Protein 6K4D (pdb70)

Radius of gyration: 23.25 Å; Cα contacts (8 Å, |Δi|>4): 1232; chains: 1; bounding box: 58×69×55 Å

Solvent-accessible surface area: 22390 Å² total; per-residue (Å²): 163,83,188,35,38,23,134,17,69,148,18,108,147,121,42,60,114,20,2,0,0,32,7,0,9,115,13,0,68,104,20,24,130,85,131,72,33,40,0,0,0,10,4,51,88,122,89,55,13,27,0,50,92,0,19,80,43,0,0,47,0,0,38,0,0,72,87,66,36,10,138,89,98,50,18,0,0,0,0,0,18,10,12,4,33,0,0,1,0,0,0,0,0,0,0,4,0,0,3,0,3,2,1,38,12,144,36,68,67,143,60,0,32,79,10,0,56,47,11,112,0,38,0,0,0,0,0,113,151,3,6,118,56,0,31,85,0,58,163,134,12,98,41,6,129,47,3,0,0,5,35,12,167,124,68,63,76,79,64,26,0,5,71,56,0,5,72,118,33,11,104,101,135,44,82,16,74,104,13,110,17,51,90,30,87,45,83,102,11,13,0,0,15,1,34,18,48,20,30,79,53,143,66,17,1,0,37,0,7,0,48,8,0,0,0,10,0,14,0,3,108,10,59,54,6,0,23,71,14,132,76,50,10,8,1,0,0,27,0,17,0,22,48,2,37,0,0,0,16,0,0,0,4,0,11,12,3,1,54,0,0,0,6,60,144,71,64,79,110,45,0,0,103,4,3,49,69,49,130,1,52,2,1,12,0,18,16,42,15,0,1,18,0,20,40,14,95,49,10,113,169,45,86,17,98,57,6,112,13,1,8,2,3,28,22,54,21,14,99,63,5,4,70,40,0,10,173,71,30,189,30,136,22,29,35,16,18,25,36,27,14,4,0,2,12,19,0,0,6,11,9,93,78,44,74,95,66,26,6,2,1,61,2,0,0,54,8,10,0,29,0,9,30,86,139,93,42,112,37,13,8,42,88,87,134,0,25,0,0,0,90,20,61,0,27,8,89,2,7,23,142,49,90,135,15,24,140,130,2,35,46,198,109,28,18,0,47,0,8,14,8,0,45,14,19,136,96,10,10,0,30,37,17,2,78,62,137,18,19,2,87,16,126,79,123,105,3,7,0,15,58,0,14,20,15,0,27,66,29,95,14,0,48,14,2,0,0,1,1,26,87,47,171,122,7,41,43,27,0,0,0,0,0,12,39,19,114,72,92,160,21,78,77,145,86,1,44,69,62,0,38,94,90,21,66,69,12,62,101,3,86,18,11,6,97,72,29,144,134,13,31,58,44,70,7,3,99,30,67,37,143,23,0,70,97,40,9,103,176

Sequence (539 aa):
EDKNIVYGPEPFYPLEDGTAGEQLYKALKKYAQLPGTIALTDAHTEENISYAELLELTCRRLAESLKNYGLKQNNTIAVCSENNLQFFIPVIAALYIGVAVAPVNDKYTERELINSLNISKPTIIFCSKKTLQKILQVKKKLSYIKKIIILDSKEDIGGYQCLNNFISQHSDDANFNVSNFKPNSFDRDEQVALIMNSSGTTGLPKGVMLTHKNLVVRFSHCRDPIFGNQIIPGTAILTVIPFHHGFGMFTTLGYFTCGFRIVLMHRFEEELFLKSLQDYKVQSTLLVPTLMAFFAKSPLVDKYDLSNLKEIASGGAPLSKEVGEAVAKRFKLPGIRQGYGLTETTSAIIITPEGDVKPGSTGKVVPFFSAKVVDLDTGKTLGPNQRRGELCFKGDMIMKGYVNNPEATKEIIDKDGWLHSGDIGYYDEDGHFFIVDRLKSLIKYKGYQVAPAELESILLQHPSIIDAGVTGIPDEDAGELPAACVVLQQPGKHLTEKEVIDYVASSQVSSAKRLRGGVRFVDEIPKGSTGKIDRKALRQILQK

Structure (mmCIF, N/CA/C/O backbone):
data_6K4D
#
_entry.id   6K4D
#
_cell.length_a   48.760
_cell.length_b   123.680
_cell.length_c   177.020
_cell.angle_alpha   90.00
_cell.angle_beta   90.00
_cell.angle_gamma   90.00
#
_symmetry.space_group_name_H-M   'C 2 2 21'
#
loop_
_entity.id
_entity.type
_entity.pdbx_description
1 polymer 'Ancestral luciferase AncLamp'
2 non-polymer '[[(2R,3S,4R,5R)-5-(6-aminopurin-9-yl)-3,4-bis(oxidanyl)oxolan-2-yl]methoxy-oxidanyl-phosphoryl] (4S)-2-(6-oxidanyl-1,3-benzothiazol-2-yl)-4,5-dihydro-1,3-thiazole-4-carboxylate'
3 non-polymer '(4S)-2-(6-hydroxy-1,3-benzothiazol-2-yl)-4,5-dihydro-1,3-thiazole-4-carboxylic acid'
4 water water
#
loop_
_atom_site.group_PDB
_atom_site.id
_atom_site.type_symbol
_atom_site.label_atom_id
_atom_site.label_alt_id
_atom_site.label_comp_id
_atom_site.label_asym_id
_atom_site.label_entity_id
_atom_site.label_seq_id
_atom_site.pdbx_PDB_ins_code
_atom_site.Cartn_x
_atom_site.Cartn_y
_atom_site.Cartn_z
_atom_site.occupancy
_atom_site.B_iso_or_equiv
_atom_site.auth_seq_id
_atom_site.auth_comp_id
_atom_site.auth_asym_id
_atom_site.auth_atom_id
_atom_site.pdbx_PDB_model_num
ATOM 1 N N . GLU A 1 2 ? -50.089 -36.461 16.462 1.00 60.05 2 GLU A N 1
ATOM 2 C CA . GLU A 1 2 ? -49.435 -35.351 15.774 1.00 67.19 2 GLU A CA 1
ATOM 3 C C . GLU A 1 2 ? -48.538 -34.567 16.750 1.00 58.69 2 GLU A C 1
ATOM 4 O O . GLU A 1 2 ? -47.405 -34.986 17.023 1.00 49.66 2 GLU A O 1
ATOM 10 N N . ASP A 1 3 ? -49.040 -33.438 17.265 1.00 48.67 3 ASP A N 1
ATOM 11 C CA . ASP A 1 3 ? -48.456 -32.824 18.451 1.00 54.50 3 ASP A CA 1
ATOM 12 C C . ASP A 1 3 ? -48.378 -33.808 19.620 1.00 41.55 3 ASP A C 1
ATOM 13 O O . ASP A 1 3 ? -47.604 -33.583 20.552 1.00 34.55 3 ASP A O 1
ATOM 18 N N . LYS A 1 4 ? -49.141 -34.906 19.585 1.00 37.03 4 LYS A N 1
ATOM 19 C CA . LYS A 1 4 ? -48.981 -35.940 20.602 1.00 39.10 4 LYS A CA 1
ATOM 20 C C . LYS A 1 4 ? -47.558 -36.486 20.631 1.00 36.81 4 LYS A C 1
ATOM 21 O O . LYS A 1 4 ? -47.073 -36.894 21.694 1.00 36.77 4 LYS A O 1
ATOM 27 N N . ASN A 1 5 ? -46.878 -36.520 19.485 1.00 34.64 5 ASN A N 1
ATOM 28 C CA . ASN A 1 5 ? -45.537 -37.088 19.398 1.00 27.89 5 ASN A CA 1
ATOM 29 C C . ASN A 1 5 ? -44.424 -36.049 19.517 1.00 24.15 5 ASN A C 1
ATOM 30 O O . ASN A 1 5 ? -43.255 -36.411 19.396 1.00 25.09 5 ASN A O 1
ATOM 35 N N . ILE A 1 6 ? -44.752 -34.781 19.745 1.00 22.69 6 ILE A N 1
ATOM 36 C CA . ILE A 1 6 ? -43.737 -33.775 20.039 1.00 20.69 6 ILE A CA 1
ATOM 37 C C . ILE A 1 6 ? -43.401 -33.860 21.520 1.00 21.32 6 ILE A C 1
ATOM 38 O O . ILE A 1 6 ? -44.285 -34.066 22.358 1.00 19.19 6 ILE A O 1
ATOM 43 N N . VAL A 1 7 ? -42.115 -33.748 21.849 1.00 15.09 7 VAL A N 1
ATOM 44 C CA . VAL A 1 7 ? -41.626 -33.886 23.219 1.00 15.85 7 VAL A CA 1
ATOM 45 C C . VAL A 1 7 ? -41.165 -32.515 23.686 1.00 18.55 7 VAL A C 1
ATOM 46 O O . VAL A 1 7 ? -40.358 -31.863 23.014 1.00 16.81 7 VAL A O 1
ATOM 50 N N . TYR A 1 8 ? -41.673 -32.077 24.833 1.00 16.06 8 TYR A N 1
ATOM 51 C CA . TYR A 1 8 ? -41.434 -30.732 25.340 1.00 17.36 8 TYR A CA 1
ATOM 52 C C . TYR A 1 8 ? -40.548 -30.767 26.574 1.00 14.96 8 TYR A C 1
ATOM 53 O O . TYR A 1 8 ? -40.739 -31.600 27.464 1.00 17.94 8 TYR A O 1
ATOM 62 N N . GLY A 1 9 ? -39.578 -29.858 26.628 1.00 15.41 9 GLY A N 1
ATOM 63 C CA . GLY A 1 9 ? -38.841 -29.641 27.848 1.00 12.90 9 GLY A CA 1
ATOM 64 C C . GLY A 1 9 ? -39.765 -29.080 28.909 1.00 14.21 9 GLY A C 1
ATOM 65 O O . GLY A 1 9 ? -40.816 -28.501 28.604 1.00 17.74 9 GLY A O 1
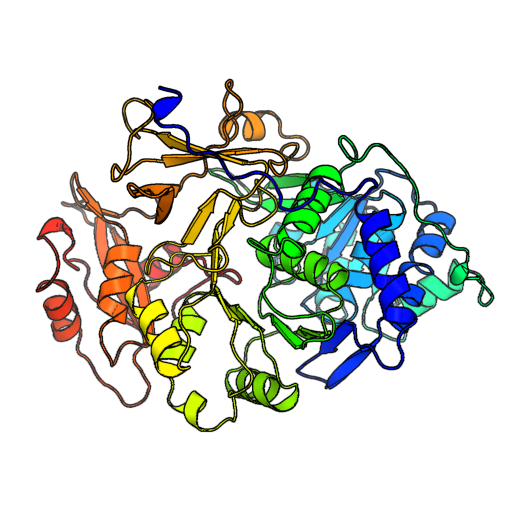ATOM 66 N N . PRO A 1 10 ? -39.406 -29.249 30.174 1.00 16.43 10 PRO A N 1
ATOM 67 C CA . PRO A 1 10 ? -40.241 -28.721 31.258 1.00 17.35 10 PRO A CA 1
ATOM 68 C C . PRO A 1 10 ? -40.052 -27.215 31.411 1.00 16.58 10 PRO A C 1
ATOM 69 O O . PRO A 1 10 ? -39.233 -26.587 30.743 1.00 15.47 10 PRO A O 1
ATOM 73 N N . GLU A 1 11 ? -40.827 -26.627 32.322 1.00 16.21 11 GLU A N 1
ATOM 74 C CA . GLU A 1 11 ? -40.594 -25.234 32.660 1.00 18.81 11 GLU A CA 1
ATOM 75 C C . GLU A 1 11 ? -39.195 -25.093 33.263 1.00 14.79 11 GLU A C 1
ATOM 76 O O . GLU A 1 11 ? -38.708 -26.020 33.916 1.00 15.95 11 GLU A O 1
ATOM 82 N N . PRO A 1 12 ? -38.521 -23.956 33.073 1.00 15.83 12 PRO A N 1
ATOM 83 C CA . PRO A 1 12 ? -37.308 -23.719 33.862 1.00 16.24 12 PRO A CA 1
ATOM 84 C C . PRO A 1 12 ? -37.695 -23.670 35.328 1.00 15.34 12 PRO A C 1
ATOM 85 O O . PRO A 1 12 ? -38.827 -23.318 35.673 1.00 17.13 12 PRO A O 1
ATOM 89 N N . PHE A 1 13 ? -36.766 -24.086 36.193 1.00 14.79 13 PHE A N 1
ATOM 90 C CA . PHE A 1 13 ? -37.086 -24.133 37.617 1.00 13.84 13 PHE A CA 1
ATOM 91 C C . PHE A 1 13 ? -37.457 -22.748 38.127 1.00 15.63 13 PHE A C 1
ATOM 92 O O . PHE A 1 13 ? -38.372 -22.603 38.947 1.00 15.29 13 PHE A O 1
ATOM 100 N N . TYR A 1 14 ? -36.772 -21.726 37.636 1.00 15.78 14 TYR A N 1
ATOM 101 C CA . TYR A 1 14 ? -37.076 -20.326 37.884 1.00 12.63 14 TYR A CA 1
ATOM 102 C C . TYR A 1 14 ? -37.082 -19.600 36.552 1.00 13.93 14 TYR A C 1
ATOM 103 O O . TYR A 1 14 ? -36.458 -20.052 35.588 1.00 13.51 14 TYR A O 1
ATOM 112 N N . PRO A 1 15 ? -37.795 -18.481 36.456 1.00 13.95 15 PRO A N 1
ATOM 113 C CA . PRO A 1 15 ? -37.893 -17.784 35.167 1.00 11.79 15 PRO A CA 1
ATOM 114 C C . PRO A 1 15 ? -36.553 -17.225 34.697 1.00 13.53 15 PRO A C 1
ATOM 115 O O . PRO A 1 15 ? -35.596 -17.056 35.463 1.00 14.13 15 PRO A O 1
ATOM 119 N N . LEU A 1 16 ? -36.502 -16.942 33.397 1.00 13.54 16 LEU A N 1
ATOM 120 C CA . LEU A 1 16 ? -35.290 -16.440 32.766 1.00 13.20 16 LEU A CA 1
ATOM 121 C C . LEU A 1 16 ? -34.930 -15.060 33.302 1.00 12.19 16 LEU A C 1
ATOM 122 O O . LEU A 1 16 ? -35.779 -14.164 33.363 1.00 13.74 16 LEU A O 1
ATOM 127 N N . GLU A 1 17 ? -33.664 -14.880 33.661 1.00 9.59 17 GLU A N 1
ATOM 128 C CA . GLU A 1 17 ? -33.197 -13.608 34.196 1.00 11.81 17 GLU A CA 1
ATOM 129 C C . GLU A 1 17 ? -33.077 -12.583 33.072 1.00 13.82 17 GLU A C 1
ATOM 130 O O . GLU A 1 17 ? -32.717 -12.921 31.947 1.00 12.93 17 GLU A O 1
ATOM 136 N N . ASP A 1 18 ? -33.409 -11.329 33.379 1.00 13.38 18 ASP A N 1
ATOM 137 C CA . ASP A 1 18 ? -33.282 -10.239 32.419 1.00 13.60 18 ASP A CA 1
ATOM 138 C C . ASP A 1 18 ? -31.811 -9.954 32.106 1.00 12.90 18 ASP A C 1
ATOM 139 O O . ASP A 1 18 ? -30.898 -10.369 32.822 1.00 15.18 18 ASP A O 1
ATOM 144 N N . GLY A 1 19 ? -31.591 -9.200 31.034 1.00 12.94 19 GLY A N 1
ATOM 145 C CA . GLY A 1 19 ? -30.281 -8.654 30.733 1.00 14.17 19 GLY A CA 1
ATOM 146 C C . GLY A 1 19 ? -29.571 -9.396 29.610 1.00 13.21 19 GLY A C 1
ATOM 147 O O . GLY A 1 19 ? -29.960 -10.489 29.187 1.00 12.40 19 GLY A O 1
ATOM 148 N N . THR A 1 20 ? -28.518 -8.756 29.097 1.00 12.68 20 THR A N 1
ATOM 149 C CA . THR A 1 20 ? -27.696 -9.374 28.068 1.00 11.65 20 THR A CA 1
ATOM 150 C C . THR A 1 20 ? -26.787 -10.425 28.695 1.00 11.31 20 THR A C 1
ATOM 151 O O . THR A 1 20 ? -26.667 -10.525 29.912 1.00 12.10 20 THR A O 1
ATOM 155 N N . ALA A 1 21 ? -26.115 -11.207 27.845 1.00 10.15 21 ALA A N 1
ATOM 156 C CA . ALA A 1 21 ? -25.144 -12.158 28.384 1.00 9.17 21 ALA A CA 1
ATOM 157 C C . ALA A 1 21 ? -23.968 -11.445 29.027 1.00 9.32 21 ALA A C 1
ATOM 158 O O . ALA A 1 21 ? -23.384 -11.951 29.992 1.00 13.34 21 ALA A O 1
ATOM 160 N N . GLY A 1 22 ? -23.580 -10.290 28.486 1.00 11.42 22 GLY A N 1
ATOM 161 C CA . GLY A 1 22 ? -22.529 -9.514 29.119 1.00 12.09 22 GLY A CA 1
ATOM 162 C C . GLY A 1 22 ? -22.940 -8.983 30.476 1.00 13.11 22 GLY A C 1
ATOM 163 O O . GLY A 1 22 ? -22.136 -8.955 31.407 1.00 12.10 22 GLY A O 1
ATOM 164 N N . GLU A 1 23 ? -24.201 -8.553 30.608 1.00 13.42 23 GLU A N 1
ATOM 165 C CA . GLU A 1 23 ? -24.678 -8.091 31.911 1.00 13.01 23 GLU A CA 1
ATOM 166 C C . GLU A 1 23 ? -24.710 -9.232 32.926 1.00 13.36 23 GLU A C 1
ATOM 167 O O . GLU A 1 23 ? -24.331 -9.044 34.089 1.00 15.16 23 GLU A O 1
ATOM 173 N N . GLN A 1 24 ? -25.115 -10.432 32.499 1.00 12.46 24 GLN A N 1
ATOM 174 C CA . GLN A 1 24 ? -25.172 -11.547 33.446 1.00 10.93 24 GLN A CA 1
ATOM 175 C C . GLN A 1 24 ? -23.779 -12.042 33.833 1.00 14.06 24 GLN A C 1
ATOM 176 O O . GLN A 1 24 ? -23.554 -12.413 34.995 1.00 11.73 24 GLN A O 1
ATOM 182 N N . LEU A 1 25 ? -22.826 -12.053 32.890 1.00 10.47 25 LEU A N 1
ATOM 183 C CA . LEU A 1 25 ? -21.444 -12.392 33.232 1.00 9.63 25 LEU A CA 1
ATOM 184 C C . LEU A 1 25 ? -20.839 -11.370 34.189 1.00 11.70 25 LEU A C 1
ATOM 185 O O . LEU A 1 25 ? -20.145 -11.732 35.144 1.00 12.20 25 LEU A O 1
ATOM 190 N N . TYR A 1 26 ? -21.068 -10.081 33.922 1.00 11.50 26 TYR A N 1
ATOM 191 C CA . TYR A 1 26 ? -20.565 -9.032 34.800 1.00 11.70 26 TYR A CA 1
ATOM 192 C C . TYR A 1 26 ? -21.065 -9.223 36.228 1.00 9.35 26 TYR A C 1
ATOM 193 O O . TYR A 1 26 ? -20.282 -9.188 37.186 1.00 11.30 26 TYR A O 1
ATOM 202 N N . LYS A 1 27 ? -22.374 -9.431 36.385 1.00 13.27 27 LYS A N 1
ATOM 203 C CA . LYS A 1 27 ? -22.931 -9.595 37.724 1.00 12.00 27 LYS A CA 1
ATOM 204 C C . LYS A 1 27 ? -22.300 -10.780 38.441 1.00 14.74 27 LYS A C 1
ATOM 205 O O . LYS A 1 27 ? -22.045 -10.716 39.649 1.00 16.98 27 LYS A O 1
ATOM 211 N N . ALA A 1 28 ? -22.025 -11.864 37.710 1.00 15.92 28 ALA A N 1
ATOM 212 C CA . ALA A 1 28 ? -21.464 -13.054 38.347 1.00 15.39 28 ALA A CA 1
ATOM 213 C C . ALA A 1 28 ? -19.999 -12.851 38.724 1.00 15.65 28 ALA A C 1
ATOM 214 O O . ALA A 1 28 ? -19.595 -13.171 39.846 1.00 14.74 28 ALA A O 1
ATOM 216 N N . LEU A 1 29 ? -19.183 -12.328 37.797 1.00 10.41 29 LEU A N 1
ATOM 217 C CA . LEU A 1 29 ? -17.790 -12.023 38.129 1.00 11.62 29 LEU A CA 1
ATOM 218 C C . LEU A 1 29 ? -17.703 -11.070 39.319 1.00 14.36 29 LEU A C 1
ATOM 219 O O . LEU A 1 29 ? -16.860 -11.241 40.205 1.00 16.73 29 LEU A O 1
ATOM 224 N N . LYS A 1 30 ? -18.565 -10.054 39.341 1.00 14.84 30 LYS A N 1
ATOM 225 C CA . LYS A 1 30 ? -18.547 -9.089 40.433 1.00 16.71 30 LYS A CA 1
ATOM 226 C C . LYS A 1 30 ? -18.878 -9.755 41.764 1.00 15.32 30 LYS A C 1
ATOM 227 O O . LYS A 1 30 ? -18.204 -9.508 42.771 1.00 16.40 30 LYS A O 1
ATOM 233 N N . LYS A 1 31 ? -19.888 -10.625 41.784 1.00 15.46 31 LYS A N 1
ATOM 234 C CA . LYS A 1 31 ? -20.237 -11.323 43.024 1.00 17.75 31 LYS A CA 1
ATOM 235 C C . LYS A 1 31 ? -19.052 -12.124 43.562 1.00 22.73 31 LYS A C 1
ATOM 236 O O . LYS A 1 31 ? -18.672 -11.985 44.730 1.00 21.72 31 LYS A O 1
ATOM 242 N N . TYR A 1 32 ? -18.463 -12.988 42.733 1.00 19.05 32 TYR A N 1
ATOM 243 C CA . TYR A 1 32 ? -17.396 -13.839 43.246 1.00 17.16 32 TYR A CA 1
ATOM 244 C C . TYR A 1 32 ? -16.133 -13.066 43.557 1.00 21.88 32 TYR A C 1
ATOM 245 O O . TYR A 1 32 ? -15.377 -13.484 44.436 1.00 18.10 32 TYR A O 1
ATOM 254 N N . ALA A 1 33 ? -15.913 -11.928 42.896 1.00 20.09 33 ALA A N 1
ATOM 255 C CA . ALA A 1 33 ? -14.740 -11.111 43.159 1.00 17.48 33 ALA A CA 1
ATOM 256 C C . ALA A 1 33 ? -14.754 -10.523 44.564 1.00 16.47 33 ALA A C 1
ATOM 257 O O . ALA A 1 33 ? -13.698 -10.135 45.076 1.00 21.71 33 ALA A O 1
ATOM 259 N N . GLN A 1 34 ? -15.923 -10.456 45.183 1.00 19.77 34 GLN A N 1
ATOM 260 C CA . GLN A 1 34 ? -16.081 -9.898 46.520 1.00 23.56 34 GLN A CA 1
ATOM 261 C C . GLN A 1 34 ? -15.924 -10.935 47.618 1.00 31.31 34 GLN A C 1
ATOM 262 O O . GLN A 1 34 ? -15.890 -10.568 48.795 1.00 28.12 34 GLN A O 1
ATOM 268 N N . LEU A 1 35 ? -15.831 -12.206 47.264 1.00 21.88 35 LEU A N 1
ATOM 269 C CA . LEU A 1 35 ? -15.506 -13.232 48.242 1.00 16.76 35 LEU A CA 1
ATOM 270 C C . LEU A 1 35 ? -14.008 -13.490 48.212 1.00 21.26 35 LEU A C 1
ATOM 271 O O . LEU A 1 35 ? -13.436 -13.656 47.123 1.00 17.72 35 LEU A O 1
ATOM 276 N N . PRO A 1 36 ? -13.338 -13.500 49.365 1.00 16.64 36 PRO A N 1
ATOM 277 C CA . PRO A 1 36 ? -11.876 -13.627 49.362 1.00 15.42 36 PRO A CA 1
ATOM 278 C C . PRO A 1 36 ? -11.426 -14.942 48.745 1.00 19.17 36 PRO A C 1
ATOM 279 O O . PRO A 1 36 ? -12.043 -15.989 48.948 1.00 14.78 36 PRO A O 1
ATOM 283 N N . GLY A 1 37 ? -10.353 -14.864 47.952 1.00 16.55 37 GLY A N 1
ATOM 284 C CA . GLY A 1 37 ? -9.622 -16.027 47.495 1.00 14.67 37 GLY A CA 1
ATOM 285 C C . GLY A 1 37 ? -10.254 -16.814 46.364 1.00 13.02 37 GLY A C 1
ATOM 286 O O . GLY A 1 37 ? -9.729 -17.879 46.014 1.00 15.43 37 GLY A O 1
ATOM 287 N N . THR A 1 38 ? -11.362 -16.353 45.797 1.00 15.32 38 THR A N 1
ATOM 288 C CA . THR A 1 38 ? -12.021 -17.136 44.757 1.00 12.26 38 THR A CA 1
ATOM 289 C C . THR A 1 38 ? -11.190 -17.118 43.484 1.00 15.00 38 THR A C 1
ATOM 290 O O . THR A 1 38 ? -10.630 -16.086 43.095 1.00 15.12 38 THR A O 1
ATOM 294 N N . ILE A 1 39 ? -11.092 -18.276 42.843 1.00 10.95 39 ILE A N 1
ATOM 295 C CA . ILE A 1 39 ? -10.274 -18.436 41.649 1.00 11.68 39 ILE A CA 1
ATOM 296 C C . ILE A 1 39 ? -11.192 -18.826 40.495 1.00 12.46 39 ILE A C 1
ATOM 297 O O . ILE A 1 39 ? -12.045 -19.706 40.649 1.00 9.90 39 ILE A O 1
ATOM 302 N N . ALA A 1 40 ? -11.048 -18.142 39.354 1.00 10.51 40 ALA A N 1
ATOM 303 C CA . ALA A 1 40 ? -11.876 -18.450 38.189 1.00 10.89 40 ALA A CA 1
ATOM 304 C C . ALA A 1 40 ? -11.223 -19.457 37.250 1.00 11.44 40 ALA A C 1
ATOM 305 O O . ALA A 1 40 ? -11.900 -20.349 36.733 1.00 9.92 40 ALA A O 1
ATOM 307 N N . LEU A 1 41 ? -9.925 -19.323 36.995 1.00 12.06 41 LEU A N 1
ATOM 308 C CA . LEU A 1 41 ? -9.254 -20.104 35.966 1.00 11.83 41 LEU A CA 1
ATOM 309 C C . LEU A 1 41 ? -7.917 -20.589 36.488 1.00 9.57 41 LEU A C 1
ATOM 310 O O . LEU A 1 41 ? -7.178 -19.829 37.116 1.00 13.15 41 LEU A O 1
ATOM 315 N N . THR A 1 42 ? -7.600 -21.851 36.207 1.00 8.62 42 THR A N 1
ATOM 316 C CA . THR A 1 42 ? -6.354 -22.456 36.658 1.00 10.48 42 THR A CA 1
ATOM 317 C C . THR A 1 42 ? -5.780 -23.267 35.510 1.00 12.24 42 THR A C 1
ATOM 318 O O . THR A 1 42 ? -6.454 -24.152 34.978 1.00 10.78 42 THR A O 1
ATOM 322 N N . ASP A 1 43 ? -4.549 -22.965 35.128 1.00 10.40 43 ASP A N 1
ATOM 323 C CA . AS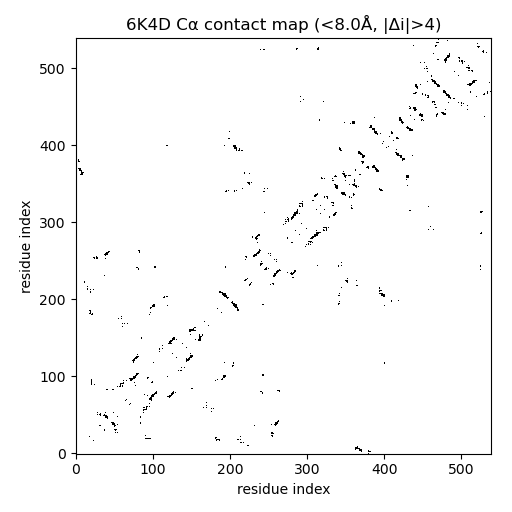P A 1 43 ? -3.878 -23.688 34.051 1.00 13.31 43 ASP A CA 1
ATOM 324 C C . ASP A 1 43 ? -3.184 -24.899 34.672 1.00 14.04 43 ASP A C 1
ATOM 325 O O . ASP A 1 43 ? -2.261 -24.750 35.476 1.00 15.85 43 ASP A O 1
ATOM 330 N N . ALA A 1 44 ? -3.642 -26.103 34.306 1.00 10.65 44 ALA A N 1
ATOM 331 C CA . ALA A 1 44 ? -3.102 -27.323 34.900 1.00 12.37 44 ALA A CA 1
ATOM 332 C C . ALA A 1 44 ? -1.615 -27.492 34.618 1.00 13.51 44 ALA A C 1
ATOM 333 O O . ALA A 1 44 ? -0.884 -28.017 35.466 1.00 17.05 44 ALA A O 1
ATOM 335 N N . HIS A 1 45 ? -1.151 -27.057 33.442 1.00 16.28 45 HIS A N 1
ATOM 336 C CA . HIS A 1 45 ? 0.256 -27.227 33.082 1.00 20.68 45 HIS A CA 1
ATOM 337 C C . HIS A 1 45 ? 1.163 -26.335 33.926 1.00 20.21 45 HIS A C 1
ATOM 338 O O . HIS A 1 45 ? 2.218 -26.778 34.390 1.00 26.71 45 HIS A O 1
ATOM 345 N N . THR A 1 46 ? 0.769 -25.085 34.145 1.00 16.93 46 THR A N 1
ATOM 346 C CA . THR A 1 46 ? 1.637 -24.114 34.797 1.00 22.92 46 THR A CA 1
ATOM 347 C C . THR A 1 46 ? 1.293 -23.878 36.256 1.00 23.57 46 THR A C 1
ATOM 348 O O . THR A 1 46 ? 2.114 -23.305 36.980 1.00 19.98 46 THR A O 1
ATOM 352 N N . GLU A 1 47 ? 0.098 -24.286 36.689 1.00 18.56 47 GLU A N 1
ATOM 353 C CA . GLU A 1 47 ? -0.488 -24.006 37.996 1.00 20.35 47 GLU A CA 1
ATOM 354 C C . GLU A 1 47 ? -0.796 -22.526 38.196 1.00 19.24 47 GLU A C 1
ATOM 355 O O . GLU A 1 47 ? -1.196 -22.128 39.299 1.00 21.14 47 GLU A O 1
ATOM 361 N N . GLU A 1 48 ? -0.668 -21.705 37.153 1.00 15.99 48 GLU A N 1
ATOM 362 C CA . GLU A 1 48 ? -1.006 -20.290 37.256 1.00 13.70 48 GLU A CA 1
ATOM 363 C C . GLU A 1 48 ? -2.524 -20.107 37.318 1.00 15.43 48 GLU A C 1
ATOM 364 O O . GLU A 1 48 ? -3.278 -20.846 36.681 1.00 14.88 48 GLU A O 1
ATOM 370 N N . ASN A 1 49 ? -2.976 -19.125 38.103 1.00 14.55 49 ASN A N 1
ATOM 371 C CA . ASN A 1 49 ? -4.394 -18.834 38.291 1.00 14.87 49 ASN A CA 1
ATOM 372 C C . ASN A 1 49 ? -4.742 -17.415 37.846 1.00 18.83 49 ASN A C 1
ATOM 373 O O . ASN A 1 49 ? -3.900 -16.514 37.838 1.00 15.62 49 ASN A O 1
ATOM 378 N N . ILE A 1 50 ? -6.018 -17.216 37.521 1.00 12.73 50 ILE A N 1
ATOM 379 C CA . ILE A 1 50 ? -6.629 -15.895 37.473 1.00 15.07 50 ILE A CA 1
ATOM 380 C C . ILE A 1 50 ? -7.795 -15.921 38.445 1.00 18.22 50 ILE A C 1
ATOM 381 O O . ILE A 1 50 ? -8.677 -16.778 38.339 1.00 13.46 50 ILE A O 1
ATOM 386 N N . SER A 1 51 ? -7.780 -15.017 39.418 1.00 14.72 51 SER A N 1
ATOM 387 C CA . SER A 1 51 ? -8.861 -14.945 40.390 1.00 13.98 51 SER A CA 1
ATOM 388 C C . SER A 1 51 ? -10.089 -14.276 39.779 1.00 14.19 51 SER A C 1
ATOM 389 O O . SER A 1 51 ? -10.011 -13.590 38.758 1.00 13.03 51 SER A O 1
ATOM 392 N N . TYR A 1 52 ? -11.239 -14.469 40.429 1.00 9.84 52 TYR A N 1
ATOM 393 C CA . TYR A 1 52 ? -12.438 -13.765 39.983 1.00 12.90 52 TYR A CA 1
ATOM 394 C C . TYR A 1 52 ? -12.232 -12.255 40.065 1.00 12.34 52 TYR A C 1
ATOM 395 O O . TYR A 1 52 ? -12.650 -11.521 39.165 1.00 13.28 52 TYR A O 1
ATOM 404 N N . ALA A 1 53 ? -11.529 -11.776 41.092 1.00 13.79 53 ALA A N 1
ATOM 405 C CA . ALA A 1 53 ? -11.244 -10.342 41.154 1.00 14.23 53 ALA A CA 1
ATOM 406 C C . ALA A 1 53 ? -10.391 -9.900 39.962 1.00 15.38 53 ALA A C 1
ATOM 407 O O . ALA A 1 53 ? -10.670 -8.870 39.336 1.00 17.16 53 ALA A O 1
ATOM 409 N N . GLU A 1 54 ? -9.356 -10.674 39.629 1.00 14.23 54 GLU A N 1
ATOM 410 C CA . GLU A 1 54 ? -8.493 -10.318 38.503 1.00 15.98 54 GLU A CA 1
ATOM 411 C C . GLU A 1 54 ? -9.262 -10.373 37.190 1.00 17.89 54 GLU A C 1
ATOM 412 O O . GLU A 1 54 ? -9.065 -9.524 36.314 1.00 12.46 54 GLU A O 1
ATOM 418 N N . LEU A 1 55 ? -10.140 -11.370 37.034 1.00 12.73 55 LEU A N 1
ATOM 419 C CA . LEU A 1 55 ? -10.895 -11.500 35.791 1.00 12.58 55 LEU A CA 1
ATOM 420 C C . LEU A 1 55 ? -11.885 -10.352 35.627 1.00 14.95 55 LEU A C 1
ATOM 421 O O . LEU A 1 55 ? -12.070 -9.833 34.518 1.00 15.75 55 LEU A O 1
ATOM 426 N N . LEU A 1 56 ? -12.534 -9.935 36.720 1.00 12.98 56 LEU A N 1
ATOM 427 C CA . LEU A 1 56 ? -13.401 -8.764 36.648 1.00 17.01 56 LEU A CA 1
ATOM 428 C C . LEU A 1 56 ? -12.612 -7.542 36.208 1.00 12.41 56 LEU A C 1
ATOM 429 O O . LEU A 1 56 ? -13.034 -6.799 35.311 1.00 13.79 56 LEU A O 1
ATOM 434 N N . GLU A 1 57 ? -11.450 -7.330 36.820 1.00 13.98 57 GLU A N 1
ATOM 435 C CA . GLU A 1 57 ? -10.621 -6.185 36.469 1.00 20.12 57 GLU A CA 1
ATOM 436 C C . GLU A 1 57 ? -10.215 -6.236 35.000 1.00 17.51 57 GLU A C 1
ATOM 437 O O . GLU A 1 57 ? -10.360 -5.250 34.268 1.00 15.80 57 GLU A O 1
ATOM 443 N N . LEU A 1 58 ? -9.704 -7.387 34.554 1.00 15.96 58 LEU A N 1
ATOM 444 C CA . LEU A 1 58 ? -9.200 -7.494 33.189 1.00 17.57 58 LEU A CA 1
ATOM 445 C C . LEU A 1 58 ? -10.317 -7.333 32.165 1.00 13.97 58 LEU A C 1
ATOM 446 O O . LEU A 1 58 ? -10.134 -6.650 31.149 1.00 13.93 58 LEU A O 1
ATOM 451 N N . THR A 1 59 ? -11.472 -7.970 32.395 1.00 12.11 59 THR A N 1
ATOM 452 C CA . THR A 1 59 ? -12.546 -7.888 31.411 1.00 10.42 59 THR A CA 1
ATOM 453 C C . THR A 1 59 ? -13.127 -6.482 31.339 1.00 15.09 59 THR A C 1
ATOM 454 O O . THR A 1 59 ? -13.437 -5.992 30.245 1.00 13.37 59 THR A O 1
ATOM 458 N N . CYS A 1 60 ? -13.279 -5.811 32.485 1.00 14.66 60 CYS A N 1
ATOM 459 C CA . CYS A 1 60 ? -13.840 -4.462 32.454 1.00 11.98 60 CYS A CA 1
ATOM 460 C C . CYS A 1 60 ? -12.853 -3.475 31.840 1.00 15.96 60 CYS A C 1
ATOM 461 O O . CYS A 1 60 ? -13.246 -2.620 31.037 1.00 13.93 60 CYS A O 1
ATOM 464 N N A ARG A 1 61 ? -11.571 -3.578 32.209 0.53 16.13 61 ARG A N 1
ATOM 465 N N B ARG A 1 61 ? -11.570 -3.582 32.197 0.47 16.13 61 ARG A N 1
ATOM 466 C CA A ARG A 1 61 ? -10.560 -2.682 31.652 0.53 15.64 61 ARG A CA 1
ATOM 467 C CA B ARG A 1 61 ? -10.574 -2.666 31.646 0.47 15.65 61 ARG A CA 1
ATOM 468 C C A ARG A 1 61 ? -10.401 -2.893 30.154 0.53 17.58 61 ARG A C 1
ATOM 469 C C B ARG A 1 61 ? -10.377 -2.893 30.153 0.47 17.57 61 ARG A C 1
ATOM 470 O O A ARG A 1 61 ? -10.199 -1.931 29.401 0.53 14.98 61 ARG A O 1
ATOM 471 O O B ARG A 1 61 ? -10.131 -1.940 29.403 0.47 14.98 61 ARG A O 1
ATOM 486 N N . LEU A 1 62 ? -10.471 -4.145 29.700 1.00 14.26 62 LEU A N 1
ATOM 487 C CA . LEU A 1 62 ? -10.348 -4.398 28.266 1.00 14.59 62 LEU A CA 1
ATOM 488 C C . LEU A 1 62 ? -11.562 -3.860 27.522 1.00 14.30 62 LEU A C 1
ATOM 489 O O . LEU A 1 62 ? -11.431 -3.304 26.429 1.00 13.78 62 LEU A O 1
ATOM 494 N N . ALA A 1 63 ? -12.751 -3.999 28.109 1.00 13.96 63 ALA A N 1
ATOM 495 C CA . ALA A 1 63 ? -13.952 -3.453 27.493 1.00 11.57 63 ALA A CA 1
ATOM 496 C C . ALA A 1 63 ? -13.834 -1.945 27.325 1.00 13.43 63 ALA A C 1
ATOM 497 O O . ALA A 1 63 ? -14.120 -1.404 26.252 1.00 17.87 63 ALA A O 1
ATOM 499 N N . GLU A 1 64 ? -13.413 -1.251 28.384 1.00 12.82 64 GLU A N 1
ATOM 500 C CA . GLU A 1 64 ? -13.165 0.186 28.284 1.00 18.73 64 GLU A CA 1
ATOM 501 C C . GLU A 1 64 ? -12.115 0.480 27.220 1.00 19.02 64 GLU A C 1
ATOM 502 O O . GLU A 1 64 ? -12.266 1.422 26.426 1.00 15.10 64 GLU A O 1
ATOM 508 N N . SER A 1 65 ? -11.052 -0.330 27.180 1.00 15.19 65 SER A N 1
ATOM 509 C CA . SER A 1 65 ? -9.998 -0.123 26.191 1.00 18.30 65 SER A CA 1
ATOM 510 C C . SER A 1 65 ? -10.535 -0.296 24.777 1.00 16.13 65 SER A C 1
ATOM 511 O O . SER A 1 65 ? -10.187 0.471 23.866 1.00 16.19 65 SER A O 1
ATOM 514 N N . LEU A 1 66 ? -11.373 -1.312 24.570 1.00 15.44 66 LEU A N 1
ATOM 515 C CA . LEU A 1 66 ? -11.937 -1.548 23.246 1.00 16.94 66 LEU A CA 1
ATOM 516 C C . LEU A 1 66 ? -12.836 -0.395 22.819 1.00 18.01 66 LEU A C 1
ATOM 517 O O . LEU A 1 66 ? -12.832 0.006 21.648 1.00 18.82 66 LEU A O 1
ATOM 522 N N . LYS A 1 67 ? -13.617 0.153 23.755 1.00 16.19 67 LYS A N 1
ATOM 523 C CA . LYS A 1 67 ? -14.439 1.312 23.427 1.00 17.82 67 LYS A CA 1
ATOM 524 C C . LYS A 1 67 ? -13.571 2.505 23.035 1.00 16.84 67 LYS A C 1
ATOM 525 O O . LYS A 1 67 ? -13.865 3.200 22.052 1.00 19.75 67 LYS A O 1
ATOM 531 N N . ASN A 1 68 ? -12.487 2.752 23.780 1.00 17.38 68 ASN A N 1
ATOM 532 C CA . ASN A 1 68 ? -11.646 3.907 23.472 1.00 18.69 68 ASN A CA 1
ATOM 533 C C . ASN A 1 68 ? -10.875 3.698 22.170 1.00 18.27 68 ASN A C 1
ATOM 534 O O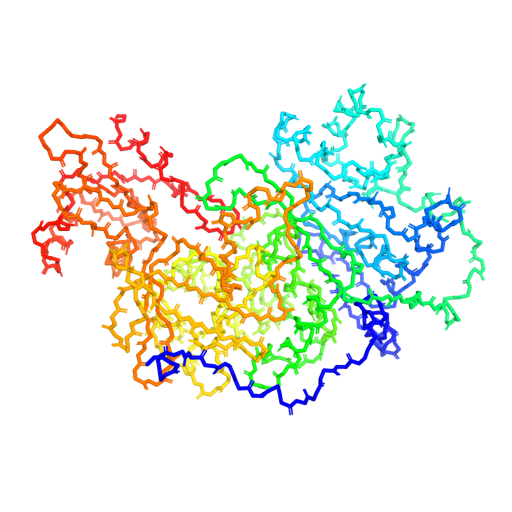 . ASN A 1 68 ? -10.633 4.655 21.424 1.00 18.75 68 ASN A O 1
ATOM 539 N N . TYR A 1 69 ? -10.492 2.451 21.879 1.00 16.65 69 TYR A N 1
ATOM 540 C CA . TYR A 1 69 ? -9.894 2.106 20.595 1.00 19.72 69 TYR A CA 1
ATOM 541 C C . TYR A 1 69 ? -10.833 2.432 19.440 1.00 22.40 69 TYR A C 1
ATOM 542 O O . TYR A 1 69 ? -10.373 2.739 18.332 1.00 19.40 69 TYR A O 1
ATOM 551 N N . GLY A 1 70 ? -12.143 2.340 19.668 1.00 16.55 70 GLY A N 1
ATOM 552 C CA . GLY A 1 70 ? -13.111 2.738 18.671 1.00 19.98 70 GLY A CA 1
ATOM 553 C C . GLY A 1 70 ? -14.129 1.684 18.290 1.00 22.24 70 GLY A C 1
ATOM 554 O O . GLY A 1 70 ? -14.920 1.899 17.369 1.00 20.34 70 GLY A O 1
ATOM 555 N N . LEU A 1 71 ? -14.140 0.547 18.981 1.00 17.28 71 LEU A N 1
ATOM 556 C CA . LEU A 1 71 ? -15.136 -0.470 18.682 1.00 17.50 71 LEU A CA 1
ATOM 557 C C . LEU A 1 71 ? -16.523 -0.030 19.142 1.00 17.19 71 LEU A C 1
ATOM 558 O O . LEU A 1 71 ? -16.685 0.624 20.180 1.00 21.93 71 LEU A O 1
ATOM 563 N N . LYS A 1 72 ? -17.528 -0.422 18.360 1.00 19.73 72 LYS A N 1
ATOM 564 C CA . LYS A 1 72 ? -18.934 -0.130 18.600 1.00 18.00 72 LYS A CA 1
ATOM 565 C C . LYS A 1 72 ? -19.703 -1.441 18.660 1.00 21.11 72 LYS A C 1
ATOM 566 O O . LYS A 1 72 ? -19.214 -2.491 18.229 1.00 19.21 72 LYS A O 1
ATOM 572 N N . GLN A 1 73 ? -20.939 -1.354 19.159 1.00 22.59 73 GLN A N 1
ATOM 573 C CA . GLN A 1 73 ? -21.867 -2.478 19.116 1.00 18.44 73 GLN A CA 1
ATOM 574 C C . GLN A 1 73 ? -21.944 -3.039 17.704 1.00 21.14 73 GLN A C 1
ATOM 575 O O . GLN A 1 73 ? -22.075 -2.290 16.734 1.00 17.31 73 GLN A O 1
ATOM 581 N N . ASN A 1 74 ? -21.862 -4.365 17.593 1.00 14.55 74 ASN A N 1
ATOM 582 C CA . ASN A 1 74 ? -21.981 -5.130 16.354 1.00 13.52 74 ASN A CA 1
ATOM 583 C C . ASN A 1 74 ? -20.736 -5.043 15.478 1.00 16.08 74 ASN A C 1
ATOM 584 O O . ASN A 1 74 ? -20.773 -5.551 14.352 1.00 13.72 74 ASN A O 1
ATOM 589 N N . ASN A 1 75 ? -19.641 -4.436 15.953 1.00 18.49 75 ASN A N 1
ATOM 590 C CA . ASN A 1 75 ? -18.341 -4.775 15.389 1.00 17.32 75 ASN A CA 1
ATOM 591 C C . ASN A 1 75 ? -18.020 -6.215 15.783 1.00 16.74 75 ASN A C 1
ATOM 592 O O . ASN A 1 75 ? -18.729 -6.823 16.588 1.00 14.40 75 ASN A O 1
ATOM 597 N N . THR A 1 76 ? -16.928 -6.754 15.239 1.00 16.74 76 THR A N 1
ATOM 598 C CA . THR A 1 76 ? -16.538 -8.144 15.453 1.00 15.89 76 THR A CA 1
ATOM 599 C C . THR A 1 76 ? -15.060 -8.244 15.805 1.00 13.42 76 THR A C 1
ATOM 600 O O . THR A 1 76 ? -14.223 -7.588 15.186 1.00 14.83 76 THR A O 1
ATOM 604 N N . ILE A 1 77 ? -14.738 -9.077 16.796 1.00 11.39 77 ILE A N 1
ATOM 605 C CA . ILE A 1 77 ? -13.365 -9.463 17.077 1.00 10.15 77 ILE A CA 1
ATOM 606 C C . ILE A 1 77 ? -13.264 -10.970 16.934 1.00 15.18 77 ILE A C 1
ATOM 607 O O . ILE A 1 77 ? -14.268 -11.677 16.887 1.00 13.79 77 ILE A O 1
ATOM 612 N N . ALA A 1 78 ? -12.029 -11.452 16.855 1.00 11.57 78 ALA A N 1
ATOM 613 C CA . ALA A 1 78 ? -11.758 -12.877 16.793 1.00 12.41 78 ALA A CA 1
ATOM 614 C C . ALA A 1 78 ? -10.757 -13.257 17.874 1.00 13.13 78 ALA A C 1
ATOM 615 O O . ALA A 1 78 ? -9.964 -12.429 18.340 1.00 12.39 78 ALA A O 1
ATOM 617 N N . VAL A 1 79 ? -10.823 -14.521 18.291 1.00 11.02 79 VAL A N 1
ATOM 618 C CA . VAL A 1 79 ? -9.901 -15.088 19.266 1.00 10.50 79 VAL A CA 1
ATOM 619 C C . VAL A 1 79 ? -9.361 -16.373 18.660 1.00 14.22 79 VAL A C 1
ATOM 620 O O . VAL A 1 79 ? -10.136 -17.279 18.333 1.00 15.05 79 VAL A O 1
ATOM 624 N N . CYS A 1 80 ? -8.044 -16.447 18.488 1.00 13.74 80 CYS A N 1
ATOM 625 C CA . CYS A 1 80 ? -7.398 -17.625 17.909 1.00 13.74 80 CYS A CA 1
ATOM 626 C C . CYS A 1 80 ? -6.310 -18.100 18.867 1.00 13.77 80 CYS A C 1
ATOM 627 O O . CYS A 1 80 ? -5.203 -17.555 18.886 1.00 13.12 80 CYS A O 1
ATOM 630 N N . SER A 1 81 ? -6.606 -19.139 19.648 1.00 11.85 81 SER A N 1
ATOM 631 C CA . SER A 1 81 ? -5.732 -19.488 20.758 1.00 10.37 81 SER A CA 1
ATOM 632 C C . SER A 1 81 ? -6.112 -20.858 21.288 1.00 12.22 81 SER A C 1
ATOM 633 O O . SER A 1 81 ? -7.291 -21.217 21.314 1.00 13.40 81 SER A O 1
ATOM 636 N N . GLU A 1 82 ? -5.102 -21.604 21.726 1.00 13.52 82 GLU A N 1
ATOM 637 C CA . GLU A 1 82 ? -5.334 -22.798 22.517 1.00 12.30 82 GLU A CA 1
ATOM 638 C C . GLU A 1 82 ? -5.972 -22.410 23.853 1.00 12.28 82 GLU A C 1
ATOM 639 O O . GLU A 1 82 ? -5.985 -21.240 24.244 1.00 13.93 82 GLU A O 1
ATOM 645 N N . ASN A 1 83 ? -6.525 -23.405 24.551 1.00 11.74 83 ASN A N 1
ATOM 646 C CA . ASN A 1 83 ? -7.072 -23.151 25.880 1.00 11.22 83 ASN A CA 1
ATOM 647 C C . ASN A 1 83 ? -5.989 -22.603 26.804 1.00 12.96 83 ASN A C 1
ATOM 648 O O . ASN A 1 83 ? -4.939 -23.228 26.984 1.00 13.82 83 ASN A O 1
ATOM 653 N N . ASN A 1 84 ? -6.235 -21.432 27.388 1.00 11.44 84 ASN A N 1
ATOM 654 C CA . ASN A 1 84 ? -5.307 -20.855 28.358 1.00 9.62 84 ASN A CA 1
ATOM 655 C C . ASN A 1 84 ? -6.075 -19.886 29.253 1.00 17.29 84 ASN A C 1
ATOM 656 O O . ASN A 1 84 ? -7.276 -19.676 29.080 1.00 13.58 84 ASN A O 1
ATOM 661 N N . LEU A 1 85 ? -5.365 -19.296 30.224 1.00 11.95 85 LEU A N 1
ATOM 662 C CA . LEU A 1 85 ? -6.014 -18.405 31.185 1.00 13.93 85 LEU A CA 1
ATOM 663 C C . LEU A 1 85 ? -6.612 -17.174 30.516 1.00 13.78 85 LEU A C 1
ATOM 664 O O . LEU A 1 85 ? -7.606 -16.624 30.999 1.00 12.26 85 LEU A O 1
ATOM 669 N N . GLN A 1 86 ? -6.000 -16.699 29.438 1.00 11.43 86 GLN A N 1
ATOM 670 C CA . GLN A 1 86 ? -6.374 -15.405 28.884 1.00 10.87 86 GLN A CA 1
ATOM 671 C C . GLN A 1 86 ? -7.475 -15.483 27.841 1.00 12.76 86 GLN A C 1
ATOM 672 O O . GLN A 1 86 ? -8.047 -14.444 27.505 1.00 11.13 86 GLN A O 1
ATOM 678 N N . PHE A 1 87 ? -7.796 -16.683 27.350 1.00 12.61 87 PHE A N 1
ATOM 679 C CA . PHE A 1 87 ? -8.728 -16.838 26.234 1.00 13.74 87 PHE A CA 1
ATOM 680 C C . PHE A 1 87 ? -10.020 -16.054 26.453 1.00 10.19 87 PHE A C 1
ATOM 681 O O . PHE A 1 87 ? -10.501 -15.354 25.552 1.00 12.06 87 PHE A O 1
ATOM 689 N N . PHE A 1 88 ? -10.613 -16.175 27.640 1.00 10.06 88 PHE A N 1
ATOM 690 C CA . PHE A 1 88 ? -11.943 -15.616 27.843 1.00 11.27 88 PHE A CA 1
ATOM 691 C C . PHE A 1 88 ? -11.934 -14.135 28.194 1.00 10.49 88 PHE A C 1
ATOM 692 O O . PHE A 1 88 ? -13.014 -13.532 28.249 1.00 11.55 88 PHE A O 1
ATOM 700 N N . ILE A 1 89 ? -10.762 -13.526 28.400 1.00 11.16 89 ILE A N 1
ATOM 701 C CA . ILE A 1 89 ? -10.731 -12.085 28.660 1.00 13.08 89 ILE A CA 1
ATOM 702 C C . ILE A 1 89 ? -11.323 -11.308 27.499 1.00 12.67 89 ILE A C 1
ATOM 703 O O . ILE A 1 89 ? -12.273 -10.530 27.721 1.00 11.89 89 ILE A O 1
ATOM 708 N N . PRO A 1 90 ? -10.892 -11.488 26.244 1.00 11.92 90 PRO A N 1
ATOM 709 C CA . PRO A 1 90 ? -11.565 -10.782 25.151 1.00 12.70 90 PRO A CA 1
ATOM 710 C C . PRO A 1 90 ? -12.981 -11.262 24.901 1.00 13.09 90 PRO A C 1
ATOM 711 O O . PRO A 1 90 ? -13.812 -10.473 24.442 1.00 11.19 90 PRO A O 1
ATOM 715 N N . VAL A 1 91 ? -13.288 -12.534 25.171 1.00 10.45 91 VAL A N 1
ATOM 716 C CA . VAL A 1 91 ? -14.649 -13.011 24.960 1.00 11.53 91 VAL A CA 1
ATOM 717 C C . VAL A 1 91 ? -15.613 -12.225 25.842 1.00 10.24 91 VAL A C 1
ATOM 718 O O . VAL A 1 91 ? -16.602 -11.657 25.368 1.00 10.86 91 VAL A O 1
ATOM 722 N N . ILE A 1 92 ? -15.317 -12.158 27.139 1.00 10.99 92 ILE A N 1
ATOM 723 C CA . ILE A 1 92 ? -16.246 -11.525 28.072 1.00 13.30 92 ILE A CA 1
ATOM 724 C C . ILE A 1 92 ? -16.273 -10.014 27.858 1.00 13.81 92 ILE A C 1
ATOM 725 O O . ILE A 1 92 ? -17.350 -9.399 27.831 1.00 11.46 92 ILE A O 1
ATOM 730 N N . ALA A 1 93 ? -15.101 -9.395 27.660 1.00 14.12 93 ALA A N 1
ATOM 731 C CA . ALA A 1 93 ? -15.065 -7.952 27.410 1.00 13.26 93 ALA A CA 1
ATOM 732 C C . ALA A 1 93 ? -15.931 -7.565 26.217 1.00 14.16 93 ALA A C 1
ATOM 733 O O . ALA A 1 93 ? -16.670 -6.569 26.268 1.00 11.70 93 ALA A O 1
ATOM 735 N N . ALA A 1 94 ? -15.858 -8.333 25.126 1.00 11.74 94 ALA A N 1
ATOM 736 C CA . ALA A 1 94 ? -16.689 -8.021 23.970 1.00 12.41 94 ALA A CA 1
ATOM 737 C C . ALA A 1 94 ? -18.176 -8.156 24.291 1.00 10.64 94 ALA A C 1
ATOM 738 O O . ALA A 1 94 ? -18.986 -7.338 23.851 1.00 12.02 94 ALA A O 1
ATOM 740 N N . LEU A 1 95 ? -18.560 -9.180 25.059 1.00 12.22 95 LEU A N 1
ATOM 741 C CA . LEU A 1 95 ? -19.975 -9.328 25.392 1.00 12.14 95 LEU A CA 1
ATOM 742 C C . LEU A 1 95 ? -20.486 -8.165 26.239 1.00 12.21 95 LEU A C 1
ATOM 743 O O . LEU A 1 95 ? -21.669 -7.799 26.136 1.00 13.16 95 LEU A O 1
ATOM 748 N N . TYR A 1 96 ? -19.621 -7.574 27.069 1.00 13.10 96 TYR A N 1
ATOM 749 C CA . TYR A 1 96 ? -20.000 -6.377 27.826 1.00 13.98 96 TYR A CA 1
ATOM 750 C C . TYR A 1 96 ? -20.471 -5.260 26.905 1.00 17.13 96 TYR A C 1
ATOM 751 O O . TYR A 1 96 ? -21.386 -4.503 27.249 1.00 14.74 96 TYR A O 1
ATOM 760 N N . ILE A 1 97 ? -19.832 -5.109 25.748 1.00 14.20 97 ILE A N 1
ATOM 761 C CA . ILE A 1 97 ? -20.076 -3.941 24.916 1.00 15.22 97 ILE A CA 1
ATOM 762 C C . ILE A 1 97 ? -20.847 -4.287 23.648 1.00 18.55 97 ILE A C 1
ATOM 763 O O . ILE A 1 97 ? -21.069 -3.412 22.797 1.00 16.51 97 ILE A O 1
ATOM 768 N N . GLY A 1 98 ? -21.292 -5.530 23.506 1.00 13.35 98 GLY A N 1
ATOM 769 C CA . GLY A 1 98 ? -22.094 -5.886 22.354 1.00 11.39 98 GLY A CA 1
ATOM 770 C C . GLY A 1 98 ? -21.324 -6.072 21.070 1.00 13.15 98 GLY A C 1
ATOM 771 O O . GLY A 1 98 ? -21.900 -5.921 19.989 1.00 14.40 98 GLY A O 1
ATOM 772 N N . VAL A 1 99 ? -20.040 -6.390 21.169 1.00 15.49 99 VAL A N 1
ATOM 773 C CA . VAL A 1 99 ? -19.190 -6.746 20.035 1.00 12.35 99 VAL A CA 1
ATOM 774 C C . VAL A 1 99 ? -19.239 -8.258 19.853 1.00 15.08 99 VAL A C 1
ATOM 775 O O . VAL A 1 99 ? -19.086 -9.013 20.822 1.00 15.91 99 VAL A O 1
ATOM 779 N N . ALA A 1 100 ? -19.470 -8.703 18.620 1.00 12.70 100 ALA A N 1
ATOM 780 C CA . ALA A 1 100 ? -19.539 -10.130 18.332 1.00 13.48 100 ALA A CA 1
ATOM 781 C C . ALA A 1 100 ? -18.147 -10.757 18.382 1.00 17.63 100 ALA A C 1
ATOM 782 O O . ALA A 1 100 ? -17.143 -10.118 18.031 1.00 13.57 100 ALA A O 1
ATOM 784 N N . VAL A 1 101 ? -18.090 -12.017 18.838 1.00 11.36 101 VAL A N 1
ATOM 785 C CA . VAL A 1 101 ? -16.836 -12.741 19.053 1.00 10.18 101 VAL A CA 1
ATOM 786 C C . VAL A 1 101 ? -16.787 -13.951 18.129 1.00 12.70 101 VAL A C 1
ATOM 787 O O . VAL A 1 101 ? -17.686 -14.801 18.164 1.00 11.73 101 VAL A O 1
ATOM 791 N N . ALA A 1 102 ? -15.707 -14.060 17.350 1.00 10.77 102 ALA A N 1
ATOM 792 C CA . ALA A 1 102 ? -15.544 -15.175 16.423 1.00 10.18 102 ALA A CA 1
ATOM 793 C C . ALA A 1 102 ? -14.363 -16.025 16.863 1.00 11.39 102 ALA A C 1
ATOM 794 O O . ALA A 1 102 ? -13.207 -15.679 16.571 1.00 14.05 102 ALA A O 1
ATOM 796 N N . PRO A 1 103 ? -14.578 -17.116 17.600 1.00 14.84 103 PRO A N 1
ATOM 797 C CA . PRO A 1 103 ? -13.452 -17.985 17.950 1.00 11.70 103 PRO A CA 1
ATOM 798 C C . PRO A 1 103 ? -13.019 -18.791 16.733 1.00 13.16 103 PRO A C 1
ATOM 799 O O . PRO A 1 103 ? -13.842 -19.307 15.975 1.00 15.86 103 PRO A O 1
ATOM 803 N N . VAL A 1 104 ? -11.712 -18.897 16.555 1.00 16.84 104 VAL A N 1
ATOM 804 C CA . VAL A 1 104 ? -11.136 -19.541 15.382 1.00 16.36 104 VAL A CA 1
ATOM 805 C C . VAL A 1 104 ? -10.193 -20.638 15.857 1.00 14.39 104 VAL A C 1
ATOM 806 O O . VAL A 1 104 ? -9.257 -20.367 16.619 1.00 16.17 104 VAL A O 1
ATOM 810 N N . ASN A 1 105 ? -10.451 -21.878 15.422 1.00 14.15 105 ASN A N 1
ATOM 811 C CA . ASN A 1 105 ? -9.617 -23.032 15.737 1.00 14.99 105 ASN A CA 1
ATOM 812 C C . ASN A 1 105 ? -8.139 -22.681 15.612 1.00 11.71 105 ASN A C 1
ATOM 813 O O . ASN A 1 105 ? -7.692 -22.200 14.571 1.00 16.13 105 ASN A O 1
ATOM 818 N N . ASP A 1 106 ? -7.391 -22.888 16.694 1.00 15.72 106 ASP A N 1
ATOM 819 C CA . ASP A 1 106 ? -5.968 -22.569 16.710 1.00 14.18 106 ASP A CA 1
ATOM 820 C C . ASP A 1 106 ? -5.137 -23.566 15.913 1.00 20.93 106 ASP A C 1
ATOM 821 O O . ASP A 1 106 ? -3.962 -23.304 15.651 1.00 22.35 106 ASP A O 1
ATOM 826 N N . LYS A 1 107 ? -5.711 -24.694 15.517 1.00 20.84 107 LYS A N 1
ATOM 827 C CA . LYS A 1 107 ? -4.996 -25.683 14.721 1.00 17.21 107 LYS A CA 1
ATOM 828 C C . LYS A 1 107 ? -5.341 -25.595 13.240 1.00 20.04 107 LYS A C 1
ATOM 829 O O . LYS A 1 107 ? -4.932 -26.465 12.467 1.00 22.68 107 LYS A O 1
ATOM 835 N N . TYR A 1 108 ? -6.088 -24.568 12.835 1.00 19.70 108 TYR A N 1
ATOM 836 C CA . TYR A 1 108 ? -6.469 -24.399 11.438 1.00 20.48 108 TYR A CA 1
ATOM 837 C C . TYR A 1 108 ? -5.238 -24.235 10.554 1.00 27.05 108 TYR A C 1
ATOM 838 O O . TYR A 1 108 ? -4.243 -23.621 10.943 1.00 24.62 108 TYR A O 1
ATOM 847 N N . THR A 1 109 ? -5.319 -24.774 9.340 1.00 21.03 109 THR A N 1
ATOM 848 C CA . THR A 1 109 ? -4.329 -24.408 8.340 1.00 29.30 109 THR A CA 1
ATOM 849 C C . THR A 1 109 ? -4.570 -22.972 7.884 1.00 26.81 109 THR A C 1
ATOM 850 O O . THR A 1 109 ? -5.611 -22.367 8.164 1.00 20.73 109 THR A O 1
ATOM 854 N N . GLU A 1 110 ? -3.600 -22.425 7.148 1.00 28.54 110 GLU A N 1
ATOM 855 C CA . GLU A 1 110 ? -3.775 -21.078 6.615 1.00 24.20 110 GLU A CA 1
ATOM 856 C C . GLU A 1 110 ? -5.051 -20.966 5.786 1.00 27.17 110 GLU A C 1
ATOM 857 O O . GLU A 1 110 ? -5.795 -19.988 5.908 1.00 20.40 110 GLU A O 1
ATOM 863 N N . ARG A 1 111 ? -5.330 -21.968 4.950 1.00 23.63 111 ARG A N 1
ATOM 864 C CA . ARG A 1 111 ? -6.507 -21.908 4.089 1.00 24.35 111 ARG A CA 1
ATOM 865 C C . ARG A 1 111 ? -7.797 -21.985 4.899 1.00 24.47 111 ARG A C 1
ATOM 866 O O . ARG A 1 111 ? -8.770 -21.291 4.592 1.00 21.60 111 ARG A O 1
ATOM 874 N N . GLU A 1 112 ? -7.830 -22.829 5.933 1.00 22.98 112 GLU A N 1
ATOM 875 C CA . GLU A 1 112 ? -8.997 -22.869 6.814 1.00 22.69 112 GLU A CA 1
ATOM 876 C C . GLU A 1 112 ? -9.151 -21.561 7.577 1.00 19.11 112 GLU A C 1
ATOM 877 O O . GLU A 1 112 ? -10.273 -21.080 7.792 1.00 18.72 112 GLU A O 1
ATOM 883 N N . LEU A 1 113 ? -8.026 -20.985 8.005 1.00 21.06 113 LEU A N 1
ATOM 884 C CA . LEU A 1 113 ? -8.026 -19.699 8.694 1.00 20.77 113 LEU A CA 1
ATOM 885 C C . LEU A 1 113 ? -8.633 -18.613 7.819 1.00 20.23 113 LEU A C 1
ATOM 886 O O . LEU A 1 113 ? -9.538 -17.881 8.242 1.00 17.61 113 LEU A O 1
ATOM 891 N N . ILE A 1 114 ? -8.148 -18.502 6.579 1.00 18.92 114 ILE A N 1
ATOM 892 C CA . ILE A 1 114 ? -8.676 -17.512 5.646 1.00 20.40 114 ILE A CA 1
ATOM 893 C C . ILE A 1 114 ? -10.173 -17.699 5.437 1.00 17.96 114 ILE A C 1
ATOM 894 O O . ILE A 1 114 ? -10.937 -16.727 5.403 1.00 16.89 114 ILE A O 1
ATOM 899 N N . ASN A 1 115 ? -10.627 -18.943 5.283 1.00 20.75 115 ASN A N 1
ATOM 900 C CA . ASN A 1 115 ? -12.042 -19.125 4.978 1.00 18.81 115 ASN A CA 1
ATOM 901 C C . ASN A 1 115 ? -12.912 -18.758 6.180 1.00 16.08 115 ASN A C 1
ATOM 902 O O . ASN A 1 115 ? -13.973 -18.147 6.019 1.00 20.81 115 ASN A O 1
ATOM 907 N N . SER A 1 116 ? -12.453 -19.063 7.393 1.00 18.36 116 SER A N 1
ATOM 908 C CA . SER A 1 116 ? -13.209 -18.690 8.588 1.00 15.09 116 SER A CA 1
ATOM 909 C C . SER A 1 116 ? -13.208 -17.178 8.792 1.00 16.94 116 SER A C 1
ATOM 910 O O . SER A 1 116 ? -14.259 -16.572 9.047 1.00 17.08 116 SER A O 1
ATOM 913 N N . LEU A 1 117 ? -12.035 -16.547 8.691 1.00 16.42 117 LEU A N 1
ATOM 914 C CA . LEU A 1 117 ? -11.967 -15.102 8.891 1.00 16.99 117 LEU A CA 1
ATOM 915 C C . LEU A 1 117 ? -12.741 -14.337 7.815 1.00 17.43 117 LEU A C 1
ATOM 916 O O . LEU A 1 117 ? -13.287 -13.263 8.093 1.00 15.57 117 LEU A O 1
ATOM 921 N N . ASN A 1 118 ? -12.819 -14.865 6.585 1.00 17.12 118 ASN A N 1
ATOM 922 C CA . ASN A 1 118 ? -13.564 -14.153 5.553 1.00 15.57 118 ASN A CA 1
ATOM 923 C C . ASN A 1 118 ? -15.059 -14.124 5.833 1.00 14.68 118 ASN A C 1
ATOM 924 O O . ASN A 1 118 ? -15.767 -13.271 5.294 1.00 17.14 118 ASN A O 1
ATOM 929 N N . ILE A 1 119 ? -15.557 -15.037 6.660 1.00 18.46 119 ILE A N 1
ATOM 930 C CA . ILE A 1 119 ? -16.966 -15.007 7.020 1.00 15.85 119 ILE A CA 1
ATOM 931 C C . ILE A 1 119 ? -17.223 -13.962 8.098 1.00 14.08 119 ILE A C 1
ATOM 932 O O . ILE A 1 119 ? -18.142 -13.148 7.981 1.00 17.85 119 ILE A O 1
ATOM 937 N N . SER A 1 120 ? -16.414 -13.958 9.155 1.00 16.25 120 SER A N 1
ATOM 938 C CA . SER A 1 120 ? -16.673 -13.080 10.291 1.00 14.94 120 SER A CA 1
ATOM 939 C C . SER A 1 120 ? -16.035 -11.702 10.155 1.00 14.95 120 SER A C 1
ATOM 940 O O . SER A 1 120 ? -16.477 -10.768 10.835 1.00 16.63 120 SER A O 1
ATOM 943 N N . LYS A 1 121 ? -15.005 -11.571 9.321 1.00 16.25 121 LYS A N 1
ATOM 944 C CA . LYS A 1 121 ? -14.311 -10.308 9.081 1.00 13.43 121 LYS A CA 1
ATOM 945 C C . LYS A 1 121 ? -14.033 -9.506 10.355 1.00 14.34 121 LYS A C 1
ATOM 946 O O . LYS A 1 121 ? -14.479 -8.357 10.486 1.00 18.90 121 LYS A O 1
ATOM 952 N N . PRO A 1 122 ? -13.291 -10.076 11.307 1.00 13.86 122 PRO A N 1
ATOM 953 C CA . PRO A 1 122 ? -13.012 -9.363 12.559 1.00 14.85 122 PRO A CA 1
ATOM 954 C C . PRO A 1 122 ? -12.078 -8.181 12.346 1.00 19.83 122 PRO A C 1
ATOM 955 O O . PRO A 1 122 ? -11.164 -8.228 11.520 1.00 14.64 122 PRO A O 1
ATOM 959 N N . THR A 1 123 ? -12.307 -7.122 13.128 1.00 13.45 123 THR A N 1
ATOM 960 C CA . THR A 1 123 ? -11.432 -5.951 13.097 1.00 13.26 123 THR A CA 1
ATOM 961 C C . THR A 1 123 ? -10.175 -6.159 13.927 1.00 16.04 123 THR A C 1
ATOM 962 O O . THR A 1 123 ? -9.099 -5.671 13.563 1.00 12.87 123 THR A O 1
ATOM 966 N N . ILE A 1 124 ? -10.283 -6.895 15.030 1.00 14.04 124 ILE A N 1
ATOM 967 C CA . ILE A 1 124 ? -9.159 -7.223 15.894 1.00 11.44 124 ILE A CA 1
ATOM 968 C C . ILE A 1 124 ? -9.121 -8.735 16.039 1.00 11.83 124 ILE A C 1
ATOM 969 O O . ILE A 1 124 ? -10.177 -9.372 16.131 1.00 14.94 124 ILE A O 1
ATOM 974 N N . ILE A 1 125 ? -7.920 -9.306 16.032 1.00 13.10 125 ILE A N 1
ATOM 975 C CA . ILE A 1 125 ? -7.696 -10.706 16.378 1.00 12.69 125 ILE A CA 1
ATOM 976 C C . ILE A 1 125 ? -6.819 -10.760 17.625 1.00 15.34 125 ILE A C 1
ATOM 977 O O . ILE A 1 125 ? -5.702 -10.218 17.636 1.00 12.14 125 ILE A O 1
ATOM 982 N N . PHE A 1 126 ? -7.334 -11.394 18.680 1.00 11.74 126 PHE A N 1
ATOM 983 C CA . PHE A 1 126 ? -6.546 -11.764 19.850 1.00 12.04 126 PHE A CA 1
ATOM 984 C C . PHE A 1 126 ? -5.947 -13.145 19.598 1.00 13.07 126 PHE A C 1
ATOM 985 O O . PHE A 1 126 ? -6.685 -14.104 19.345 1.00 15.03 126 PHE A O 1
ATOM 993 N N . CYS A 1 127 ? -4.627 -13.245 19.633 1.00 10.99 127 CYS A N 1
ATOM 994 C CA . CYS A 1 127 ? -3.951 -14.506 19.358 1.00 13.68 127 CYS A CA 1
ATOM 995 C C . CYS A 1 127 ? -3.085 -14.876 20.557 1.00 16.19 127 CYS A C 1
ATOM 996 O O . CYS A 1 127 ? -3.019 -14.153 21.549 1.00 19.38 127 CYS A O 1
ATOM 999 N N . SER A 1 128 ? -2.446 -16.035 20.480 1.00 14.98 128 SER A N 1
ATOM 1000 C CA . SER A 1 128 ? -1.471 -16.449 21.474 1.00 14.21 128 SER A CA 1
ATOM 1001 C C . SER A 1 128 ? -0.080 -16.403 20.862 1.00 19.32 128 SER A C 1
ATOM 1002 O O . SER A 1 128 ? 0.083 -16.230 19.651 1.00 19.81 128 SER A O 1
ATOM 1005 N N . LYS A 1 129 ? 0.937 -16.580 21.711 1.00 17.17 129 LYS A N 1
ATOM 1006 C CA . LYS A 1 129 ? 2.293 -16.718 21.185 1.00 19.21 129 LYS A CA 1
ATOM 1007 C C . LYS A 1 129 ? 2.365 -17.841 20.153 1.00 20.20 129 LYS A C 1
ATOM 1008 O O . LYS A 1 129 ? 3.018 -17.700 19.112 1.00 23.96 129 LYS A O 1
ATOM 1014 N N . LYS A 1 130 ? 1.653 -18.947 20.400 1.00 18.63 130 LYS A N 1
ATOM 1015 C CA . LYS A 1 130 ? 1.736 -20.096 19.504 1.00 20.13 130 LYS A CA 1
ATOM 1016 C C . LYS A 1 130 ? 1.021 -19.866 18.175 1.00 24.55 130 LYS A C 1
ATOM 1017 O O . LYS A 1 130 ? 1.359 -20.519 17.183 1.00 23.60 130 LYS A O 1
ATOM 1023 N N . THR A 1 131 ? 0.021 -18.988 18.123 1.00 18.03 131 THR A N 1
ATOM 1024 C CA . THR A 1 131 ? -0.666 -18.743 16.861 1.00 20.20 131 THR A CA 1
ATOM 1025 C C . THR A 1 131 ? -0.247 -17.442 16.193 1.00 17.50 131 THR A C 1
ATOM 1026 O O . THR A 1 131 ? -0.737 -17.145 15.101 1.00 19.61 131 THR A O 1
ATOM 1030 N N . LEU A 1 132 ? 0.658 -16.675 16.807 1.00 19.41 132 LEU A N 1
ATOM 1031 C CA . LEU A 1 132 ? 0.999 -15.356 16.277 1.00 18.60 132 LEU A CA 1
ATOM 1032 C C . LEU A 1 132 ? 1.502 -15.444 14.837 1.00 18.54 132 LEU A C 1
ATOM 1033 O O . LEU A 1 132 ? 1.060 -14.683 13.972 1.00 18.94 132 LEU A O 1
ATOM 1038 N N . GLN A 1 133 ? 2.411 -16.381 14.560 1.00 20.34 133 GLN A N 1
ATOM 1039 C CA . GLN A 1 133 ? 3.028 -16.444 13.236 1.00 22.66 133 GLN A CA 1
ATOM 1040 C C . GLN A 1 133 ? 1.997 -16.725 12.149 1.00 22.58 133 GLN A C 1
ATOM 1041 O O . GLN A 1 133 ? 1.978 -16.052 11.113 1.00 21.26 133 GLN A O 1
ATOM 1047 N N . LYS A 1 134 ? 1.110 -17.699 12.373 1.00 22.58 134 LYS A N 1
ATOM 1048 C CA . LYS A 1 134 ? 0.130 -18.006 11.336 1.00 23.49 134 LYS A CA 1
ATOM 1049 C C . LYS A 1 134 ? -0.887 -16.879 11.173 1.00 21.98 134 LYS A C 1
ATOM 1050 O O . LYS A 1 134 ? -1.352 -16.624 10.058 1.00 21.68 134 LYS A O 1
ATOM 1056 N N . ILE A 1 135 ? -1.235 -16.180 12.255 1.00 16.96 135 ILE A N 1
ATOM 1057 C CA . ILE A 1 135 ? -2.128 -15.034 12.126 1.00 16.96 135 ILE A CA 1
ATOM 1058 C C . ILE A 1 135 ? -1.442 -13.900 11.368 1.00 21.09 135 ILE A C 1
ATOM 1059 O O . ILE A 1 135 ? -2.074 -13.202 10.562 1.00 21.47 135 ILE A O 1
ATOM 1064 N N . LEU A 1 136 ? -0.149 -13.689 11.625 1.00 21.30 136 LEU A N 1
ATOM 1065 C CA . LEU A 1 136 ? 0.603 -12.682 10.875 1.00 27.85 136 LEU A CA 1
ATOM 1066 C C . LEU A 1 136 ? 0.632 -13.011 9.395 1.00 24.06 136 LEU A C 1
ATOM 1067 O O . LEU A 1 136 ? 0.449 -12.126 8.550 1.00 30.63 136 LEU A O 1
ATOM 1072 N N . GLN A 1 137 ? 0.895 -14.277 9.064 1.00 27.41 137 GLN A N 1
ATOM 1073 C CA . GLN A 1 137 ? 0.912 -14.700 7.669 1.00 26.11 137 GLN A CA 1
ATOM 1074 C C . GLN A 1 137 ? -0.393 -14.344 6.972 1.00 26.99 137 GLN A C 1
ATOM 1075 O O . GLN A 1 137 ? -0.390 -13.725 5.902 1.00 29.02 137 GLN A O 1
ATOM 1081 N N . VAL A 1 138 ? -1.527 -14.726 7.566 1.00 24.16 138 VAL A N 1
ATOM 1082 C CA . VAL A 1 138 ? -2.789 -14.548 6.852 1.00 23.00 138 VAL A CA 1
ATOM 1083 C C . VAL A 1 138 ? -3.215 -13.089 6.837 1.00 24.96 138 VAL A C 1
ATOM 1084 O O . VAL A 1 138 ? -3.865 -12.648 5.885 1.00 23.45 138 VAL A O 1
ATOM 1088 N N . LYS A 1 139 ? -2.856 -12.312 7.868 1.00 18.83 139 LYS A N 1
ATOM 1089 C CA . LYS A 1 139 ? -3.278 -10.912 7.926 1.00 21.48 139 LYS A CA 1
ATOM 1090 C C . LYS A 1 139 ? -2.826 -10.137 6.696 1.00 22.52 139 LYS A C 1
ATOM 1091 O O . LYS A 1 139 ? -3.515 -9.208 6.264 1.00 23.82 139 LYS A O 1
ATOM 1097 N N . LYS A 1 140 ? -1.678 -10.504 6.124 1.00 26.28 140 LYS A N 1
ATOM 1098 C CA . LYS A 1 140 ? -1.170 -9.795 4.951 1.00 29.25 140 LYS A CA 1
ATOM 1099 C C . LYS A 1 140 ? -2.155 -9.852 3.786 1.00 29.71 140 LYS A C 1
ATOM 1100 O O . LYS A 1 140 ? -2.180 -8.943 2.943 1.00 22.73 140 LYS A O 1
ATOM 1106 N N . LYS A 1 141 ? -2.996 -10.885 3.743 1.00 21.75 141 LYS A N 1
ATOM 1107 C CA . LYS A 1 141 ? -3.970 -11.079 2.674 1.00 21.11 141 LYS A CA 1
ATOM 1108 C C . LYS A 1 141 ? -5.349 -10.510 2.982 1.00 22.55 141 LYS A C 1
ATOM 1109 O O . LYS A 1 141 ? -6.196 -10.473 2.087 1.00 22.41 141 LYS A O 1
ATOM 1115 N N . LEU A 1 142 ? -5.606 -10.087 4.216 1.00 19.65 142 LEU A N 1
ATOM 1116 C CA . LEU A 1 142 ? -6.962 -9.818 4.689 1.00 20.45 142 LEU A CA 1
ATOM 1117 C C . LEU A 1 142 ? -7.039 -8.383 5.207 1.00 23.88 142 LEU A C 1
ATOM 1118 O O . LEU A 1 142 ? -6.739 -8.123 6.379 1.00 20.65 142 LEU A O 1
ATOM 1123 N N . SER A 1 143 ? -7.495 -7.472 4.343 1.00 19.48 143 SER A N 1
ATOM 1124 C CA . SER A 1 143 ? -7.474 -6.039 4.629 1.00 19.95 143 SER A CA 1
ATOM 1125 C C . SER A 1 143 ? -8.353 -5.635 5.812 1.00 23.30 143 SER A C 1
ATOM 1126 O O . SER A 1 143 ? -8.112 -4.577 6.407 1.00 20.82 143 SER A O 1
ATOM 1129 N N . TYR A 1 144 ? -9.363 -6.433 6.163 1.00 18.79 144 TYR A N 1
ATOM 1130 C CA . TYR A 1 144 ? -10.287 -6.027 7.219 1.00 16.33 144 TYR A CA 1
ATOM 1131 C C . TYR A 1 144 ? -9.689 -6.187 8.612 1.00 15.07 144 TYR A C 1
ATOM 1132 O O . TYR A 1 144 ? -10.242 -5.641 9.572 1.00 15.36 144 TYR A O 1
ATOM 1141 N N . ILE A 1 145 ? -8.587 -6.918 8.754 1.00 14.79 145 ILE A N 1
ATOM 1142 C CA . ILE A 1 145 ? -7.934 -7.058 10.050 1.00 15.67 145 ILE A CA 1
ATOM 1143 C C . ILE A 1 145 ? -7.074 -5.824 10.290 1.00 19.55 145 ILE A C 1
ATOM 1144 O O . ILE A 1 145 ? -6.130 -5.558 9.541 1.00 19.24 145 ILE A O 1
ATOM 1149 N N . LYS A 1 146 ? -7.392 -5.073 11.340 1.00 16.36 146 LYS A N 1
ATOM 1150 C CA . LYS A 1 146 ? -6.685 -3.832 11.622 1.00 17.07 146 LYS A CA 1
ATOM 1151 C C . LYS A 1 146 ? -5.678 -3.953 12.758 1.00 19.70 146 LYS A C 1
ATOM 1152 O O . LYS A 1 146 ? -4.791 -3.100 12.869 1.00 17.31 146 LYS A O 1
ATOM 1158 N N . LYS A 1 147 ? -5.772 -4.988 13.593 1.00 15.11 147 LYS A N 1
ATOM 1159 C CA . LYS A 1 147 ? -5.058 -5.002 14.862 1.00 13.04 147 LYS A CA 1
ATOM 1160 C C . LYS A 1 147 ? -4.918 -6.435 15.356 1.00 13.55 147 LYS A C 1
ATOM 1161 O O . LYS A 1 147 ? -5.887 -7.195 15.345 1.00 13.79 147 LYS A O 1
ATOM 1167 N N . ILE A 1 148 ? -3.713 -6.783 15.800 1.00 13.43 148 ILE A N 1
ATOM 1168 C CA . ILE A 1 148 ? -3.423 -8.055 16.454 1.00 13.00 148 ILE A CA 1
ATOM 1169 C C . ILE A 1 148 ? -3.012 -7.769 17.890 1.00 16.00 148 ILE A C 1
ATOM 1170 O O . ILE A 1 148 ? -2.210 -6.861 18.143 1.00 17.03 148 ILE A O 1
ATOM 1175 N N . ILE A 1 149 ? -3.543 -8.553 18.829 1.00 13.84 149 ILE A N 1
ATOM 1176 C CA . ILE A 1 149 ? -3.208 -8.423 20.245 1.00 12.17 149 ILE A CA 1
ATOM 1177 C C . ILE A 1 149 ? -2.796 -9.799 20.760 1.00 13.07 149 ILE A C 1
ATOM 1178 O O . ILE A 1 149 ? -3.520 -10.779 20.555 1.00 14.02 149 ILE A O 1
ATOM 1183 N N . ILE A 1 150 ? -1.637 -9.875 21.414 1.00 11.76 150 ILE A N 1
ATOM 1184 C CA . ILE A 1 150 ? -1.086 -11.142 21.897 1.00 14.63 150 ILE A CA 1
ATOM 1185 C C . ILE A 1 150 ? -1.556 -11.361 23.330 1.00 19.59 150 ILE A C 1
ATOM 1186 O O . ILE A 1 150 ? -1.289 -10.535 24.205 1.00 15.39 150 ILE A O 1
ATOM 1191 N N . LEU A 1 151 ? -2.240 -12.486 23.573 1.00 15.28 151 LEU A N 1
ATOM 1192 C CA . LEU A 1 151 ? -2.928 -12.674 24.852 1.00 15.99 151 LEU A CA 1
ATOM 1193 C C . LEU A 1 151 ? -1.971 -13.016 25.983 1.00 16.65 151 LEU A C 1
ATOM 1194 O O . LEU A 1 151 ? -2.137 -12.535 27.109 1.00 18.09 151 LEU A O 1
ATOM 1199 N N . ASP A 1 152 ? -1.000 -13.884 25.720 1.00 18.82 152 ASP A N 1
ATOM 1200 C CA . ASP A 1 152 ? -0.225 -14.552 26.759 1.00 19.47 152 ASP A CA 1
ATOM 1201 C C . ASP A 1 152 ? 1.253 -14.178 26.722 1.00 22.16 152 ASP A C 1
ATOM 1202 O O . ASP A 1 152 ? 2.121 -14.999 27.017 1.00 22.77 152 ASP A O 1
ATOM 1207 N N . SER A 1 153 ? 1.547 -12.936 26.363 1.00 20.75 153 SER A N 1
ATOM 1208 C CA . SER A 1 153 ? 2.888 -12.385 26.457 1.00 20.88 153 SER A CA 1
ATOM 1209 C C . SER A 1 153 ? 2.811 -11.118 27.289 1.00 16.94 153 SER A C 1
ATOM 1210 O O . SER A 1 153 ? 1.859 -10.343 27.147 1.00 18.55 153 SER A O 1
ATOM 1213 N N . LYS A 1 154 ? 3.791 -10.921 28.174 1.00 21.87 154 LYS A N 1
ATOM 1214 C CA . LYS A 1 154 ? 3.903 -9.686 28.944 1.00 22.98 154 LYS A CA 1
ATOM 1215 C C . LYS A 1 154 ? 4.646 -8.586 28.202 1.00 20.33 154 LYS A C 1
ATOM 1216 O O . LYS A 1 154 ? 4.770 -7.478 28.733 1.00 19.22 154 LYS A O 1
ATOM 1222 N N . GLU A 1 155 ? 5.171 -8.865 27.020 1.00 19.57 155 GLU A N 1
ATOM 1223 C CA . GLU A 1 155 ? 5.865 -7.863 26.232 1.00 24.84 155 GLU A CA 1
ATOM 1224 C C . GLU A 1 155 ? 5.388 -7.924 24.791 1.00 23.85 155 GLU A C 1
ATOM 1225 O O . GLU A 1 155 ? 4.913 -8.961 24.318 1.00 20.36 155 GLU A O 1
ATOM 1231 N N . ASP A 1 156 ? 5.488 -6.785 24.112 1.00 19.27 156 ASP A N 1
ATOM 1232 C CA . ASP A 1 156 ? 5.216 -6.737 22.685 1.00 19.04 156 ASP A CA 1
ATOM 1233 C C . ASP A 1 156 ? 6.241 -7.581 21.938 1.00 22.24 156 ASP A C 1
ATOM 1234 O O . ASP A 1 156 ? 7.365 -7.787 22.402 1.00 21.83 156 ASP A O 1
ATOM 1239 N N . ILE A 1 157 ? 5.837 -8.099 20.779 1.00 21.39 157 ILE A N 1
ATOM 1240 C CA . ILE A 1 157 ? 6.681 -8.974 19.971 1.00 23.07 157 ILE A CA 1
ATOM 1241 C C . ILE A 1 157 ? 6.711 -8.422 18.550 1.00 22.70 157 ILE A C 1
ATOM 1242 O O . ILE A 1 157 ? 5.682 -8.409 17.864 1.00 21.93 157 ILE A O 1
ATOM 1247 N N . GLY A 1 158 ? 7.878 -7.952 18.117 1.00 27.11 158 GLY A N 1
ATOM 1248 C CA . GLY A 1 158 ? 8.084 -7.636 16.701 1.00 28.59 158 GLY A CA 1
ATOM 1249 C C . GLY A 1 158 ? 7.091 -6.664 16.105 1.00 28.64 158 GLY A C 1
ATOM 1250 O O . GLY A 1 158 ? 6.682 -6.823 14.945 1.00 30.22 158 GLY A O 1
ATOM 1251 N N . GLY A 1 159 ? 6.698 -5.646 16.867 1.00 23.50 159 GLY A N 1
ATOM 1252 C CA . GLY A 1 159 ? 5.738 -4.679 16.385 1.00 17.18 159 GLY A CA 1
ATOM 1253 C C . GLY A 1 159 ? 4.297 -5.015 16.682 1.00 16.38 159 GLY A C 1
ATOM 1254 O O . GLY A 1 159 ? 3.403 -4.261 16.274 1.00 17.78 159 GLY A O 1
ATOM 1255 N N . TYR A 1 160 ? 4.039 -6.110 17.390 1.00 17.89 160 TYR A N 1
ATOM 1256 C CA . TYR A 1 160 ? 2.680 -6.517 17.714 1.00 16.50 160 TYR A CA 1
ATOM 1257 C C . TYR A 1 160 ? 2.492 -6.456 19.217 1.00 17.90 160 TYR A C 1
ATOM 1258 O O . TYR A 1 160 ? 3.343 -6.926 19.980 1.00 17.49 160 TYR A O 1
ATOM 1267 N N . GLN A 1 161 ? 1.378 -5.868 19.623 1.00 13.37 161 GLN A N 1
ATOM 1268 C CA . GLN A 1 161 ? 1.161 -5.456 20.998 1.00 15.53 161 GLN A CA 1
ATOM 1269 C C . GLN A 1 161 ? 0.590 -6.587 21.842 1.00 18.09 161 GLN A C 1
ATOM 1270 O O . GLN A 1 161 ? -0.255 -7.357 21.379 1.00 16.08 161 GLN A O 1
ATOM 1276 N N . CYS A 1 162 ? 1.036 -6.660 23.095 1.00 15.09 162 CYS A N 1
ATOM 1277 C CA . CYS A 1 162 ? 0.493 -7.639 24.027 1.00 14.79 162 CYS A CA 1
ATOM 1278 C C . CYS A 1 162 ? -0.744 -7.081 24.729 1.00 14.28 162 CYS A C 1
ATOM 1279 O O . CYS A 1 162 ? -1.009 -5.875 24.730 1.00 15.01 162 CYS A O 1
ATOM 1282 N N . LEU A 1 163 ? -1.514 -7.991 25.325 1.00 14.85 163 LEU A N 1
ATOM 1283 C CA . LEU A 1 163 ? -2.781 -7.613 25.942 1.00 14.31 163 LEU A CA 1
ATOM 1284 C C . LEU A 1 163 ? -2.595 -6.508 26.979 1.00 13.12 163 LEU A C 1
ATOM 1285 O O . LEU A 1 163 ? -3.337 -5.518 26.985 1.00 14.24 163 LEU A O 1
ATOM 1290 N N . ASN A 1 164 ? -1.604 -6.660 27.864 1.00 15.24 164 ASN A N 1
ATOM 1291 C CA . ASN A 1 164 ? -1.437 -5.696 28.946 1.00 13.03 164 ASN A CA 1
ATOM 1292 C C . ASN A 1 164 ? -1.093 -4.308 28.416 1.00 14.30 164 ASN A C 1
ATOM 1293 O O . ASN A 1 164 ? -1.563 -3.304 28.958 1.00 16.56 164 ASN A O 1
ATOM 1298 N N . ASN A 1 165 ? -0.262 -4.227 27.370 1.00 16.28 165 ASN A N 1
ATOM 1299 C CA . ASN A 1 165 ? 0.096 -2.915 26.824 1.00 17.17 165 ASN A CA 1
ATOM 1300 C C . ASN A 1 165 ? -1.052 -2.302 26.028 1.00 15.41 165 ASN A C 1
ATOM 1301 O O . ASN A 1 165 ? -1.186 -1.069 25.979 1.00 16.00 165 ASN A O 1
ATOM 1306 N N . PHE A 1 166 ? -1.899 -3.129 25.404 1.00 14.26 166 PHE A N 1
ATOM 1307 C CA . PHE A 1 166 ? -3.102 -2.590 24.776 1.00 13.66 166 PHE A CA 1
ATOM 1308 C C . PHE A 1 166 ? -4.020 -1.956 25.818 1.00 15.16 166 PHE A C 1
ATOM 1309 O O . PHE A 1 166 ? -4.557 -0.863 25.607 1.00 17.34 166 PHE A O 1
ATOM 1317 N N . ILE A 1 167 ? -4.226 -2.641 26.944 1.00 12.78 167 ILE A N 1
ATOM 1318 C CA . ILE A 1 167 ? -5.075 -2.096 28.006 1.00 14.22 167 ILE A CA 1
ATOM 1319 C C . ILE A 1 167 ? -4.468 -0.820 28.590 1.00 15.17 167 ILE A C 1
ATOM 1320 O O . ILE A 1 167 ? -5.172 0.173 28.819 1.00 17.58 167 ILE A O 1
ATOM 1325 N N . SER A 1 168 ? -3.159 -0.823 28.843 1.00 15.68 168 SER A N 1
ATOM 1326 C CA . SER A 1 168 ? -2.504 0.378 29.357 1.00 20.02 168 SER A CA 1
ATOM 1327 C C . SER A 1 168 ? -2.637 1.544 28.389 1.00 19.18 168 SER A C 1
ATOM 1328 O O . SER A 1 168 ? -2.817 2.694 28.808 1.00 20.73 168 SER A O 1
ATOM 1331 N N . GLN A 1 169 ? -2.535 1.276 27.088 1.00 14.67 169 GLN A N 1
ATOM 1332 C CA . GLN A 1 169 ? -2.591 2.366 26.119 1.00 16.96 169 GLN A CA 1
ATOM 1333 C C . GLN A 1 169 ? -3.977 2.997 26.071 1.00 21.07 169 GLN A C 1
ATOM 1334 O O . GLN A 1 169 ? -4.102 4.218 25.919 1.00 18.11 169 GLN A O 1
ATOM 1340 N N . HIS A 1 170 ? -5.032 2.189 26.205 1.00 20.05 170 HIS A N 1
ATOM 1341 C CA . HIS A 1 170 ? -6.384 2.628 25.888 1.00 14.97 170 HIS A CA 1
ATOM 1342 C C . HIS A 1 170 ? -7.290 2.796 27.107 1.00 16.81 170 HIS A C 1
ATOM 1343 O O . HIS A 1 170 ? -8.490 3.040 26.945 1.00 19.62 170 HIS A O 1
ATOM 1350 N N . SER A 1 171 ? -6.756 2.695 28.319 1.00 21.21 171 SER A N 1
ATOM 1351 C CA . SER A 1 171 ? -7.562 2.932 29.506 1.00 18.95 171 SER A CA 1
ATOM 1352 C C . SER A 1 171 ? -6.680 3.603 30.545 1.00 27.32 171 SER A C 1
ATOM 1353 O O . SER A 1 171 ? -5.467 3.391 30.572 1.00 24.42 171 SER A O 1
ATOM 1356 N N A ASP A 1 172 ? -7.294 4.420 31.392 0.61 30.36 172 ASP A N 1
ATOM 1357 N N B ASP A 1 172 ? -7.293 4.416 31.400 0.39 30.40 172 ASP A N 1
ATOM 1358 C CA A ASP A 1 172 ? -6.542 5.110 32.428 0.61 34.49 172 ASP A CA 1
ATOM 1359 C CA B ASP A 1 172 ? -6.544 5.126 32.429 0.39 34.49 172 ASP A CA 1
ATOM 1360 C C A ASP A 1 172 ? -6.224 4.161 33.574 0.61 35.96 172 ASP A C 1
ATOM 1361 C C B ASP A 1 172 ? -6.237 4.192 33.594 0.39 35.95 172 ASP A C 1
ATOM 1362 O O A ASP A 1 172 ? -7.051 3.331 33.963 0.61 32.31 172 ASP A O 1
ATOM 1363 O O B ASP A 1 172 ? -7.088 3.408 34.021 0.39 32.39 172 ASP A O 1
ATOM 1372 N N . ALA A 1 173 ? -5.008 4.292 34.114 1.00 35.89 173 ALA A N 1
ATOM 1373 C CA . ALA A 1 173 ? -4.563 3.392 35.178 1.00 35.97 173 ALA A CA 1
ATOM 1374 C C . ALA A 1 173 ? -5.464 3.452 36.408 1.00 42.99 173 ALA A C 1
ATOM 1375 O O . ALA A 1 173 ? -5.635 2.441 37.099 1.00 41.60 173 ALA A O 1
ATOM 1377 N N . ASN A 1 174 ? -6.043 4.620 36.698 1.00 38.57 174 ASN A N 1
ATOM 1378 C CA . ASN A 1 174 ? -6.986 4.802 37.797 1.00 46.88 174 ASN A CA 1
ATOM 1379 C C . ASN A 1 174 ? -8.428 4.480 37.408 1.00 46.95 174 ASN A C 1
ATOM 1380 O O . ASN A 1 174 ? -9.355 4.930 38.091 1.00 42.18 174 ASN A O 1
ATOM 1385 N N . PHE A 1 175 ? -8.639 3.747 36.314 1.00 43.72 175 PHE A N 1
ATOM 1386 C CA . PHE A 1 175 ? -9.994 3.414 35.886 1.00 40.12 175 PHE A CA 1
ATOM 1387 C C . PHE A 1 175 ? -10.725 2.693 37.009 1.00 35.85 175 PHE A C 1
ATOM 1388 O O . PHE A 1 175 ? -10.182 1.771 37.628 1.00 42.72 175 PHE A O 1
ATOM 1396 N N . ASN A 1 176 ? -11.954 3.129 37.293 1.00 40.46 176 ASN A N 1
ATOM 1397 C CA . ASN A 1 176 ? -12.688 2.637 38.459 1.00 39.95 176 ASN A CA 1
ATOM 1398 C C . ASN A 1 176 ? -13.553 1.460 38.027 1.00 35.19 176 ASN A C 1
ATOM 1399 O O . ASN A 1 176 ? -14.607 1.637 37.410 1.00 36.93 176 ASN A O 1
ATOM 1404 N N . VAL A 1 177 ? -13.119 0.254 38.386 1.00 32.56 177 VAL A N 1
ATOM 1405 C CA . VAL A 1 177 ? -13.825 -0.946 37.960 1.00 28.88 177 VAL A CA 1
ATOM 1406 C C . VAL A 1 177 ? -15.180 -1.045 38.643 1.00 39.12 177 VAL A C 1
ATOM 1407 O O . VAL A 1 177 ? -16.171 -1.452 38.026 1.00 27.66 177 VAL A O 1
ATOM 1411 N N . SER A 1 178 ? -15.254 -0.658 39.918 1.00 34.63 178 SER A N 1
ATOM 1412 C CA . SER A 1 178 ? -16.497 -0.818 40.664 1.00 37.02 178 SER A CA 1
ATOM 1413 C C . SER A 1 178 ? -17.668 -0.115 39.987 1.00 37.17 178 SER A C 1
ATOM 1414 O O . SER A 1 178 ? -18.820 -0.535 40.143 1.00 44.59 178 SER A O 1
ATOM 1417 N N . ASN A 1 179 ? -17.397 0.949 39.231 1.00 30.37 179 ASN A N 1
ATOM 1418 C CA . ASN A 1 179 ? -18.453 1.723 38.590 1.00 34.36 179 ASN A CA 1
ATOM 1419 C C . ASN A 1 179 ? -18.711 1.321 37.148 1.00 33.39 179 ASN A C 1
ATOM 1420 O O . ASN A 1 179 ? -19.763 1.681 36.604 1.00 35.10 179 ASN A O 1
ATOM 1425 N N . PHE A 1 180 ? -17.763 0.631 36.505 1.00 25.74 180 PHE A N 1
ATOM 1426 C CA . PHE A 1 180 ? -17.972 0.156 35.140 1.00 24.40 180 PHE A CA 1
ATOM 1427 C C . PHE A 1 180 ? -19.319 -0.534 35.031 1.00 21.76 180 PHE A C 1
ATOM 1428 O O . PHE A 1 180 ? -19.737 -1.248 35.942 1.00 26.14 180 PHE A O 1
ATOM 1436 N N . LYS A 1 181 ? -20.016 -0.301 33.918 1.00 18.15 181 LYS A N 1
ATOM 1437 C CA . LYS A 1 181 ? -21.280 -0.968 33.699 1.00 26.07 181 LYS A CA 1
ATOM 1438 C C . LYS A 1 181 ? -21.311 -1.484 32.265 1.00 23.75 181 LYS A C 1
ATOM 1439 O O . LYS A 1 181 ? -21.038 -0.717 31.323 1.00 21.19 181 LYS A O 1
ATOM 1445 N N . PRO A 1 182 ? -21.623 -2.759 32.057 1.00 18.37 182 PRO A N 1
ATOM 1446 C CA . PRO A 1 182 ? -21.775 -3.254 30.685 1.00 14.35 182 PRO A CA 1
ATOM 1447 C C . PRO A 1 182 ? -22.939 -2.556 29.990 1.00 18.05 182 PRO A C 1
ATOM 1448 O O . PRO A 1 182 ? -23.798 -1.936 30.624 1.00 19.76 182 PRO A O 1
ATOM 1452 N N . ASN A 1 183 ? -22.942 -2.633 28.659 1.00 14.76 183 ASN A N 1
ATOM 1453 C CA . ASN A 1 183 ? -23.992 -2.005 27.873 1.00 16.73 183 ASN A CA 1
ATOM 1454 C C . ASN A 1 183 ? -25.246 -2.869 27.870 1.00 23.19 183 ASN A C 1
ATOM 1455 O O . ASN A 1 183 ? -25.181 -4.097 27.975 1.00 18.39 183 ASN A O 1
ATOM 1460 N N . SER A 1 184 ? -26.396 -2.205 27.777 1.00 16.36 184 SER A N 1
ATOM 1461 C CA . SER A 1 184 ? -27.684 -2.844 27.545 1.00 16.10 184 SER A CA 1
ATOM 1462 C C . SER A 1 184 ? -28.063 -2.659 26.082 1.00 17.62 184 SER A C 1
ATOM 1463 O O . SER A 1 184 ? -27.846 -1.586 25.507 1.00 19.98 184 SER A O 1
ATOM 1466 N N . PHE A 1 185 ? -28.599 -3.715 25.474 1.00 14.45 185 PHE A N 1
ATOM 1467 C CA . PHE A 1 185 ? -29.025 -3.697 24.083 1.00 13.92 185 PHE A CA 1
ATOM 1468 C C . PHE A 1 185 ? -30.010 -4.841 23.885 1.00 17.08 185 PHE A C 1
ATOM 1469 O O . PHE A 1 185 ? -30.293 -5.608 24.812 1.00 16.18 185 PHE A O 1
ATOM 1477 N N . ASP A 1 186 ? -30.519 -4.967 22.661 1.00 15.31 186 ASP A N 1
ATOM 1478 C CA . ASP A 1 186 ? -31.561 -5.946 22.354 1.00 12.30 186 ASP A CA 1
ATOM 1479 C C . ASP A 1 186 ? -30.925 -7.333 22.272 1.00 15.81 186 ASP A C 1
ATOM 1480 O O . ASP A 1 186 ? -30.324 -7.698 21.261 1.00 13.86 186 ASP A O 1
ATOM 1485 N N . ARG A 1 187 ? -31.093 -8.134 23.330 1.00 15.09 187 ARG A N 1
ATOM 1486 C CA . ARG A 1 187 ? -30.427 -9.431 23.369 1.00 12.04 187 ARG A CA 1
ATOM 1487 C C . ARG A 1 187 ? -30.995 -10.409 22.352 1.00 13.09 187 ARG A C 1
ATOM 1488 O O . ARG A 1 187 ? -30.311 -11.371 21.993 1.00 13.72 187 ARG A O 1
ATOM 1496 N N . ASP A 1 188 ? -32.224 -10.192 21.877 1.00 13.91 188 ASP A N 1
ATOM 1497 C CA . ASP A 1 188 ? -32.801 -11.097 20.889 1.00 16.75 188 ASP A CA 1
ATOM 1498 C C . ASP A 1 188 ? -32.177 -10.900 19.522 1.00 20.59 188 ASP A C 1
ATOM 1499 O O . ASP A 1 188 ? -32.129 -11.839 18.716 1.00 18.56 188 ASP A O 1
ATOM 1504 N N . GLU A 1 189 ? -31.690 -9.694 19.249 1.00 13.21 189 GLU A N 1
ATOM 1505 C CA . GLU A 1 189 ? -31.143 -9.368 17.940 1.00 17.38 189 GLU A CA 1
ATOM 1506 C C . GLU A 1 189 ? -29.616 -9.363 17.902 1.00 16.53 189 GLU A C 1
ATOM 1507 O O . GLU A 1 189 ? -29.035 -9.769 16.888 1.00 16.54 189 GLU A O 1
ATOM 1513 N N . GLN A 1 190 ? -28.943 -8.942 18.974 1.00 11.57 190 GLN A N 1
ATOM 1514 C CA . GLN A 1 190 ? -27.497 -8.733 18.926 1.00 11.48 190 GLN A CA 1
ATOM 1515 C C . GLN A 1 190 ? -26.741 -10.058 18.996 1.00 13.51 190 GLN A C 1
ATOM 1516 O O . GLN A 1 190 ? -26.833 -10.786 19.991 1.00 13.47 190 GLN A O 1
ATOM 1522 N N . VAL A 1 191 ? -25.944 -10.336 17.967 1.00 11.86 191 VAL A N 1
ATOM 1523 C CA . VAL A 1 191 ? -25.147 -11.554 17.935 1.00 10.72 191 VAL A CA 1
ATOM 1524 C C . VAL A 1 191 ? -24.048 -11.473 18.985 1.00 13.29 191 VAL A C 1
ATOM 1525 O O . VAL A 1 191 ? -23.386 -10.436 19.153 1.00 13.14 191 VAL A O 1
ATOM 1529 N N . ALA A 1 192 ? -23.868 -12.569 19.724 1.00 11.29 192 ALA A N 1
ATOM 1530 C CA . ALA A 1 192 ? -22.820 -12.712 20.722 1.00 12.08 192 ALA A CA 1
ATOM 1531 C C . ALA A 1 192 ? -21.600 -13.444 20.184 1.00 11.16 192 ALA A C 1
ATOM 1532 O O . ALA A 1 192 ? -20.475 -12.961 20.316 1.00 12.24 192 ALA A O 1
ATOM 1534 N N . LEU A 1 193 ? -21.810 -14.617 19.597 1.00 13.69 193 LEU A N 1
ATOM 1535 C CA . LEU A 1 193 ? -20.738 -15.466 19.100 1.00 8.91 193 LEU A CA 1
ATOM 1536 C C . LEU A 1 193 ? -21.006 -15.814 17.644 1.00 11.43 193 LEU A C 1
ATOM 1537 O O . LEU A 1 193 ? -22.160 -15.956 17.229 1.00 13.07 193 LEU A O 1
ATOM 1542 N N . ILE A 1 194 ? -19.923 -15.935 16.871 1.00 11.46 194 ILE A N 1
ATOM 1543 C CA . ILE A 1 194 ? -19.939 -16.512 15.527 1.00 10.86 194 ILE A CA 1
ATOM 1544 C C . ILE A 1 194 ? -19.050 -17.749 15.573 1.00 12.90 194 ILE A C 1
ATOM 1545 O O . ILE A 1 194 ? -17.821 -17.634 15.682 1.00 11.96 194 ILE A O 1
ATOM 1550 N N . MET A 1 195 ? -19.664 -18.932 15.498 1.00 10.91 195 MET A N 1
ATOM 1551 C CA . MET A 1 195 ? -18.971 -20.199 15.700 1.00 11.59 195 MET A CA 1
ATOM 1552 C C . MET A 1 195 ? -18.876 -20.970 14.389 1.00 12.94 195 MET A C 1
ATOM 1553 O O . MET A 1 195 ? -19.762 -20.888 13.536 1.00 13.98 195 MET A O 1
ATOM 1558 N N . ASN A 1 196 ? -17.805 -21.737 14.231 1.00 14.12 196 ASN A N 1
ATOM 1559 C CA . ASN A 1 196 ? -17.594 -22.430 12.966 1.00 23.15 196 ASN A CA 1
ATOM 1560 C C . ASN A 1 196 ? -18.317 -23.776 12.959 1.00 26.16 196 ASN A C 1
ATOM 1561 O O . ASN A 1 196 ? -18.215 -24.550 13.918 1.00 22.13 196 ASN A O 1
ATOM 1566 N N . SER A 1 197 ? -19.062 -24.039 11.880 1.00 19.53 197 SER A N 1
ATOM 1567 C CA . SER A 1 197 ? -19.753 -25.312 11.716 1.00 28.36 197 SER A CA 1
ATOM 1568 C C . SER A 1 197 ? -20.008 -25.555 10.239 1.00 31.23 197 SER A C 1
ATOM 1569 O O . SER A 1 197 ? -20.473 -24.656 9.533 1.00 31.85 197 SER A O 1
ATOM 1572 N N . SER A 1 198 ? -19.711 -26.770 9.775 1.00 40.24 198 SER A N 1
ATOM 1573 C CA . SER A 1 198 ? -20.079 -27.159 8.417 1.00 42.69 198 SER A CA 1
ATOM 1574 C C . SER A 1 198 ? -21.554 -27.526 8.307 1.00 43.44 198 SER A C 1
ATOM 1575 O O . SER A 1 198 ? -22.090 -27.565 7.194 1.00 46.33 198 SER A O 1
ATOM 1578 N N . GLY A 1 199 ? -22.218 -27.787 9.435 1.00 38.73 199 GLY A N 1
ATOM 1579 C CA . GLY A 1 199 ? -23.634 -28.096 9.409 1.00 34.69 199 GLY A CA 1
ATOM 1580 C C . GLY A 1 199 ? -23.900 -29.475 8.826 1.00 45.64 199 GLY A C 1
ATOM 1581 O O . GLY A 1 199 ? -23.092 -30.404 8.948 1.00 36.59 199 GLY A O 1
ATOM 1582 N N . THR A 1 200 ? -25.061 -29.605 8.172 1.00 38.76 200 THR A N 1
ATOM 1583 C CA . THR A 1 200 ? -25.479 -30.889 7.616 1.00 55.64 200 THR A CA 1
ATOM 1584 C C . THR A 1 200 ? -24.847 -31.189 6.262 1.00 57.95 200 THR A C 1
ATOM 1585 O O . THR A 1 200 ? -24.849 -32.352 5.847 1.00 57.38 200 THR A O 1
ATOM 1589 N N . THR A 1 201 ? -24.329 -30.175 5.562 1.00 53.70 201 THR A N 1
ATOM 1590 C CA . THR A 1 201 ? -23.687 -30.371 4.264 1.00 58.48 201 THR A CA 1
ATOM 1591 C C . THR A 1 201 ? -23.010 -29.089 3.796 1.00 58.10 201 THR A C 1
ATOM 1592 O O . THR A 1 201 ? -23.468 -27.984 4.110 1.00 51.86 201 THR A O 1
ATOM 1596 N N . GLY A 1 202 ? -21.921 -29.227 3.046 1.00 54.40 202 GLY A N 1
ATOM 1597 C CA . GLY A 1 202 ? -21.229 -28.084 2.483 1.00 55.50 202 GLY A CA 1
ATOM 1598 C C . GLY A 1 202 ? -19.968 -27.717 3.243 1.00 50.18 202 GLY A C 1
ATOM 1599 O O . GLY A 1 202 ? -19.467 -28.451 4.101 1.00 51.58 202 GLY A O 1
ATOM 1600 N N . LEU A 1 203 ? -19.453 -26.539 2.905 1.00 52.09 203 LEU A N 1
ATOM 1601 C CA . LEU A 1 203 ? -18.210 -26.036 3.472 1.00 49.65 203 LEU A CA 1
ATOM 1602 C C . LEU A 1 203 ? -18.474 -25.384 4.825 1.00 39.69 203 LEU A C 1
ATOM 1603 O O . LEU A 1 203 ? -19.622 -25.121 5.188 1.00 37.96 203 LEU A O 1
ATOM 1608 N N . PRO A 1 204 ? -17.425 -25.145 5.618 1.00 40.05 204 PRO A N 1
ATOM 1609 C CA . PRO A 1 204 ? -17.622 -24.507 6.928 1.00 45.86 204 PRO A CA 1
ATOM 1610 C C . PRO A 1 204 ? -18.288 -23.135 6.830 1.00 33.80 204 PRO A C 1
ATOM 1611 O O . PRO A 1 204 ? -18.022 -22.342 5.924 1.00 29.61 204 PRO A O 1
ATOM 1615 N N . LYS A 1 205 ? -19.172 -22.874 7.782 1.00 22.21 205 LYS A N 1
ATOM 1616 C CA . LYS A 1 205 ? -19.993 -21.678 7.829 1.00 18.62 205 LYS A CA 1
ATOM 1617 C C . LYS A 1 205 ? -19.862 -21.036 9.203 1.00 17.79 205 LYS A C 1
ATOM 1618 O O . LYS A 1 205 ? -19.296 -21.618 10.133 1.00 22.15 205 LYS A O 1
ATOM 1624 N N . GLY A 1 206 ? -20.407 -19.830 9.329 1.00 14.04 206 GLY A N 1
ATOM 1625 C CA . GLY A 1 206 ? -20.395 -19.133 10.605 1.00 13.59 206 GLY A CA 1
ATOM 1626 C C . GLY A 1 206 ? -21.758 -19.141 11.267 1.00 13.77 206 GLY A C 1
ATOM 1627 O O . GLY A 1 206 ? -22.724 -18.639 10.695 1.00 17.25 206 GLY A O 1
ATOM 1628 N N . VAL A 1 207 ? -21.851 -19.713 12.465 1.00 13.21 207 VAL A N 1
ATOM 1629 C CA . VAL A 1 207 ? -23.125 -19.832 13.176 1.00 13.03 207 VAL A CA 1
ATOM 1630 C C . VAL A 1 207 ? -23.297 -18.607 14.068 1.00 10.20 207 VAL A C 1
ATOM 1631 O O . VAL A 1 207 ? -22.469 -18.351 14.946 1.00 13.28 207 VAL A O 1
ATOM 1635 N N . MET A 1 208 ? -24.371 -17.851 13.851 1.00 13.24 208 MET A N 1
ATOM 1636 C CA . MET A 1 208 ? -24.670 -16.686 14.685 1.00 13.32 208 MET A CA 1
ATOM 1637 C C . MET A 1 208 ? -25.500 -17.101 15.893 1.00 13.37 208 MET A C 1
ATOM 1638 O O . MET A 1 208 ? -26.636 -17.553 15.731 1.00 11.79 208 MET A O 1
ATOM 1643 N N . LEU A 1 209 ? -24.947 -16.920 17.097 1.00 11.85 209 LEU A N 1
ATOM 1644 C CA . LEU A 1 209 ? -25.682 -17.114 18.346 1.00 9.91 209 LEU A CA 1
ATOM 1645 C C . LEU A 1 209 ? -25.854 -15.764 19.028 1.00 12.14 209 LEU A C 1
ATOM 1646 O O . LEU A 1 209 ? -24.872 -15.037 19.222 1.00 13.11 209 LEU A O 1
ATOM 1651 N N . THR A 1 210 ? -27.089 -15.452 19.419 1.00 12.22 210 THR A N 1
ATOM 1652 C CA . THR A 1 210 ? -27.440 -14.163 20.007 1.00 12.62 210 THR A CA 1
ATOM 1653 C C . THR A 1 210 ? -27.218 -14.150 21.517 1.00 12.48 210 THR A C 1
ATOM 1654 O O . THR A 1 210 ? -27.028 -15.187 22.164 1.00 11.27 210 THR A O 1
ATOM 1658 N N . HIS A 1 211 ? -27.305 -12.953 22.096 1.00 11.28 211 HIS A N 1
ATOM 1659 C CA . HIS A 1 211 ? -27.260 -12.883 23.554 1.00 11.18 211 HIS A CA 1
ATOM 1660 C C . HIS A 1 211 ? -28.425 -13.642 24.174 1.00 13.97 211 HIS A C 1
ATOM 1661 O O . HIS A 1 211 ? -28.269 -14.248 25.245 1.00 12.62 211 HIS A O 1
ATOM 1668 N N . LYS A 1 212 ? -29.592 -13.639 23.519 1.00 11.81 212 LYS A N 1
ATOM 1669 C CA . LYS A 1 212 ? -30.713 -14.428 24.023 1.00 11.00 212 LYS A CA 1
ATOM 1670 C C . LYS A 1 212 ? -30.363 -15.915 24.053 1.00 11.31 212 LYS A C 1
ATOM 1671 O O . LYS A 1 212 ? -30.657 -16.606 25.038 1.00 11.73 212 LYS A O 1
ATOM 1677 N N . ASN A 1 213 ? -29.735 -16.430 22.986 1.00 11.05 213 ASN A N 1
ATOM 1678 C CA . ASN A 1 213 ? -29.321 -17.833 23.004 1.00 10.80 213 ASN A CA 1
ATOM 1679 C C . ASN A 1 213 ? -28.429 -18.110 24.209 1.00 10.06 213 ASN A C 1
ATOM 1680 O O . ASN A 1 213 ? -28.601 -19.119 24.899 1.00 12.29 213 ASN A O 1
ATOM 1685 N N . LEU A 1 214 ? -27.483 -17.201 24.493 1.00 7.58 214 LEU A N 1
ATOM 1686 C CA . LEU A 1 214 ? -26.542 -17.421 25.588 1.00 8.86 214 LEU A CA 1
ATOM 1687 C C . LEU A 1 214 ? -27.222 -17.349 26.950 1.00 10.56 214 LEU A C 1
ATOM 1688 O O . LEU A 1 214 ? -26.879 -18.119 27.857 1.00 10.38 214 LEU A O 1
ATOM 1693 N N . VAL A 1 215 ? -28.156 -16.412 27.143 1.00 9.62 215 VAL A N 1
ATOM 1694 C CA . VAL A 1 215 ? -28.725 -16.320 28.485 1.00 9.09 215 VAL A CA 1
ATOM 1695 C C . VAL A 1 215 ? -29.655 -17.491 28.744 1.00 8.86 215 VAL A C 1
ATOM 1696 O O . VAL A 1 215 ? -29.874 -17.854 29.906 1.00 13.02 215 VAL A O 1
ATOM 1700 N N . VAL A 1 216 ? -30.196 -18.104 27.693 1.00 9.94 216 VAL A N 1
ATOM 1701 C CA . VAL A 1 216 ? -30.943 -19.341 27.890 1.00 10.63 216 VAL A CA 1
ATOM 1702 C C . VAL A 1 216 ? -30.012 -20.450 28.364 1.00 12.29 216 VAL A C 1
ATOM 1703 O O . VAL A 1 216 ? -30.355 -21.222 29.271 1.00 9.22 216 VAL A O 1
ATOM 1707 N N . ARG A 1 217 ? -28.802 -20.527 27.796 1.00 10.00 217 ARG A N 1
ATOM 1708 C CA . ARG A 1 217 ? -27.804 -21.449 28.346 1.00 9.91 217 ARG A CA 1
ATOM 1709 C C . ARG A 1 217 ? -27.505 -21.131 29.808 1.00 8.86 217 ARG A C 1
ATOM 1710 O O . ARG A 1 217 ? -27.358 -22.039 30.640 1.00 10.40 217 ARG A O 1
ATOM 1718 N N . PHE A 1 218 ? -27.391 -19.842 30.142 1.00 8.94 218 PHE A N 1
ATOM 1719 C CA . PHE A 1 218 ? -27.105 -19.466 31.524 1.00 11.64 218 PHE A CA 1
ATOM 1720 C C . PHE A 1 218 ? -28.249 -19.845 32.459 1.00 13.44 218 PHE A C 1
ATOM 1721 O O . PHE A 1 218 ? -28.026 -20.069 33.659 1.00 13.01 218 PHE A O 1
ATOM 1729 N N . SER A 1 219 ? -29.478 -19.897 31.943 1.00 11.45 219 SER A N 1
ATOM 1730 C CA . SER A 1 219 ? -30.588 -20.426 32.731 1.00 10.88 219 SER A CA 1
ATOM 1731 C C . SER A 1 219 ? -30.399 -21.917 33.003 1.00 8.31 219 SER A C 1
ATOM 1732 O O . SER A 1 219 ? -30.522 -22.365 34.151 1.00 12.03 219 SER A O 1
ATOM 1735 N N . HIS A 1 220 ? -30.094 -22.699 31.958 1.00 8.60 220 HIS A N 1
ATOM 1736 C CA . HIS A 1 220 ? -29.904 -24.141 32.123 1.00 9.65 220 HIS A CA 1
ATOM 1737 C C . HIS A 1 220 ? -28.822 -24.457 33.140 1.00 8.94 220 HIS A C 1
ATOM 1738 O O . HIS A 1 220 ? -28.994 -25.340 33.991 1.00 10.03 220 HIS A O 1
ATOM 1745 N N . CYS A 1 221 ? -27.681 -23.768 33.054 1.00 7.18 221 CYS A N 1
ATOM 1746 C CA . CYS A 1 221 ? -26.511 -24.242 33.790 1.00 9.90 221 CYS A CA 1
ATOM 1747 C C . CYS A 1 221 ? -26.654 -23.994 35.284 1.00 9.81 221 CYS A C 1
ATOM 1748 O O . CYS A 1 221 ? -25.963 -24.637 36.080 1.00 11.70 221 CYS A O 1
ATOM 1751 N N . ARG A 1 222 ? -27.535 -23.073 35.684 1.00 10.81 222 ARG A N 1
ATOM 1752 C CA . ARG A 1 222 ? -27.826 -22.787 37.089 1.00 12.04 222 ARG A CA 1
ATOM 1753 C C . ARG A 1 222 ? -29.103 -23.470 37.569 1.00 11.09 222 ARG A C 1
ATOM 1754 O O . ARG A 1 222 ? -29.498 -23.292 38.728 1.00 13.18 222 ARG A O 1
ATOM 1762 N N . ASP A 1 223 ? -29.769 -24.198 36.688 1.00 8.40 223 ASP A N 1
ATOM 1763 C CA . ASP A 1 223 ? -31.066 -24.794 36.993 1.00 10.73 223 ASP A CA 1
ATOM 1764 C C . ASP A 1 223 ? -30.886 -25.981 37.938 1.00 11.06 223 ASP A C 1
ATOM 1765 O O . ASP A 1 223 ? -30.097 -26.883 37.643 1.00 10.08 223 ASP A O 1
ATOM 1770 N N . PRO A 1 224 ? -31.587 -26.023 39.078 1.00 9.54 224 PRO A N 1
ATOM 1771 C CA . PRO A 1 224 ? -31.397 -27.151 40.007 1.00 11.72 224 PRO A CA 1
ATOM 1772 C C . PRO A 1 224 ? -31.647 -28.519 39.387 1.00 11.29 224 PRO A C 1
ATOM 1773 O O . PRO A 1 224 ? -31.108 -29.510 39.896 1.00 10.52 224 PRO A O 1
ATOM 1777 N N . ILE A 1 225 ? -32.406 -28.619 38.299 1.00 8.63 225 ILE A N 1
ATOM 1778 C CA . ILE A 1 225 ? -32.625 -29.907 37.644 1.00 10.60 225 ILE A CA 1
ATOM 1779 C C . ILE A 1 225 ? -31.671 -30.119 36.474 1.00 11.10 225 ILE A C 1
ATOM 1780 O O . ILE A 1 225 ? -31.130 -31.211 36.307 1.00 9.97 225 ILE A O 1
ATOM 1785 N N . PHE A 1 226 ? -31.455 -29.105 35.629 1.00 9.78 226 PHE A N 1
ATOM 1786 C CA . PHE A 1 226 ? -30.655 -29.315 34.428 1.00 8.85 226 PHE A CA 1
ATOM 1787 C C . PHE A 1 226 ? -29.226 -28.805 34.527 1.00 10.74 226 PHE A C 1
ATOM 1788 O O . PHE A 1 226 ? -28.430 -29.073 33.608 1.00 9.18 226 PHE A O 1
ATOM 1796 N N . GLY A 1 227 ? -28.871 -28.094 35.613 1.00 8.36 227 GLY A N 1
ATOM 1797 C CA . GLY A 1 227 ? -27.554 -27.509 35.734 1.00 11.41 227 GLY A CA 1
ATOM 1798 C C . GLY A 1 227 ? -26.508 -28.445 36.330 1.00 8.98 227 GLY A C 1
ATOM 1799 O O . GLY A 1 227 ? -26.795 -29.554 36.785 1.00 9.59 227 GLY A O 1
ATOM 1800 N N . ASN A 1 228 ? -25.264 -27.966 36.318 1.00 9.15 228 ASN A N 1
ATOM 1801 C CA . ASN A 1 228 ? -24.193 -28.674 37.007 1.00 8.37 228 ASN A CA 1
ATOM 1802 C C . ASN A 1 228 ? -24.569 -28.853 38.460 1.00 10.68 228 ASN A C 1
ATOM 1803 O O . ASN A 1 228 ? -25.103 -27.939 39.087 1.00 12.69 228 ASN A O 1
ATOM 1808 N N . GLN A 1 229 ? -24.291 -30.040 38.990 1.00 10.91 229 GLN A N 1
ATOM 1809 C CA . GLN A 1 229 ? -24.664 -30.402 40.351 1.00 8.84 229 GLN A CA 1
ATOM 1810 C C . GLN A 1 229 ? -23.471 -30.314 41.289 1.00 13.27 229 GLN A C 1
ATOM 1811 O O . GLN A 1 229 ? -23.162 -31.254 42.033 1.00 14.31 229 GLN A O 1
ATOM 1817 N N . ILE A 1 230 ? -22.764 -29.187 41.217 1.00 10.60 230 ILE A N 1
ATOM 1818 C CA . ILE A 1 230 ? -21.697 -28.815 42.133 1.00 9.85 230 ILE A CA 1
ATOM 1819 C C . ILE A 1 230 ? -21.937 -27.362 42.526 1.00 10.45 230 ILE A C 1
ATOM 1820 O O . ILE A 1 230 ? -22.503 -26.585 41.753 1.00 9.42 230 ILE A O 1
ATOM 1825 N N . ILE A 1 231 ? -21.502 -26.993 43.733 1.00 7.51 231 ILE A N 1
ATOM 1826 C CA . ILE A 1 231 ? -21.855 -25.682 44.286 1.00 9.20 231 ILE A CA 1
ATOM 1827 C C . ILE A 1 231 ? -20.800 -24.649 43.904 1.00 8.98 231 ILE A C 1
ATOM 1828 O O . ILE A 1 231 ? -19.667 -25.016 43.546 1.00 10.34 231 ILE A O 1
ATOM 1833 N N . PRO A 1 232 ? -21.135 -23.359 43.935 1.00 12.23 232 PRO A N 1
ATOM 1834 C CA . PRO A 1 232 ? -20.150 -22.323 43.589 1.00 10.11 232 PRO A CA 1
ATOM 1835 C C . PRO A 1 232 ? -18.854 -22.487 44.372 1.00 10.44 232 PRO A C 1
ATOM 1836 O O . PRO A 1 232 ? -18.854 -22.836 45.559 1.00 10.51 232 PRO A O 1
ATOM 1840 N N . GLY A 1 233 ? -17.735 -22.246 43.683 1.00 9.97 233 GLY A N 1
ATOM 1841 C CA . GLY A 1 233 ? -16.421 -22.430 44.257 1.00 7.54 233 GLY A CA 1
ATOM 1842 C C . GLY A 1 233 ? -15.842 -23.811 44.059 1.00 10.28 233 GLY A C 1
ATOM 1843 O O . GLY A 1 233 ? -14.637 -24.000 44.286 1.00 11.05 233 GLY A O 1
ATOM 1844 N N . THR A 1 234 ? -16.657 -24.779 43.645 1.00 10.15 234 THR A N 1
ATOM 1845 C CA . THR A 1 234 ? -16.150 -26.115 43.358 1.00 8.74 234 THR A CA 1
ATOM 1846 C C . THR A 1 234 ? -15.235 -26.070 42.142 1.00 6.62 234 THR A C 1
ATOM 1847 O O . THR A 1 234 ? -15.449 -25.293 41.209 1.00 8.24 234 THR A O 1
ATOM 1851 N N . ALA A 1 235 ? -14.213 -26.932 42.153 1.00 10.00 235 ALA A N 1
ATOM 1852 C CA . ALA A 1 235 ? -13.297 -27.065 41.023 1.00 6.88 235 ALA A CA 1
ATOM 1853 C C . ALA A 1 235 ? -13.874 -28.027 39.991 1.00 8.00 235 ALA A C 1
ATOM 1854 O O . ALA A 1 235 ? -14.339 -29.120 40.339 1.00 9.42 235 ALA A O 1
ATOM 1856 N N . ILE A 1 236 ? -13.837 -27.609 38.720 1.00 10.52 236 ILE A N 1
ATOM 1857 C CA . ILE A 1 236 ? -14.313 -28.397 37.588 1.00 9.29 236 ILE A CA 1
ATOM 1858 C C . ILE A 1 236 ? -13.180 -28.423 36.569 1.00 8.43 236 ILE A C 1
ATOM 1859 O O . ILE A 1 236 ? -12.484 -27.419 36.393 1.00 11.26 236 ILE A O 1
ATOM 1864 N N . LEU A 1 237 ? -12.936 -29.584 35.957 1.00 8.34 237 LEU A N 1
ATOM 1865 C CA . LEU A 1 237 ? -11.842 -29.718 34.992 1.00 8.26 237 LEU A CA 1
ATOM 1866 C C . LEU A 1 237 ? -12.432 -30.018 33.623 1.00 7.70 237 LEU A C 1
ATOM 1867 O O . LEU A 1 237 ? -13.148 -31.010 33.453 1.00 8.65 237 LEU A O 1
ATOM 1872 N N . THR A 1 238 ? -12.107 -29.181 32.639 1.00 10.92 238 THR A N 1
ATOM 1873 C CA . THR A 1 238 ? -12.585 -29.388 31.279 1.00 8.85 238 THR A CA 1
ATOM 1874 C C . THR A 1 238 ? -11.421 -29.621 30.329 1.00 11.96 238 THR A C 1
ATOM 1875 O O . THR A 1 238 ? -10.379 -28.975 30.440 1.00 12.51 238 THR A O 1
ATOM 1879 N N . VAL A 1 239 ? -11.607 -30.556 29.400 1.00 10.36 239 VAL A N 1
ATOM 1880 C CA . VAL A 1 239 ? -10.631 -30.831 28.348 1.00 11.08 239 VAL A CA 1
ATOM 1881 C C . VAL A 1 239 ? -11.152 -30.414 26.979 1.00 16.21 239 VAL A C 1
ATOM 1882 O O . VAL A 1 239 ? -10.571 -30.795 25.953 1.00 15.51 239 VAL A O 1
ATOM 1886 N N . ILE A 1 240 ? -12.231 -29.636 26.931 1.00 9.28 240 ILE A N 1
ATOM 1887 C CA . ILE A 1 240 ? -12.909 -29.307 25.676 1.00 10.93 240 ILE A CA 1
ATOM 1888 C C . ILE A 1 240 ? -12.356 -27.997 25.119 1.00 11.56 240 ILE A C 1
ATOM 1889 O O . ILE A 1 240 ? -12.219 -27.013 25.868 1.00 10.41 240 ILE A O 1
ATOM 1894 N N . PRO A 1 241 ? -12.021 -27.940 23.827 1.00 12.42 241 PRO A N 1
ATOM 1895 C CA . PRO A 1 241 ? -11.517 -26.689 23.239 1.00 10.59 241 PRO A CA 1
ATOM 1896 C C . PRO A 1 241 ? -12.504 -25.548 23.404 1.00 9.97 241 PRO A C 1
ATOM 1897 O O . PRO A 1 241 ? -13.688 -25.678 23.085 1.00 9.68 241 PRO A O 1
ATOM 1901 N N . PHE A 1 242 ? -11.997 -24.407 23.885 1.00 10.19 242 PHE A N 1
ATOM 1902 C CA . PHE A 1 242 ? -12.837 -23.226 24.070 1.00 9.73 242 PHE A CA 1
ATOM 1903 C C . PHE A 1 242 ? -13.363 -22.656 22.753 1.00 10.61 242 PHE A C 1
ATOM 1904 O O . PHE A 1 242 ? -14.361 -21.935 22.773 1.00 10.86 242 PHE A O 1
ATOM 1912 N N . HIS A 1 243 ? -12.719 -22.933 21.613 1.00 10.13 243 HIS A N 1
ATOM 1913 C CA . HIS A 1 243 ? -13.174 -22.315 20.371 1.00 10.28 243 HIS A CA 1
ATOM 1914 C C . HIS A 1 243 ? -14.342 -23.049 19.732 1.00 14.05 243 HIS A C 1
ATOM 1915 O O . HIS A 1 243 ? -14.873 -22.575 18.723 1.00 16.84 243 HIS A O 1
ATOM 1922 N N . HIS A 1 244 ? -14.744 -24.188 20.281 1.00 12.92 244 HIS A N 1
ATOM 1923 C CA . HIS A 1 244 ? -15.909 -24.919 19.810 1.00 11.94 244 HIS A CA 1
ATOM 1924 C C . HIS A 1 244 ? -17.083 -24.667 20.755 1.00 13.26 244 HIS A C 1
ATOM 1925 O O . HIS A 1 244 ? -16.892 -24.420 21.944 1.00 10.78 244 HIS A O 1
ATOM 1932 N N . GLY A 1 245 ? -18.302 -24.711 20.210 1.00 10.81 245 GLY A N 1
ATOM 1933 C CA . GLY A 1 245 ? -19.479 -24.450 21.031 1.00 14.14 245 GLY A CA 1
ATOM 1934 C C . GLY A 1 245 ? -19.564 -25.335 22.258 1.00 14.68 245 GLY A C 1
ATOM 1935 O O . GLY A 1 245 ? -20.020 -24.898 23.322 1.00 12.36 245 GLY A O 1
ATOM 1936 N N . PHE A 1 246 ? -19.115 -26.591 22.131 1.00 12.09 246 PHE A N 1
ATOM 1937 C CA . PHE A 1 246 ? -19.079 -27.507 23.273 1.00 10.44 246 PHE A CA 1
ATOM 1938 C C . PHE A 1 246 ? -18.274 -26.918 24.423 1.00 14.13 246 PHE A C 1
ATOM 1939 O O . PHE A 1 246 ? -18.701 -26.974 25.584 1.00 13.88 246 PHE A O 1
ATOM 1947 N N . GLY A 1 247 ? -17.121 -26.313 24.120 1.00 11.50 247 GLY A N 1
ATOM 1948 C CA . GLY A 1 247 ? -16.276 -25.756 25.156 1.00 8.55 247 GLY A CA 1
ATOM 1949 C C . GLY A 1 247 ? -16.622 -24.318 25.485 1.00 12.59 247 GLY A C 1
ATOM 1950 O O . GLY A 1 247 ? -16.425 -23.864 26.619 1.00 12.05 247 GLY A O 1
ATOM 1951 N N . MET A 1 248 ? -17.143 -23.584 24.496 1.00 7.03 248 MET A N 1
ATOM 1952 C CA . MET A 1 248 ? -17.457 -22.175 24.718 1.00 8.75 248 MET A CA 1
ATOM 1953 C C . MET A 1 248 ? -18.610 -22.020 25.710 1.00 10.07 248 MET A C 1
ATOM 1954 O O . MET A 1 248 ? -18.509 -21.275 26.689 1.00 9.44 248 MET A O 1
ATOM 1959 N N . PHE A 1 249 ? -19.711 -22.720 25.481 1.00 10.76 249 PHE A N 1
ATOM 1960 C CA . PHE A 1 249 ? -20.912 -22.416 26.250 1.00 7.78 249 PHE A CA 1
ATOM 1961 C C . PHE A 1 249 ? -21.016 -23.205 27.548 1.00 12.20 249 PHE A C 1
ATOM 1962 O O . PHE A 1 249 ? -21.771 -22.792 28.441 1.00 13.49 249 PHE A O 1
ATOM 1970 N N . THR A 1 250 ? -20.250 -24.285 27.707 1.00 9.26 250 THR A N 1
ATOM 1971 C CA . THR A 1 250 ? -20.052 -24.824 29.050 1.00 9.63 250 THR A CA 1
ATOM 1972 C C . THR A 1 250 ? -19.185 -23.891 29.883 1.00 9.46 250 THR A C 1
ATOM 1973 O O . THR A 1 250 ? -19.553 -23.522 31.005 1.00 8.60 250 THR A O 1
ATOM 1977 N N . THR A 1 251 ? -18.029 -23.484 29.349 1.00 9.66 251 THR A N 1
ATOM 1978 C CA . THR A 1 251 ? -17.120 -22.686 30.162 1.00 9.17 251 THR A CA 1
ATOM 1979 C C . THR A 1 251 ? -17.720 -21.324 30.514 1.00 10.15 251 THR A C 1
ATOM 1980 O O . THR A 1 251 ? -17.561 -20.854 31.644 1.00 8.00 251 THR A O 1
ATOM 1984 N N . LEU A 1 252 ? -18.416 -20.668 29.575 1.00 10.56 252 LEU A N 1
ATOM 1985 C CA . LEU A 1 252 ? -19.046 -19.396 29.934 1.00 7.98 252 LEU A CA 1
ATOM 1986 C C . LEU A 1 252 ? -20.031 -19.588 31.079 1.00 11.56 252 LEU A C 1
ATOM 1987 O O . LEU A 1 252 ? -20.086 -18.773 32.012 1.00 12.96 252 LEU A O 1
ATOM 1992 N N . GLY A 1 253 ? -20.806 -20.672 31.033 1.00 9.07 253 GLY A N 1
ATOM 1993 C CA . GLY A 1 253 ? -21.732 -20.948 32.121 1.00 10.48 253 GLY A CA 1
ATOM 1994 C C . GLY A 1 253 ? -21.042 -21.203 33.449 1.00 12.31 253 GLY A C 1
ATOM 1995 O O . GLY A 1 253 ? -21.571 -20.841 34.506 1.00 11.46 253 GLY A O 1
ATOM 1996 N N . TYR A 1 254 ? -19.858 -21.821 33.422 1.00 7.92 254 TYR A N 1
ATOM 1997 C CA . TYR A 1 254 ? -19.129 -22.065 34.670 1.00 8.76 254 TYR A CA 1
ATOM 1998 C C . TYR A 1 254 ? -18.800 -20.760 35.389 1.00 10.22 254 TYR A C 1
ATOM 1999 O O . TYR A 1 254 ? -18.772 -20.717 36.627 1.00 10.90 254 TYR A O 1
ATOM 2008 N N . PHE A 1 255 ? -18.511 -19.690 34.639 1.00 9.05 255 PHE A N 1
ATOM 2009 C CA . PHE A 1 255 ? -18.260 -18.407 35.293 1.00 8.47 255 PHE A CA 1
ATOM 2010 C C . PHE A 1 255 ? -19.494 -17.926 36.042 1.00 10.64 255 PHE A C 1
ATOM 2011 O O . PHE A 1 255 ? -19.383 -17.371 37.147 1.00 10.67 255 PHE A O 1
ATOM 2019 N N . THR A 1 256 ? -20.681 -18.108 35.450 1.00 10.77 256 THR A N 1
ATOM 2020 C CA . THR A 1 256 ? -21.892 -17.636 36.114 1.00 10.29 256 THR A CA 1
ATOM 2021 C C . THR A 1 256 ? -22.184 -18.434 37.374 1.00 11.70 256 THR A C 1
ATOM 2022 O O . THR A 1 256 ? -22.933 -17.960 38.234 1.00 14.29 256 THR A O 1
ATOM 2026 N N . CYS A 1 257 ? -21.599 -19.619 37.494 1.00 12.13 257 CYS A N 1
ATOM 2027 C CA . CYS A 1 257 ? -21.736 -20.458 38.672 1.00 12.87 257 CYS A CA 1
ATOM 2028 C C . CYS A 1 257 ? -20.584 -20.287 39.652 1.00 10.48 257 CYS A C 1
ATOM 2029 O O . CYS A 1 257 ? -20.595 -20.927 40.712 1.00 12.43 257 CYS A O 1
ATOM 2032 N N . GLY A 1 258 ? -19.590 -19.456 39.333 1.00 11.57 258 GLY A N 1
ATOM 2033 C CA . GLY A 1 258 ? -18.489 -19.235 40.255 1.00 10.44 258 GLY A CA 1
ATOM 2034 C C . GLY A 1 258 ? -17.603 -20.443 40.469 1.00 10.52 258 GLY A C 1
ATOM 2035 O O . GLY A 1 258 ? -16.987 -20.572 41.529 1.00 11.76 258 GLY A O 1
ATOM 2036 N N . PHE A 1 259 ? -17.505 -21.330 39.478 1.00 9.53 259 PHE A N 1
ATOM 2037 C CA . PHE A 1 259 ? -16.623 -22.482 39.619 1.00 11.55 259 PHE A CA 1
ATOM 2038 C C . PHE A 1 259 ? -15.163 -22.070 39.429 1.00 10.60 259 PHE A C 1
ATOM 2039 O O . PHE A 1 259 ? -14.850 -21.040 38.807 1.00 12.00 259 PHE A O 1
ATOM 2047 N N . ARG A 1 260 ? -14.259 -22.908 39.953 1.00 9.38 260 ARG A N 1
ATOM 2048 C CA . ARG A 1 260 ? -12.835 -22.805 39.655 1.00 7.69 260 ARG A CA 1
ATOM 2049 C C . ARG A 1 260 ? -12.573 -23.725 38.478 1.00 9.91 260 ARG A C 1
ATOM 2050 O O . ARG A 1 260 ? -12.647 -24.946 38.624 1.00 10.00 260 ARG A O 1
ATOM 2058 N N . ILE A 1 261 ? -12.278 -23.142 37.317 1.00 6.93 261 ILE A N 1
ATOM 2059 C CA . ILE A 1 261 ? -12.215 -23.868 36.056 1.00 10.58 261 ILE A CA 1
ATOM 2060 C C . ILE A 1 261 ? -10.762 -24.264 35.829 1.00 11.94 261 ILE A C 1
ATOM 2061 O O . ILE A 1 261 ? -9.904 -23.413 35.570 1.00 9.53 261 ILE A O 1
ATOM 2066 N N . VAL A 1 262 ? -10.483 -25.559 35.917 1.00 9.34 262 VAL A N 1
ATOM 2067 C CA . VAL A 1 262 ? -9.142 -26.076 35.678 1.00 10.07 262 VAL A CA 1
ATOM 2068 C C . VAL A 1 262 ? -9.083 -26.495 34.216 1.00 13.35 262 VAL A C 1
ATOM 2069 O O . VAL A 1 262 ? -9.935 -27.260 33.750 1.00 12.54 262 VAL A O 1
ATOM 2073 N N . LEU A 1 263 ? -8.112 -25.962 33.480 1.00 9.44 263 LEU A N 1
ATOM 2074 C CA . LEU A 1 263 ? -8.047 -26.154 32.042 1.00 10.63 263 LEU A CA 1
ATOM 2075 C C . LEU A 1 263 ? -6.717 -26.786 31.639 1.00 13.92 263 LEU A C 1
ATOM 2076 O O . LEU A 1 263 ? -5.725 -26.718 32.370 1.00 11.61 263 LEU A O 1
ATOM 2081 N N . MET A 1 264 ? -6.723 -27.426 30.462 1.00 11.29 264 MET A N 1
ATOM 2082 C CA . MET A 1 264 ? -5.526 -27.965 29.824 1.00 16.11 264 MET A CA 1
ATOM 2083 C C . MET A 1 264 ? -5.540 -27.556 28.355 1.00 18.48 264 MET A C 1
ATOM 2084 O O . MET A 1 264 ? -6.610 -27.456 27.747 1.00 24.60 264 MET A O 1
ATOM 2089 N N . HIS A 1 265 ? -4.366 -27.294 27.788 1.00 23.00 265 HIS A N 1
ATOM 2090 C CA . HIS A 1 265 ? -4.308 -27.053 26.351 1.00 27.56 265 HIS A CA 1
ATOM 2091 C C . HIS A 1 265 ? -3.993 -28.314 25.564 1.00 34.99 265 HIS A C 1
ATOM 2092 O O . HIS A 1 265 ? -4.094 -28.303 24.332 1.00 27.89 265 HIS A O 1
ATOM 2099 N N . ARG A 1 266 ? -3.617 -29.392 26.243 1.00 27.99 266 ARG A N 1
ATOM 2100 C CA . ARG A 1 266 ? -3.549 -30.705 25.625 1.00 32.11 266 ARG A CA 1
ATOM 2101 C C . ARG A 1 266 ? -3.777 -31.737 26.711 1.00 29.37 266 ARG A C 1
ATOM 2102 O O . ARG A 1 266 ? -3.410 -31.521 27.869 1.00 24.95 266 ARG A O 1
ATOM 2110 N N . PHE A 1 267 ? -4.396 -32.844 26.332 1.00 27.92 267 PHE A N 1
ATOM 2111 C CA . PHE A 1 267 ? -4.682 -33.897 27.288 1.00 26.04 267 PHE A CA 1
ATOM 2112 C C . PHE A 1 267 ? -3.441 -34.755 27.496 1.00 28.56 267 PHE A C 1
ATOM 2113 O O . PHE A 1 267 ? -2.803 -35.198 26.533 1.00 25.29 267 PHE A O 1
ATOM 2121 N N . GLU A 1 268 ? -3.088 -34.969 28.758 1.00 18.31 268 GLU A N 1
ATOM 2122 C CA . GLU A 1 268 ? -2.071 -35.934 29.153 1.00 19.19 268 GLU A CA 1
ATOM 2123 C C . GLU A 1 268 ? -2.650 -36.721 30.313 1.00 16.52 268 GLU A C 1
ATOM 2124 O O . GLU A 1 268 ? -3.201 -36.120 31.239 1.00 15.92 268 GLU A O 1
ATOM 2130 N N . GLU A 1 269 ? -2.540 -38.051 30.263 1.00 15.78 269 GLU A N 1
ATOM 2131 C CA . GLU A 1 269 ? -3.247 -38.878 31.239 1.00 13.88 269 GLU A CA 1
ATOM 2132 C C . GLU A 1 269 ? -2.790 -38.583 32.664 1.00 16.65 269 GLU A C 1
ATOM 2133 O O . GLU A 1 269 ? -3.617 -38.366 33.559 1.00 13.09 269 GLU A O 1
ATOM 2139 N N . GLU A 1 270 ? -1.475 -38.576 32.902 1.00 14.72 270 GLU A N 1
ATOM 2140 C CA . GLU A 1 270 ? -0.990 -38.392 34.268 1.00 19.13 270 GLU A CA 1
ATOM 2141 C C . GLU A 1 270 ? -1.330 -37.003 34.801 1.00 15.11 270 GLU A C 1
ATOM 2142 O O . GLU A 1 270 ? -1.791 -36.864 35.941 1.00 15.04 270 GLU A O 1
ATOM 2148 N N . LEU A 1 271 ? -1.133 -35.962 33.988 1.00 14.81 271 LEU A N 1
ATOM 2149 C CA . LEU A 1 271 ? -1.434 -34.615 34.458 1.00 15.95 271 LEU A CA 1
ATOM 2150 C C . LEU A 1 271 ? -2.930 -34.440 34.712 1.00 14.28 271 LEU A C 1
ATOM 2151 O O . LEU A 1 271 ? -3.329 -33.804 35.694 1.00 12.43 271 LEU A O 1
ATOM 2156 N N . PHE A 1 272 ? -3.768 -35.006 33.842 1.00 13.04 272 PHE A N 1
ATOM 2157 C CA . PHE A 1 272 ? -5.216 -35.000 34.040 1.00 11.71 272 PHE A CA 1
ATOM 2158 C C . PHE A 1 272 ? -5.593 -35.580 35.404 1.00 13.53 272 PHE A C 1
ATOM 2159 O O . PHE A 1 272 ? -6.266 -34.929 36.218 1.00 10.43 272 PHE A O 1
ATOM 2167 N N . LEU A 1 273 ? -5.135 -36.803 35.681 1.00 10.98 273 LEU A N 1
ATOM 2168 C CA . LEU A 1 273 ? -5.485 -37.456 36.944 1.00 11.10 273 LEU A CA 1
ATOM 2169 C C . LEU A 1 273 ? -4.899 -36.721 38.142 1.00 13.57 273 LEU A C 1
ATOM 2170 O O . LEU A 1 273 ? -5.571 -36.566 39.170 1.00 13.00 273 LEU A O 1
ATOM 2175 N N . LYS A 1 274 ? -3.633 -36.301 38.057 1.00 13.02 274 LYS A N 1
ATOM 2176 C CA . LYS A 1 274 ? -3.048 -35.566 39.176 1.00 13.92 274 LYS A CA 1
ATOM 2177 C C . LYS A 1 274 ? -3.813 -34.279 39.431 1.00 13.21 274 LYS A C 1
ATOM 2178 O O . LYS A 1 274 ? -4.007 -33.872 40.587 1.00 13.83 274 LYS A O 1
ATOM 2184 N N . SER A 1 275 ? -4.279 -33.636 38.363 1.00 12.66 275 SER A N 1
ATOM 2185 C CA . SER A 1 275 ? -4.990 -32.375 38.524 1.00 14.05 275 SER A CA 1
ATOM 2186 C C . SER A 1 275 ? -6.356 -32.595 39.164 1.00 11.55 275 SER A C 1
ATOM 2187 O O . SER A 1 275 ? -6.765 -31.813 40.028 1.00 11.58 275 SER A O 1
ATOM 2190 N N . LEU A 1 276 ? -7.069 -33.660 38.778 1.00 9.45 276 LEU A N 1
ATOM 2191 C CA . LEU A 1 276 ? -8.327 -33.967 39.459 1.00 10.81 276 LEU A CA 1
ATOM 2192 C C . LEU A 1 276 ? -8.095 -34.138 40.955 1.00 11.61 276 LEU A C 1
ATOM 2193 O O . LEU A 1 276 ? -8.816 -33.570 41.782 1.00 11.57 276 LEU A O 1
ATOM 2198 N N . GLN A 1 277 ? -7.057 -34.889 41.310 1.00 13.17 277 GLN A N 1
ATOM 2199 C CA . GLN A 1 277 ? -6.747 -35.139 42.714 1.00 13.14 277 GLN A CA 1
ATOM 2200 C C . GLN A 1 277 ? -6.359 -33.855 43.438 1.00 12.25 277 GLN A C 1
ATOM 2201 O O . GLN A 1 277 ? -6.889 -33.542 44.516 1.00 15.22 277 GLN A O 1
ATOM 2207 N N . ASP A 1 278 ? -5.423 -33.106 42.869 1.00 11.73 278 ASP A N 1
ATOM 2208 C CA . ASP A 1 278 ? -4.785 -32.040 43.629 1.00 13.56 278 ASP A CA 1
ATOM 2209 C C . ASP A 1 278 ? -5.694 -30.832 43.811 1.00 16.59 278 ASP A C 1
ATOM 2210 O O . ASP A 1 278 ? -5.595 -30.137 44.829 1.00 16.15 278 ASP A O 1
ATOM 2215 N N . TYR A 1 279 ? -6.583 -30.568 42.858 1.00 10.54 279 TYR A N 1
ATOM 2216 C CA . TYR A 1 279 ? -7.542 -29.480 42.997 1.00 10.76 279 TYR A CA 1
ATOM 2217 C C . TYR A 1 279 ? -8.869 -29.941 43.590 1.00 12.47 279 TYR A C 1
ATOM 2218 O O . TYR A 1 279 ? -9.792 -29.128 43.710 1.00 9.42 279 TYR A O 1
ATOM 2227 N N . LYS A 1 280 ? -8.953 -31.205 44.011 1.00 11.09 280 LYS A N 1
ATOM 2228 C CA . LYS A 1 280 ? -10.161 -31.784 44.606 1.00 11.57 280 LYS A CA 1
ATOM 2229 C C . LYS A 1 280 ? -11.353 -31.572 43.684 1.00 13.13 280 LYS A C 1
ATOM 2230 O O . LYS A 1 280 ? -12.426 -31.105 44.084 1.00 10.49 280 LYS A O 1
ATOM 2236 N N . VAL A 1 281 ? -11.140 -31.931 42.420 1.00 8.38 281 VAL A N 1
ATOM 2237 C CA . VAL A 1 281 ? -12.118 -31.667 41.377 1.00 10.00 281 VAL A CA 1
ATOM 2238 C C . VAL A 1 281 ? -13.351 -32.527 41.601 1.00 11.44 281 VAL A C 1
ATOM 2239 O O . VAL A 1 281 ? -13.251 -33.747 41.779 1.00 10.04 281 VAL A O 1
ATOM 2243 N N . GLN A 1 282 ? -14.527 -31.904 41.563 1.00 8.41 282 GLN A N 1
ATOM 2244 C CA . GLN A 1 282 ? -15.754 -32.662 41.756 1.00 10.33 282 GLN A CA 1
ATOM 2245 C C . GLN A 1 282 ? -16.503 -32.929 40.462 1.00 10.63 282 GLN A C 1
ATOM 2246 O O . GLN A 1 282 ? -17.395 -33.784 40.452 1.00 8.84 282 GLN A O 1
ATOM 2252 N N . SER A 1 283 ? -16.147 -32.248 39.369 1.00 8.13 283 SER A N 1
ATOM 2253 C CA . SER A 1 283 ? -16.862 -32.368 38.115 1.00 9.82 283 SER A CA 1
ATOM 2254 C C . SER A 1 283 ? -15.857 -32.295 36.980 1.00 8.52 283 SER A C 1
ATOM 2255 O O . SER A 1 283 ? -14.890 -31.537 37.060 1.00 8.64 283 SER A O 1
ATOM 2258 N N . THR A 1 284 ? -16.102 -33.050 35.916 1.00 7.67 284 THR A N 1
ATOM 2259 C CA . THR A 1 284 ? -15.208 -32.979 34.771 1.00 9.15 284 THR A CA 1
ATOM 2260 C C . THR A 1 284 ? -16.015 -33.176 33.495 1.00 9.29 284 THR A C 1
ATOM 2261 O O . THR A 1 284 ? -17.050 -33.853 33.492 1.00 9.72 284 THR A O 1
ATOM 2265 N N . LEU A 1 285 ? -15.542 -32.555 32.414 1.00 7.29 285 LEU A N 1
ATOM 2266 C CA . LEU A 1 285 ? -16.240 -32.539 31.132 1.00 7.58 285 LEU A CA 1
ATOM 2267 C C . LEU A 1 285 ? -15.346 -33.215 30.108 1.00 10.49 285 LEU A C 1
ATOM 2268 O O . LEU A 1 285 ? -14.248 -32.721 29.826 1.00 11.31 285 LEU A O 1
ATOM 2273 N N . LEU A 1 286 ? -15.826 -34.319 29.541 1.00 8.64 286 LEU A N 1
ATOM 2274 C CA . LEU A 1 286 ? -14.997 -35.257 28.777 1.00 9.11 286 LEU A CA 1
ATOM 2275 C C . LEU A 1 286 ? -15.652 -35.576 27.434 1.00 11.68 286 LEU A C 1
ATOM 2276 O O . LEU A 1 286 ? -16.760 -35.120 27.123 1.00 8.81 286 LEU A O 1
ATOM 2281 N N . VAL A 1 287 ? -14.943 -36.374 26.638 1.00 10.50 287 VAL A N 1
ATOM 2282 C CA . VAL A 1 287 ? -15.463 -36.964 25.404 1.00 10.00 287 VAL A CA 1
ATOM 2283 C C . VAL A 1 287 ? -15.427 -38.482 25.574 1.00 9.57 287 VAL A C 1
ATOM 2284 O O . VAL A 1 287 ? -14.770 -38.979 26.503 1.00 10.55 287 VAL A O 1
ATOM 2288 N N . PRO A 1 288 ? -16.104 -39.257 24.715 1.00 9.63 288 PRO A N 1
ATOM 2289 C CA . PRO A 1 288 ? -16.220 -40.710 24.977 1.00 8.75 288 PRO A CA 1
ATOM 2290 C C . PRO A 1 288 ? -14.904 -41.467 25.123 1.00 9.72 288 PRO A C 1
ATOM 2291 O O . PRO A 1 288 ? -14.848 -42.401 25.933 1.00 11.51 288 PRO A O 1
ATOM 2295 N N . THR A 1 289 ? -13.855 -41.126 24.364 1.00 8.71 289 THR A N 1
ATOM 2296 C CA . THR A 1 289 ? -12.574 -41.816 24.540 1.00 10.24 289 THR A CA 1
ATOM 2297 C C . THR A 1 289 ? -12.084 -41.721 25.977 1.00 9.32 289 THR A C 1
ATOM 2298 O O . THR A 1 289 ? -11.539 -42.691 26.520 1.00 11.56 289 THR A O 1
ATOM 2302 N N . LEU A 1 290 ? -12.267 -40.565 26.616 1.00 12.42 290 LEU A N 1
ATOM 2303 C CA . LEU A 1 290 ? -11.835 -40.416 28.004 1.00 9.36 290 LEU A CA 1
ATOM 2304 C C . LEU A 1 290 ? -12.775 -41.093 28.987 1.00 9.73 290 LEU A C 1
ATOM 2305 O O . LEU A 1 290 ? -12.347 -41.452 30.096 1.00 9.41 290 LEU A O 1
ATOM 2310 N N . MET A 1 291 ? -14.035 -41.300 28.609 1.00 9.26 291 MET A N 1
ATOM 2311 C CA . MET A 1 291 ? -14.898 -42.133 29.439 1.00 10.05 291 MET A CA 1
ATOM 2312 C C . MET A 1 291 ? -14.396 -43.573 29.454 1.00 10.50 291 MET A C 1
ATOM 2313 O O . MET A 1 291 ? -14.359 -44.213 30.510 1.00 10.87 291 MET A O 1
ATOM 2318 N N . ALA A 1 292 ? -13.970 -44.087 28.295 1.00 10.21 292 ALA A N 1
ATOM 2319 C CA . ALA A 1 292 ? -13.379 -45.424 28.251 1.00 12.18 292 ALA A CA 1
ATOM 2320 C C . ALA A 1 292 ? -12.097 -45.482 29.069 1.00 11.38 292 ALA A C 1
ATOM 2321 O O . ALA A 1 292 ? -11.809 -46.497 29.718 1.00 10.88 292 ALA A O 1
ATOM 2323 N N . PHE A 1 293 ? -11.302 -44.408 29.029 1.00 9.86 293 PHE A N 1
ATOM 2324 C CA . PHE A 1 293 ? -10.121 -44.315 29.883 1.00 10.45 293 PHE A CA 1
ATOM 2325 C C . PHE A 1 293 ? -10.499 -44.432 31.357 1.00 12.19 293 PHE A C 1
ATOM 2326 O O . PHE A 1 293 ? -9.905 -45.220 32.104 1.00 11.34 293 PHE A O 1
ATOM 2334 N N . PHE A 1 294 ? -11.496 -43.661 31.795 1.00 11.71 294 PHE A N 1
ATOM 2335 C CA . PHE A 1 294 ? -11.945 -43.766 33.182 1.00 10.05 294 PHE A CA 1
ATOM 2336 C C . PHE A 1 294 ? -12.415 -45.179 33.515 1.00 11.47 294 PHE A C 1
ATOM 2337 O O . PHE A 1 294 ? -12.216 -45.657 34.637 1.00 12.71 294 PHE A O 1
ATOM 2345 N N . ALA A 1 295 ? -13.064 -45.856 32.562 1.00 9.73 295 ALA A N 1
ATOM 2346 C CA . ALA A 1 295 ? -13.622 -47.170 32.851 1.00 9.96 295 ALA A CA 1
ATOM 2347 C C . ALA A 1 295 ? -12.554 -48.248 32.925 1.00 14.13 295 ALA A C 1
ATOM 2348 O O . ALA A 1 295 ? -12.699 -49.196 33.709 1.00 16.99 295 ALA A O 1
ATOM 2350 N N . LYS A 1 296 ? -11.481 -48.118 32.139 1.00 10.41 296 LYS A N 1
ATOM 2351 C CA . LYS A 1 296 ? -10.575 -49.236 31.894 1.00 13.70 296 LYS A CA 1
ATOM 2352 C C . LYS A 1 296 ? -9.137 -49.037 32.356 1.00 15.17 296 LYS A C 1
ATOM 2353 O O . LYS A 1 296 ? -8.435 -50.039 32.521 1.00 13.75 296 LYS A O 1
ATOM 2359 N N . SER A 1 297 ? -8.666 -47.803 32.542 1.00 14.80 297 SER A N 1
ATOM 2360 C CA . SER A 1 297 ? -7.224 -47.596 32.742 1.00 16.03 297 SER A CA 1
ATOM 2361 C C . SER A 1 297 ? -6.801 -47.976 34.155 1.00 14.30 297 SER A C 1
ATOM 2362 O O . SER A 1 297 ? -7.432 -47.538 35.129 1.00 13.53 297 SER A O 1
ATOM 2365 N N . PRO A 1 298 ? -5.722 -48.746 34.313 1.00 14.04 298 PRO A N 1
ATOM 2366 C CA . PRO A 1 298 ? -5.179 -48.995 35.662 1.00 12.88 298 PRO A CA 1
ATOM 2367 C C . PRO A 1 298 ? -4.632 -47.747 36.323 1.00 16.00 298 PRO A C 1
ATOM 2368 O O . PRO A 1 298 ? -4.559 -47.699 37.560 1.00 16.00 298 PRO A O 1
ATOM 2372 N N . LEU A 1 299 ? -4.243 -46.738 35.538 1.00 12.95 299 LEU A N 1
ATOM 2373 C CA . LEU A 1 299 ? -3.675 -45.510 36.099 1.00 12.38 299 LEU A CA 1
ATOM 2374 C C . LEU A 1 299 ? -4.628 -44.832 37.062 1.00 14.96 299 LEU A C 1
ATOM 2375 O O . LEU A 1 299 ? -4.184 -44.155 37.997 1.00 16.14 299 LEU A O 1
ATOM 2380 N N . VAL A 1 300 ? -5.934 -45.001 36.840 1.00 16.69 300 VAL A N 1
ATOM 2381 C CA . VAL A 1 300 ? -6.943 -44.351 37.673 1.00 15.92 300 VAL A CA 1
ATOM 2382 C C . VAL A 1 300 ? -6.766 -44.742 39.136 1.00 18.18 300 VAL A C 1
ATOM 2383 O O . VAL A 1 300 ? -6.974 -43.924 40.041 1.00 16.39 300 VAL A O 1
ATOM 2387 N N . ASP A 1 301 ? -6.372 -45.992 39.396 1.00 16.56 301 ASP A N 1
ATOM 2388 C CA . ASP A 1 301 ? -6.256 -46.452 40.781 1.00 17.06 301 ASP A CA 1
ATOM 2389 C C . ASP A 1 301 ? -5.082 -45.835 41.529 1.00 17.37 301 ASP A C 1
ATOM 2390 O O . ASP A 1 301 ? -5.012 -45.982 42.757 1.00 23.26 301 ASP A O 1
ATOM 2395 N N . LYS A 1 302 ? -4.163 -45.163 40.837 1.00 15.32 302 LYS A N 1
ATOM 2396 C CA . LYS A 1 302 ? -2.986 -44.576 41.472 1.00 15.35 302 LYS A CA 1
ATOM 2397 C C . LYS A 1 302 ? -3.244 -43.198 42.063 1.00 20.70 302 LYS A C 1
ATOM 2398 O O . LYS A 1 302 ? -2.334 -42.630 42.677 1.00 21.16 302 LYS A O 1
ATOM 2404 N N . TYR A 1 303 ? -4.438 -42.636 41.879 1.00 14.76 303 TYR A N 1
ATOM 2405 C CA . TYR A 1 303 ? -4.723 -41.279 42.313 1.00 13.35 303 TYR A CA 1
ATOM 2406 C C . TYR A 1 303 ? -5.957 -41.266 43.203 1.00 14.89 303 TYR A C 1
ATOM 2407 O O . TYR A 1 303 ? -6.834 -42.127 43.087 1.00 16.08 303 TYR A O 1
ATOM 2416 N N . ASP A 1 304 ? -6.016 -40.279 44.099 1.00 15.44 304 ASP A N 1
ATOM 2417 C CA . ASP A 1 304 ? -7.171 -40.098 44.982 1.00 15.33 304 ASP A CA 1
ATOM 2418 C C . ASP A 1 304 ? -8.189 -39.239 44.249 1.00 12.28 304 ASP A C 1
ATOM 2419 O O . ASP A 1 304 ? -8.065 -38.007 44.198 1.00 12.77 304 ASP A O 1
ATOM 2424 N N . LEU A 1 305 ? -9.194 -39.900 43.676 1.00 11.10 305 LEU A N 1
ATOM 2425 C CA . LEU A 1 305 ? -10.257 -39.252 42.924 1.00 10.32 305 LEU A CA 1
ATOM 2426 C C . LEU A 1 305 ? -11.580 -39.269 43.686 1.00 10.90 305 LEU A C 1
ATOM 2427 O O . LEU A 1 305 ? -12.643 -39.138 43.073 1.00 12.13 305 LEU A O 1
ATOM 2432 N N . SER A 1 306 ? -11.524 -39.409 45.016 1.00 11.73 306 SER A N 1
ATOM 2433 C CA . SER A 1 306 ? -12.728 -39.538 45.836 1.00 13.23 306 SER A CA 1
ATOM 2434 C C . SER A 1 306 ? -13.640 -38.320 45.758 1.00 11.10 306 SER A C 1
ATOM 2435 O O . SER A 1 306 ? -14.845 -38.453 45.990 1.00 12.39 306 SER A O 1
ATOM 2438 N N . ASN A 1 307 ? -13.107 -37.144 45.414 1.00 10.35 307 ASN A N 1
ATOM 2439 C CA . ASN A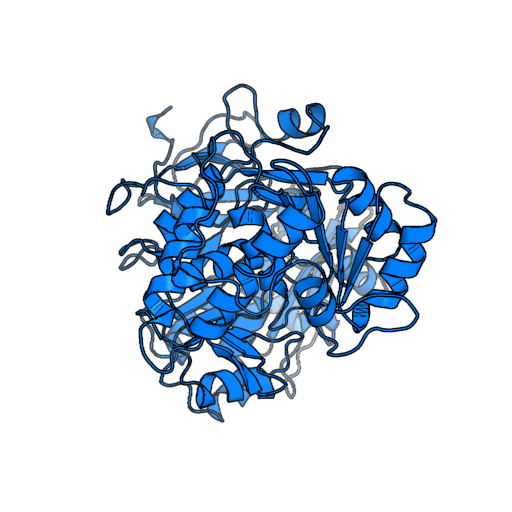 1 307 ? -13.948 -35.959 45.288 1.00 11.66 307 ASN A CA 1
ATOM 2440 C C . ASN A 1 307 ? -14.791 -35.958 44.018 1.00 12.38 307 ASN A C 1
ATOM 2441 O O . ASN A 1 307 ? -15.808 -35.258 43.969 1.00 10.74 307 ASN A O 1
ATOM 2446 N N . LEU A 1 308 ? -14.394 -36.715 42.995 1.00 10.84 308 LEU A N 1
ATOM 2447 C CA . LEU A 1 308 ? -15.045 -36.629 41.691 1.00 9.22 308 LEU A CA 1
ATOM 2448 C C . LEU A 1 308 ? -16.409 -37.313 41.741 1.00 15.16 308 LEU A C 1
ATOM 2449 O O . LEU A 1 308 ? -16.502 -38.503 42.058 1.00 14.45 308 LEU A O 1
ATOM 2454 N N . LYS A 1 309 ? -17.475 -36.567 41.444 1.00 8.82 309 LYS A N 1
ATOM 2455 C CA . LYS A 1 309 ? -18.816 -37.140 41.471 1.00 10.36 309 LYS A CA 1
ATOM 2456 C C . LYS A 1 309 ? -19.670 -36.783 40.271 1.00 11.87 309 LYS A C 1
ATOM 2457 O O . LYS A 1 309 ? -20.672 -37.466 40.032 1.00 10.06 309 LYS A O 1
ATOM 2463 N N . GLU A 1 310 ? -19.302 -35.776 39.495 1.00 9.99 310 GLU A N 1
ATOM 2464 C CA . GLU A 1 310 ? -20.055 -35.395 38.305 1.00 8.35 310 GLU A CA 1
ATOM 2465 C C . GLU A 1 310 ? -19.139 -35.628 37.108 1.00 9.07 310 GLU A C 1
ATOM 2466 O O . GLU A 1 310 ? -18.217 -34.845 36.858 1.00 10.57 310 GLU A O 1
ATOM 2472 N N . ILE A 1 311 ? -19.366 -36.717 36.380 1.00 7.45 311 ILE A N 1
ATOM 2473 C CA . ILE A 1 311 ? -18.519 -37.073 35.251 1.00 9.70 311 ILE A CA 1
ATOM 2474 C C . ILE A 1 311 ? -19.369 -36.955 33.997 1.00 12.92 311 ILE A C 1
ATOM 2475 O O . ILE A 1 311 ? -20.326 -37.718 33.819 1.00 9.14 311 ILE A O 1
ATOM 2480 N N . ALA A 1 312 ? -19.033 -36.003 33.124 1.00 8.55 312 ALA A N 1
ATOM 2481 C CA . ALA A 1 312 ? -19.896 -35.653 32.003 1.00 7.62 312 ALA A CA 1
ATOM 2482 C C . ALA A 1 312 ? -19.215 -35.972 30.680 1.00 9.79 312 ALA A C 1
ATOM 2483 O O . ALA A 1 312 ? -18.001 -35.791 30.539 1.00 10.04 312 ALA A O 1
ATOM 2485 N N . SER A 1 313 ? -20.009 -36.429 29.703 1.00 7.78 313 SER A N 1
ATOM 2486 C CA . SER A 1 313 ? -19.535 -36.664 28.342 1.00 8.99 313 SER A CA 1
ATOM 2487 C C . SER A 1 313 ? -20.423 -35.906 27.365 1.00 10.77 313 SER A C 1
ATOM 2488 O O . SER A 1 313 ? -21.600 -35.655 27.643 1.00 11.68 313 SER A O 1
ATOM 2491 N N . GLY A 1 314 ? -19.845 -35.507 26.235 1.00 9.58 314 GLY A N 1
ATOM 2492 C CA . GLY A 1 314 ? -20.643 -34.969 25.147 1.00 10.58 314 GLY A CA 1
ATOM 2493 C C . GLY A 1 314 ? -19.847 -35.052 23.863 1.00 11.36 314 GLY A C 1
ATOM 2494 O O . GLY A 1 314 ? -18.709 -35.528 23.842 1.00 10.83 314 GLY A O 1
ATOM 2495 N N . GLY A 1 315 ? -20.470 -34.585 22.779 1.00 10.22 315 GLY A N 1
ATOM 2496 C CA . GLY A 1 315 ? -19.782 -34.409 21.509 1.00 8.95 315 GLY A CA 1
ATOM 2497 C C . GLY A 1 315 ? -19.909 -35.559 20.529 1.00 12.35 315 GLY A C 1
ATOM 2498 O O . GLY A 1 315 ? -19.764 -35.341 19.320 1.00 12.86 315 GLY A O 1
ATOM 2499 N N . ALA A 1 316 ? -20.196 -36.764 21.001 1.00 8.51 316 ALA A N 1
ATOM 2500 C CA . ALA A 1 316 ? -20.211 -37.950 20.153 1.00 10.31 316 ALA A CA 1
ATOM 2501 C C . ALA A 1 316 ? -20.901 -39.077 20.918 1.00 11.25 316 ALA A C 1
ATOM 2502 O O . ALA A 1 316 ? -20.981 -39.025 22.149 1.00 11.37 316 ALA A O 1
ATOM 2504 N N . PRO A 1 317 ? -21.392 -40.099 20.213 1.00 11.23 317 PRO A N 1
ATOM 2505 C CA . PRO A 1 317 ? -22.085 -41.203 20.900 1.00 8.56 317 PRO A CA 1
ATOM 2506 C C . PRO A 1 317 ? -21.257 -41.823 22.019 1.00 10.91 317 PRO A C 1
ATOM 2507 O O . PRO A 1 317 ? -20.083 -42.147 21.846 1.00 11.66 317 PRO A O 1
ATOM 2511 N N . LEU A 1 318 ? -21.886 -41.985 23.180 1.00 10.68 318 LEU A N 1
ATOM 2512 C CA . LEU A 1 318 ? -21.293 -42.675 24.317 1.00 8.99 318 LEU A CA 1
ATOM 2513 C C . LEU A 1 318 ? -21.973 -44.028 24.495 1.00 12.11 318 LEU A C 1
ATOM 2514 O O . LEU A 1 318 ? -23.206 -44.101 24.565 1.00 11.17 318 LEU A O 1
ATOM 2519 N N . SER A 1 319 ? -21.171 -45.086 24.566 1.00 10.52 319 SER A N 1
ATOM 2520 C CA . SER A 1 319 ? -21.698 -46.430 24.768 1.00 10.93 319 SER A CA 1
ATOM 2521 C C . SER A 1 319 ? -22.384 -46.544 26.119 1.00 11.71 319 SER A C 1
ATOM 2522 O O . SER A 1 319 ? -21.813 -46.155 27.138 1.00 11.83 319 SER A O 1
ATOM 2525 N N . LYS A 1 320 ? -23.582 -47.132 26.138 1.00 12.14 320 LYS A N 1
ATOM 2526 C CA . LYS A 1 320 ? -24.262 -47.395 27.406 1.00 10.27 320 LYS A CA 1
ATOM 2527 C C . LYS A 1 320 ? -23.342 -48.121 28.386 1.00 11.68 320 LYS A C 1
ATOM 2528 O O . LYS A 1 320 ? -23.205 -47.717 29.548 1.00 11.44 320 LYS A O 1
ATOM 2534 N N . GLU A 1 321 ? -22.680 -49.186 27.926 1.00 10.91 321 GLU A N 1
ATOM 2535 C CA . GLU A 1 321 ? -21.869 -49.998 28.830 1.00 11.68 321 GLU A CA 1
ATOM 2536 C C . GLU A 1 321 ? -20.646 -49.248 29.347 1.00 12.66 321 GLU A C 1
ATOM 2537 O O . GLU A 1 321 ? -20.245 -49.455 30.495 1.00 11.29 321 GLU A O 1
ATOM 2543 N N . VAL A 1 322 ? -20.042 -48.369 28.539 1.00 10.75 322 VAL A N 1
ATOM 2544 C CA . VAL A 1 322 ? -18.907 -47.593 29.045 1.00 10.16 322 VAL A CA 1
ATOM 2545 C C . VAL A 1 322 ? -19.365 -46.658 30.161 1.00 11.08 322 VAL A C 1
ATOM 2546 O O . VAL A 1 322 ? -18.705 -46.530 31.199 1.00 13.01 322 VAL A O 1
ATOM 2550 N N . GLY A 1 323 ? -20.502 -45.986 29.962 1.00 9.78 323 GLY A N 1
ATOM 2551 C CA . GLY A 1 323 ? -21.010 -45.101 31.003 1.00 10.99 323 GLY A CA 1
ATOM 2552 C C . GLY A 1 323 ? -21.322 -45.837 32.293 1.00 12.16 323 GLY A C 1
ATOM 2553 O O . GLY A 1 323 ? -20.985 -45.371 33.385 1.00 13.33 323 GLY A O 1
ATOM 2554 N N . GLU A 1 324 ? -21.968 -47.002 32.181 1.00 12.92 324 GLU A N 1
ATOM 2555 C CA . GLU A 1 324 ? -22.250 -47.808 33.371 1.00 12.46 324 GLU A CA 1
ATOM 2556 C C . GLU A 1 324 ? -20.961 -48.226 34.074 1.00 13.62 324 GLU A C 1
ATOM 2557 O O . GLU A 1 324 ? -20.903 -48.260 35.313 1.00 14.63 324 GLU A O 1
ATOM 2563 N N . ALA A 1 325 ? -19.910 -48.546 33.303 1.00 11.41 325 ALA A N 1
ATOM 2564 C CA . ALA A 1 325 ? -18.660 -48.972 33.923 1.00 10.77 325 ALA A CA 1
ATOM 2565 C C . ALA A 1 325 ? -17.993 -47.826 34.669 1.00 10.29 325 ALA A C 1
ATOM 2566 O O . ALA A 1 325 ? -17.368 -48.043 35.710 1.00 10.59 325 ALA A O 1
ATOM 2568 N N . VAL A 1 326 ? -18.088 -46.605 34.133 1.00 11.47 326 VAL A N 1
ATOM 2569 C CA . VAL A 1 326 ? -17.527 -45.444 34.824 1.00 9.50 326 VAL A CA 1
ATOM 2570 C C . VAL A 1 326 ? -18.266 -45.203 36.130 1.00 9.91 326 VAL A C 1
ATOM 2571 O O . VAL A 1 326 ? -17.650 -45.014 37.188 1.00 12.07 326 VAL A O 1
ATOM 2575 N N . ALA A 1 327 ? -19.605 -45.177 36.070 1.00 10.62 327 ALA A N 1
ATOM 2576 C CA . ALA A 1 327 ? -20.387 -44.967 37.285 1.00 12.89 327 ALA A CA 1
ATOM 2577 C C . ALA A 1 327 ? -20.076 -46.031 38.326 1.00 13.36 327 ALA A C 1
ATOM 2578 O O . ALA A 1 327 ? -19.907 -45.724 39.514 1.00 13.52 327 ALA A O 1
ATOM 2580 N N . LYS A 1 328 ? -19.978 -47.287 37.899 1.00 11.74 328 LYS A N 1
ATOM 2581 C CA . LYS A 1 328 ? -19.689 -48.359 38.847 1.00 14.11 328 LYS A CA 1
ATOM 2582 C C . LYS A 1 328 ? -18.317 -48.176 39.483 1.00 14.47 328 LYS A C 1
ATOM 2583 O O . LYS A 1 328 ? -18.160 -48.308 40.705 1.00 14.23 328 LYS A O 1
ATOM 2589 N N . ARG A 1 329 ? -17.308 -47.864 38.671 1.00 13.61 329 ARG A N 1
ATOM 2590 C CA . ARG A 1 329 ? -15.951 -47.787 39.192 1.00 12.03 329 ARG A CA 1
ATOM 2591 C C . ARG A 1 329 ? -15.812 -46.653 40.197 1.00 13.96 329 ARG A C 1
ATOM 2592 O O . ARG A 1 329 ? -15.102 -46.783 41.202 1.00 13.82 329 ARG A O 1
ATOM 2600 N N . PHE A 1 330 ? -16.482 -45.533 39.947 1.00 11.86 330 PHE A N 1
ATOM 2601 C CA . PHE A 1 330 ? -16.425 -44.388 40.846 1.00 12.02 330 PHE A CA 1
ATOM 2602 C C . PHE A 1 330 ? -17.531 -44.409 41.902 1.00 13.10 330 PHE A C 1
ATOM 2603 O O . PHE A 1 330 ? -17.661 -43.446 42.669 1.00 14.58 330 PHE A O 1
ATOM 2611 N N . LYS A 1 331 ? -18.309 -45.492 41.971 1.00 12.99 331 LYS A N 1
ATOM 2612 C CA . LYS A 1 331 ? -19.380 -45.657 42.964 1.00 9.66 331 LYS A CA 1
ATOM 2613 C C . LYS A 1 331 ? -20.365 -44.491 42.921 1.00 11.90 331 LYS A C 1
ATOM 2614 O O . LYS A 1 331 ? -20.727 -43.906 43.950 1.00 14.03 331 LYS A O 1
ATOM 2620 N N . LEU A 1 332 ? -20.825 -44.170 41.706 1.00 10.60 332 LEU A N 1
ATOM 2621 C CA . LEU A 1 332 ? -21.786 -43.103 41.473 1.00 12.13 332 LEU A CA 1
ATOM 2622 C C . LEU A 1 332 ? -23.113 -43.661 40.968 1.00 8.12 332 LEU A C 1
ATOM 2623 O O . LEU A 1 332 ? -23.147 -44.707 40.306 1.00 12.35 332 LEU A O 1
ATOM 2628 N N . PRO A 1 333 ? -24.221 -42.968 41.235 1.00 10.86 333 PRO A N 1
ATOM 2629 C CA . PRO A 1 333 ? -25.515 -43.420 40.697 1.00 13.43 333 PRO A CA 1
ATOM 2630 C C . PRO A 1 333 ? -25.594 -43.373 39.183 1.00 14.98 333 PRO A C 1
ATOM 2631 O O . PRO A 1 333 ? -26.399 -44.110 38.593 1.00 12.98 333 PRO A O 1
ATOM 2635 N N . GLY A 1 334 ? -24.798 -42.530 38.534 1.00 12.67 334 GLY A N 1
ATOM 2636 C CA . GLY A 1 334 ? -24.784 -42.493 37.082 1.00 10.91 334 GLY A CA 1
ATOM 2637 C C . GLY A 1 334 ? -23.820 -41.430 36.608 1.00 10.06 334 GLY A C 1
ATOM 2638 O O . GLY A 1 334 ? -23.122 -40.789 37.405 1.00 12.79 334 GLY A O 1
ATOM 2639 N N . ILE A 1 335 ? -23.784 -41.249 35.293 1.00 10.23 335 ILE A N 1
ATOM 2640 C CA . ILE A 1 335 ? -22.937 -40.240 34.679 1.00 11.14 335 ILE A CA 1
ATOM 2641 C C . ILE A 1 335 ? -23.814 -39.114 34.123 1.00 12.39 335 ILE A C 1
ATOM 2642 O O . ILE A 1 335 ? -25.033 -39.233 34.024 1.00 10.09 335 ILE A O 1
ATOM 2647 N N . ARG A 1 336 ? -23.175 -37.996 33.792 1.00 10.36 336 ARG A N 1
ATOM 2648 C CA . ARG A 1 336 ? -23.845 -36.854 33.180 1.00 9.50 336 ARG A CA 1
ATOM 2649 C C . ARG A 1 336 ? -23.575 -36.866 31.680 1.00 9.95 336 ARG A C 1
ATOM 2650 O O . ARG A 1 336 ? -22.484 -37.240 31.237 1.00 11.39 336 ARG A O 1
ATOM 2658 N N . GLN A 1 337 ? -24.563 -36.444 30.894 1.00 8.62 337 GLN A N 1
ATOM 2659 C CA . GLN A 1 337 ? -24.344 -36.380 29.459 1.00 9.93 337 GLN A CA 1
ATOM 2660 C C . GLN A 1 337 ? -25.191 -35.265 28.862 1.00 9.34 337 GLN A C 1
ATOM 2661 O O . GLN A 1 337 ? -26.250 -34.913 29.383 1.00 11.92 337 GLN A O 1
ATOM 2667 N N . GLY A 1 338 ? -24.699 -34.703 27.768 1.00 8.42 338 GLY A N 1
ATOM 2668 C CA . GLY A 1 338 ? -25.453 -33.713 27.030 1.00 8.99 338 GLY A CA 1
ATOM 2669 C C . GLY A 1 338 ? -25.262 -33.940 25.549 1.00 10.94 338 GLY A C 1
ATOM 2670 O O . GLY A 1 338 ? -24.264 -34.515 25.111 1.00 9.84 338 GLY A O 1
ATOM 2671 N N . TYR A 1 339 ? -26.226 -33.444 24.779 1.00 9.46 339 TYR A N 1
ATOM 2672 C CA . TYR A 1 339 ? -26.202 -33.571 23.332 1.00 10.03 339 TYR A CA 1
ATOM 2673 C C . TYR A 1 339 ? -26.641 -32.240 22.757 1.00 12.38 339 TYR A C 1
ATOM 2674 O O . TYR A 1 339 ? -27.628 -31.663 23.218 1.00 11.04 339 TYR A O 1
ATOM 2683 N N . GLY A 1 340 ? -25.918 -31.764 21.752 1.00 9.72 340 GLY A N 1
ATOM 2684 C CA . GLY A 1 340 ? -26.343 -30.552 21.073 1.00 9.80 340 GLY A CA 1
ATOM 2685 C C . GLY A 1 340 ? -25.518 -30.379 19.822 1.00 10.65 340 GLY A C 1
ATOM 2686 O O . GLY A 1 340 ? -24.702 -31.232 19.476 1.00 12.50 340 GLY A O 1
ATOM 2687 N N . LEU A 1 341 ? -25.744 -29.249 19.145 1.00 10.34 341 LEU A N 1
ATOM 2688 C CA . LEU A 1 341 ? -25.026 -28.903 17.928 1.00 13.77 341 LEU A CA 1
ATOM 2689 C C . LEU A 1 341 ? -24.570 -27.459 18.034 1.00 11.37 341 LEU A C 1
ATOM 2690 O O . LEU A 1 341 ? -25.152 -26.663 18.769 1.00 11.48 341 LEU A O 1
ATOM 2695 N N . THR A 1 342 ? -23.531 -27.109 17.269 1.00 11.86 342 THR A N 1
ATOM 2696 C CA . THR A 1 342 ? -23.138 -25.703 17.209 1.00 13.77 342 THR A CA 1
ATOM 2697 C C . THR A 1 342 ? -24.351 -24.820 16.945 1.00 10.52 342 THR A C 1
ATOM 2698 O O . THR A 1 342 ? -24.508 -23.753 17.556 1.00 10.7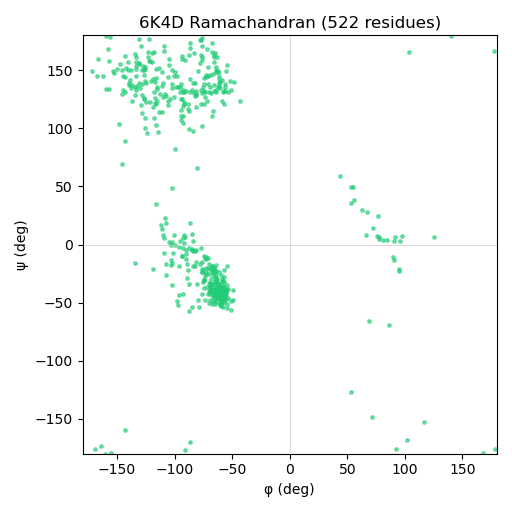2 342 THR A O 1
ATOM 2702 N N . GLU A 1 343 ? -25.256 -25.289 16.079 1.00 10.62 343 GLU A N 1
ATOM 2703 C CA . GLU A 1 343 ? -26.425 -24.532 15.663 1.00 11.21 343 GLU A CA 1
ATOM 2704 C C . GLU A 1 343 ? -27.485 -24.421 16.752 1.00 11.89 343 GLU A C 1
ATOM 2705 O O . GLU A 1 343 ? -28.422 -23.629 16.593 1.00 12.09 343 GLU A O 1
ATOM 2711 N N . THR A 1 344 ? -27.381 -25.194 17.839 1.00 10.49 344 THR A N 1
ATOM 2712 C CA . THR A 1 344 ? -28.331 -25.073 18.940 1.00 10.96 344 THR A CA 1
ATOM 2713 C C . THR A 1 344 ? -27.694 -24.414 20.161 1.00 12.33 344 THR A C 1
ATOM 2714 O O . THR A 1 344 ? -28.231 -24.525 21.260 1.00 10.17 344 THR A O 1
ATOM 2718 N N . THR A 1 345 ? -26.565 -23.721 19.978 1.00 10.22 345 THR A N 1
ATOM 2719 C CA . THR A 1 345 ? -25.758 -23.081 21.022 1.00 10.56 345 THR A CA 1
ATOM 2720 C C . THR A 1 345 ? -25.070 -24.109 21.911 1.00 11.54 345 THR A C 1
ATOM 2721 O O . THR A 1 345 ? -23.838 -24.190 21.934 1.00 11.36 345 THR A O 1
ATOM 2725 N N . SER A 1 346 ? -25.845 -24.876 22.667 1.00 9.94 346 SER A N 1
ATOM 2726 C CA . SER A 1 346 ? -25.288 -25.794 23.649 1.00 9.22 346 SER A CA 1
ATOM 2727 C C . SER A 1 346 ? -26.152 -27.050 23.662 1.00 8.72 346 SER A C 1
ATOM 2728 O O . SER A 1 346 ? -26.904 -27.322 22.722 1.00 11.17 346 SER A O 1
ATOM 2731 N N . ALA A 1 347 ? -26.074 -27.814 24.754 1.00 9.93 347 ALA A N 1
ATOM 2732 C CA . ALA A 1 347 ? -26.823 -29.057 24.843 1.00 10.74 347 ALA A CA 1
ATOM 2733 C C . ALA A 1 347 ? -28.312 -28.764 24.966 1.00 10.57 347 ALA A C 1
ATOM 2734 O O . ALA A 1 347 ? -28.731 -27.943 25.791 1.00 10.81 347 ALA A O 1
ATOM 2736 N N . ILE A 1 348 ? -29.113 -29.443 24.146 1.00 8.26 348 ILE A N 1
ATOM 2737 C CA . ILE A 1 348 ? -30.567 -29.326 24.211 1.00 9.98 348 ILE A CA 1
ATOM 2738 C C . ILE A 1 348 ? -31.218 -30.581 24.753 1.00 13.15 348 ILE A C 1
ATOM 2739 O O . ILE A 1 348 ? -32.443 -30.588 24.968 1.00 11.80 348 ILE A O 1
ATOM 2744 N N . ILE A 1 349 ? -30.447 -31.640 24.953 1.00 9.53 349 ILE A N 1
ATOM 2745 C CA . ILE A 1 349 ? -30.848 -32.816 25.709 1.00 8.24 349 ILE A CA 1
ATOM 2746 C C . ILE A 1 349 ? -29.777 -33.032 26.766 1.00 12.25 349 ILE A C 1
ATOM 2747 O O . ILE A 1 349 ? -28.586 -33.099 26.437 1.00 12.22 349 ILE A O 1
ATOM 2752 N N . ILE A 1 350 ? -30.191 -33.102 28.031 1.00 8.31 350 ILE A N 1
ATOM 2753 C CA . ILE A 1 350 ? -29.281 -33.188 29.170 1.00 6.42 350 ILE A CA 1
ATOM 2754 C C . ILE A 1 350 ? -29.857 -34.198 30.152 1.00 10.20 350 ILE A C 1
ATOM 2755 O O . ILE A 1 350 ? -31.078 -34.258 30.339 1.00 11.09 350 ILE A O 1
ATOM 2760 N N . THR A 1 351 ? -28.988 -34.988 30.772 1.00 9.36 351 THR A N 1
ATOM 2761 C CA . THR A 1 351 ? -29.439 -35.900 31.828 1.00 10.53 351 THR A CA 1
ATOM 2762 C C . THR A 1 351 ? -29.927 -35.096 33.030 1.00 11.04 351 THR A C 1
ATOM 2763 O O . THR A 1 351 ? -29.102 -34.442 33.683 1.00 10.93 351 THR A O 1
ATOM 2767 N N . PRO A 1 352 ? -31.212 -35.137 33.393 1.00 10.00 352 PRO A N 1
ATOM 2768 C CA . PRO A 1 352 ? -31.695 -34.306 34.506 1.00 10.95 352 PRO A CA 1
ATOM 2769 C C . PRO A 1 352 ? -31.333 -34.890 35.873 1.00 12.54 352 PRO A C 1
ATOM 2770 O O . PRO A 1 352 ? -31.134 -36.097 36.036 1.00 12.12 352 PRO A O 1
ATOM 2774 N N . GLU A 1 353 ? -31.274 -34.002 36.873 1.00 9.18 353 GLU A N 1
ATOM 2775 C CA . GLU A 1 353 ? -31.052 -34.451 38.249 1.00 10.49 353 GLU A CA 1
ATOM 2776 C C . GLU A 1 353 ? -32.124 -35.461 38.643 1.00 12.40 353 GLU A C 1
ATOM 2777 O O . GLU A 1 353 ? -33.317 -35.238 38.420 1.00 12.22 353 GLU A O 1
ATOM 2783 N N . GLY A 1 354 ? -31.690 -36.575 39.225 1.00 12.75 354 GLY A N 1
ATOM 2784 C CA . GLY A 1 354 ? -32.609 -37.588 39.695 1.00 13.48 354 GLY A CA 1
ATOM 2785 C C . GLY A 1 354 ? -33.198 -38.483 38.630 1.00 17.54 354 GLY A C 1
ATOM 2786 O O . GLY A 1 354 ? -34.073 -39.292 38.950 1.00 13.53 354 GLY A O 1
ATOM 2787 N N . ASP A 1 355 ? -32.743 -38.385 37.375 1.00 11.66 355 ASP A N 1
ATOM 2788 C CA . ASP A 1 355 ? -33.379 -39.117 36.277 1.00 13.48 355 ASP A CA 1
ATOM 2789 C C . ASP A 1 355 ? -32.295 -39.593 35.308 1.00 16.52 355 ASP A C 1
ATOM 2790 O O . ASP A 1 355 ? -31.963 -38.899 34.345 1.00 21.34 355 ASP A O 1
ATOM 2795 N N . VAL A 1 356 ? -31.757 -40.780 35.548 1.00 15.84 356 VAL A N 1
ATOM 2796 C CA . VAL A 1 356 ? -30.773 -41.334 34.630 1.00 16.46 356 VAL A CA 1
ATOM 2797 C C . VAL A 1 356 ? -31.337 -42.599 34.008 1.00 17.15 356 VAL A C 1
ATOM 2798 O O . VAL A 1 356 ? -32.174 -43.298 34.590 1.00 18.02 356 VAL A O 1
ATOM 2802 N N . LYS A 1 357 ? -30.885 -42.864 32.799 1.00 14.23 357 LYS A N 1
ATOM 2803 C CA . LYS A 1 357 ? -31.287 -44.048 32.045 1.00 15.10 357 LYS A CA 1
ATOM 2804 C C . LYS A 1 357 ? -30.077 -44.400 31.195 1.00 14.61 357 LYS A C 1
ATOM 2805 O O . LYS A 1 357 ? -29.777 -43.699 30.219 1.00 16.36 357 LYS A O 1
ATOM 2811 N N . PRO A 1 358 ? -29.320 -45.434 31.564 1.00 17.19 358 PRO A N 1
ATOM 2812 C CA . PRO A 1 358 ? -28.061 -45.713 30.854 1.00 17.48 358 PRO A CA 1
ATOM 2813 C C . PRO A 1 358 ? -28.275 -45.898 29.356 1.00 18.15 358 PRO A C 1
ATOM 2814 O O . PRO A 1 358 ? -29.217 -46.566 28.919 1.00 14.06 358 PRO A O 1
ATOM 2818 N N . GLY A 1 359 ? -27.398 -45.270 28.567 1.00 10.78 359 GLY A N 1
ATOM 2819 C CA . GLY A 1 359 ? -27.532 -45.205 27.138 1.00 15.18 359 GLY A CA 1
ATOM 2820 C C . GLY A 1 359 ? -28.217 -43.953 26.632 1.00 14.69 359 GLY A C 1
ATOM 2821 O O . GLY A 1 359 ? -28.068 -43.616 25.450 1.00 16.77 359 GLY A O 1
ATOM 2822 N N . SER A 1 360 ? -28.983 -43.275 27.483 1.00 10.51 360 SER A N 1
ATOM 2823 C CA . SER A 1 360 ? -29.702 -42.078 27.086 1.00 9.31 360 SER A CA 1
ATOM 2824 C C . SER A 1 360 ? -28.879 -40.845 27.417 1.00 10.46 360 SER A C 1
ATOM 2825 O O . SER A 1 360 ? -28.306 -40.746 28.501 1.00 13.12 360 SER A O 1
ATOM 2828 N N . THR A 1 361 ? -28.860 -39.890 26.493 1.00 7.92 361 THR A N 1
ATOM 2829 C CA . THR A 1 361 ? -28.208 -38.618 26.757 1.00 10.17 361 THR A CA 1
ATOM 2830 C C . THR A 1 361 ? -29.126 -37.626 27.485 1.00 14.12 361 THR A C 1
ATOM 2831 O O . THR A 1 361 ? -28.763 -36.453 27.627 1.00 11.98 361 THR A O 1
ATOM 2835 N N . GLY A 1 362 ? -30.298 -38.065 27.953 1.00 10.82 362 GLY A N 1
ATOM 2836 C CA . GLY A 1 362 ? -31.113 -37.275 28.865 1.00 12.18 362 GLY A CA 1
ATOM 2837 C C . GLY A 1 362 ? -32.460 -36.896 28.261 1.00 12.37 362 GLY A C 1
ATOM 2838 O O . GLY A 1 362 ? -32.997 -37.598 27.395 1.00 12.93 362 GLY A O 1
ATOM 2839 N N . LYS A 1 363 ? -32.996 -35.766 28.729 1.00 10.24 363 LYS A N 1
ATOM 2840 C CA . LYS A 1 363 ? -34.301 -35.269 28.319 1.00 10.80 363 LYS A CA 1
ATOM 2841 C C . LYS A 1 363 ? -34.186 -33.862 27.752 1.00 11.79 363 LYS A C 1
ATOM 2842 O O . LYS A 1 363 ? -33.197 -33.162 27.984 1.00 9.22 363 LYS A O 1
ATOM 2848 N N . VAL A 1 364 ? -35.218 -33.460 26.999 1.00 10.56 364 VAL A N 1
ATOM 2849 C CA . VAL A 1 364 ? -35.228 -32.133 26.380 1.00 8.66 364 VAL A CA 1
ATOM 2850 C C . VAL A 1 364 ? -35.170 -31.052 27.452 1.00 10.71 364 VAL A C 1
ATOM 2851 O O . VAL A 1 364 ? -35.902 -31.100 28.450 1.00 11.79 364 VAL A O 1
ATOM 2855 N N . VAL A 1 365 ? -34.318 -30.050 27.231 1.00 9.70 365 VAL A N 1
ATOM 2856 C CA . VAL A 1 365 ? -34.088 -28.963 28.188 1.00 9.23 365 VAL A CA 1
ATOM 2857 C C . VAL A 1 365 ? -35.236 -27.958 28.187 1.00 11.20 365 VAL A C 1
ATOM 2858 O O . VAL A 1 365 ? -36.007 -27.898 27.217 1.00 10.84 365 VAL A O 1
ATOM 2862 N N . PRO A 1 366 ? -35.374 -27.145 29.239 1.00 10.43 366 PRO A N 1
ATOM 2863 C CA . PRO A 1 366 ? -36.365 -26.060 29.213 1.00 12.87 366 PRO A CA 1
ATOM 2864 C C . PRO A 1 366 ? -36.162 -25.153 28.010 1.00 12.80 366 PRO A C 1
ATOM 2865 O O . PRO A 1 366 ? -35.046 -24.983 27.513 1.00 11.94 366 PRO A O 1
ATOM 2869 N N . PHE A 1 367 ? -37.273 -24.583 27.532 1.00 13.00 367 PHE A N 1
ATOM 2870 C CA . PHE A 1 367 ? -37.338 -23.696 26.367 1.00 12.49 367 PHE A CA 1
ATOM 2871 C C . PHE A 1 367 ? -37.149 -24.433 25.046 1.00 15.05 367 PHE A C 1
ATOM 2872 O O . PHE A 1 367 ? -36.926 -23.785 24.016 1.00 16.90 367 PHE A O 1
ATOM 2880 N N . PHE A 1 368 ? -37.235 -25.762 25.034 1.00 13.39 368 PHE A N 1
ATOM 2881 C CA . PHE A 1 368 ? -37.049 -26.523 23.805 1.00 11.48 368 PHE A CA 1
ATOM 2882 C C . PHE A 1 368 ? -38.168 -27.532 23.613 1.00 13.08 368 PHE A C 1
ATOM 2883 O O . PHE A 1 368 ? -38.836 -27.941 24.563 1.00 14.58 368 PHE A O 1
ATOM 2891 N N . SER A 1 369 ? -38.375 -27.915 22.356 1.00 11.33 369 SER A N 1
ATOM 2892 C CA . SER A 1 369 ? -39.145 -29.106 22.028 1.00 14.80 369 SER A CA 1
ATOM 2893 C C . SER A 1 369 ? -38.376 -29.900 20.981 1.00 13.48 369 SER A C 1
ATOM 2894 O O . SER A 1 369 ? -37.463 -29.387 20.325 1.00 11.74 369 SER A O 1
ATOM 2897 N N . ALA A 1 370 ? -38.730 -31.175 20.852 1.00 14.13 370 ALA A N 1
ATOM 2898 C CA . ALA A 1 370 ? -38.017 -32.068 19.954 1.00 11.93 370 ALA A CA 1
ATOM 2899 C C . ALA A 1 370 ? -39.011 -33.004 19.291 1.00 14.57 370 ALA A C 1
ATOM 2900 O O . ALA A 1 370 ? -40.070 -33.305 19.849 1.00 15.69 370 ALA A O 1
ATOM 2902 N N . LYS A 1 371 ? -38.671 -33.449 18.081 1.00 14.29 371 LYS A N 1
ATOM 2903 C CA . LYS A 1 371 ? -39.429 -34.512 17.444 1.00 15.40 371 LYS A CA 1
ATOM 2904 C C . LYS A 1 371 ? -38.484 -35.423 16.677 1.00 16.40 371 LYS A C 1
ATOM 2905 O O . LYS A 1 371 ? -37.345 -35.062 16.356 1.00 14.25 371 LYS A O 1
ATOM 2911 N N . VAL A 1 372 ? -38.999 -36.612 16.379 1.00 13.69 372 VAL A N 1
ATOM 2912 C CA . VAL A 1 372 ? -38.317 -37.625 15.587 1.00 11.82 372 VAL A CA 1
ATOM 2913 C C . VAL A 1 372 ? -39.126 -37.832 14.323 1.00 15.51 372 VAL A C 1
ATOM 2914 O O . VAL A 1 372 ? -40.349 -38.014 14.379 1.00 18.70 372 VAL A O 1
ATOM 2918 N N . VAL A 1 373 ? -38.472 -37.605 13.185 1.00 16.21 373 VAL A N 1
ATOM 2919 C CA . VAL A 1 373 ? -39.105 -37.660 11.877 1.00 14.03 373 VAL A CA 1
ATOM 2920 C C . VAL A 1 373 ? -38.679 -38.815 11.028 1.00 23.82 373 VAL A C 1
ATOM 2921 O O . VAL A 1 373 ? -37.556 -39.189 10.968 1.00 19.30 373 VAL A O 1
ATOM 2925 N N . ASP A 1 374 ? -39.663 -39.373 10.368 1.00 21.10 374 ASP A N 1
ATOM 2926 C CA . ASP A 1 374 ? -39.382 -40.526 9.509 1.00 23.49 374 ASP A CA 1
ATOM 2927 C C . ASP A 1 374 ? -38.467 -40.107 8.361 1.00 26.12 374 ASP A C 1
ATOM 2928 O O . ASP A 1 374 ? -38.722 -39.103 7.694 1.00 28.90 374 ASP A O 1
ATOM 2933 N N . LEU A 1 375 ? -37.394 -40.881 8.130 1.00 25.70 375 LEU A N 1
ATOM 2934 C CA . LEU A 1 375 ? -36.434 -40.544 7.074 1.00 28.54 375 LEU A CA 1
ATOM 2935 C C . LEU A 1 375 ? -37.064 -40.595 5.690 1.00 36.79 375 LEU A C 1
ATOM 2936 O O . LEU A 1 375 ? -36.630 -39.874 4.781 1.00 40.94 375 LEU A O 1
ATOM 2941 N N . ASP A 1 376 ? -38.073 -41.443 5.510 1.00 42.78 376 ASP A N 1
ATOM 2942 C CA . ASP A 1 376 ? -38.731 -41.599 4.219 1.00 45.76 376 ASP A CA 1
ATOM 2943 C C . ASP A 1 376 ? -39.861 -40.586 4.052 1.00 40.17 376 ASP A C 1
ATOM 2944 O O . ASP A 1 376 ? -39.843 -39.783 3.117 1.00 42.65 376 ASP A O 1
ATOM 2949 N N . THR A 1 377 ? -40.826 -40.584 4.977 1.00 43.96 377 THR A N 1
ATOM 2950 C CA . THR A 1 377 ? -42.018 -39.751 4.819 1.00 40.08 377 THR A CA 1
ATOM 2951 C C . THR A 1 377 ? -41.826 -38.339 5.370 1.00 46.38 377 THR A C 1
ATOM 2952 O O . THR A 1 377 ? -42.393 -37.379 4.837 1.00 42.78 377 THR A O 1
ATOM 2956 N N . GLY A 1 378 ? -41.058 -38.195 6.447 1.00 37.92 378 GLY A N 1
ATOM 2957 C CA . GLY A 1 378 ? -41.012 -36.960 7.206 1.00 34.55 378 GLY A CA 1
ATOM 2958 C C . GLY A 1 378 ? -42.109 -36.820 8.240 1.00 29.60 378 GLY A C 1
ATOM 2959 O O . GLY A 1 378 ? -42.204 -35.762 8.877 1.00 34.03 378 GLY A O 1
ATOM 2960 N N . LYS A 1 379 ? -42.950 -37.840 8.418 1.00 30.42 379 LYS A N 1
ATOM 2961 C CA . LYS A 1 379 ? -43.964 -37.795 9.462 1.00 35.64 379 LYS A CA 1
ATOM 2962 C C . LYS A 1 379 ? -43.323 -37.923 10.843 1.00 28.04 379 LYS A C 1
ATOM 2963 O O . LYS A 1 379 ? -42.260 -38.529 11.011 1.00 21.65 379 LYS A O 1
ATOM 2969 N N . THR A 1 380 ? -44.001 -37.361 11.839 1.00 24.99 380 THR A N 1
ATOM 2970 C CA . THR A 1 380 ? -43.518 -37.411 13.210 1.00 19.54 380 THR A CA 1
ATOM 2971 C C . THR A 1 380 ? -43.744 -38.796 13.805 1.00 30.50 380 THR A C 1
ATOM 2972 O O . THR A 1 380 ? -44.811 -39.391 13.631 1.00 27.57 380 THR A O 1
ATOM 2976 N N . LEU A 1 381 ? -42.734 -39.314 14.499 1.00 21.76 381 LEU A N 1
ATOM 2977 C CA . LEU A 1 381 ? -42.745 -40.673 15.017 1.00 18.71 381 LEU A CA 1
ATOM 2978 C C . LEU A 1 381 ? -42.981 -40.687 16.524 1.00 25.50 381 LEU A C 1
ATOM 2979 O O . LEU A 1 381 ? -42.676 -39.728 17.242 1.00 21.18 381 LEU A O 1
ATOM 2984 N N . GLY A 1 382 ? -43.528 -41.805 16.998 1.00 20.18 382 GLY A N 1
ATOM 2985 C CA . GLY A 1 382 ? -43.750 -42.011 18.412 1.00 17.22 382 GLY A CA 1
ATOM 2986 C C . GLY A 1 382 ? -42.536 -42.590 19.110 1.00 20.80 382 GLY A C 1
ATOM 2987 O O . GLY A 1 382 ? -41.440 -42.670 18.540 1.00 16.41 382 GLY A O 1
ATOM 2988 N N . PRO A 1 383 ? -42.710 -43.007 20.365 1.00 18.66 383 PRO A N 1
ATOM 2989 C CA . PRO A 1 383 ? -41.575 -43.531 21.136 1.00 21.08 383 PRO A CA 1
ATOM 2990 C C . PRO A 1 383 ? -41.000 -44.804 20.534 1.00 21.71 383 PRO A C 1
ATOM 2991 O O . PRO A 1 383 ? -41.704 -45.601 19.912 1.00 20.00 383 PRO A O 1
ATOM 2995 N N . ASN A 1 384 ? -39.690 -44.972 20.712 1.00 15.72 384 ASN A N 1
ATOM 2996 C CA . ASN A 1 384 ? -38.977 -46.184 20.331 1.00 16.89 384 ASN A CA 1
ATOM 2997 C C . ASN A 1 384 ? -39.024 -46.441 18.831 1.00 22.97 384 ASN A C 1
ATOM 2998 O O . ASN A 1 384 ? -38.962 -47.587 18.384 1.00 26.93 384 ASN A O 1
ATOM 3003 N N . GLN A 1 385 ? -39.111 -45.366 18.053 1.00 18.78 385 GLN A N 1
ATOM 3004 C CA . GLN A 1 385 ? -39.083 -45.424 16.600 1.00 19.65 385 GLN A CA 1
ATOM 3005 C C . GLN A 1 385 ? -37.970 -44.501 16.132 1.00 18.86 385 GLN A C 1
ATOM 3006 O O . GLN A 1 385 ? -37.959 -43.318 16.479 1.00 18.44 385 GLN A O 1
ATOM 3012 N N A ARG A 1 386 ? -37.041 -45.042 15.349 0.58 17.83 386 ARG A N 1
ATOM 3013 N N B ARG A 1 386 ? -37.043 -45.038 15.348 0.42 17.86 386 ARG A N 1
ATOM 3014 C CA A ARG A 1 386 ? -35.857 -44.296 14.942 0.58 17.55 386 ARG A CA 1
ATOM 3015 C CA B ARG A 1 386 ? -35.859 -44.283 14.964 0.42 17.57 386 ARG A CA 1
ATOM 3016 C C A ARG A 1 386 ? -36.142 -43.380 13.760 0.58 19.10 386 ARG A C 1
ATOM 3017 C C B ARG A 1 386 ? -36.133 -43.384 13.766 0.42 19.09 386 ARG A C 1
ATOM 3018 O O A ARG A 1 386 ? -36.818 -43.763 12.801 0.58 19.29 386 ARG A O 1
ATOM 3019 O O B ARG A 1 386 ? -36.803 -43.779 12.807 0.42 19.31 386 ARG A O 1
ATOM 3034 N N . GLY A 1 387 ? -35.612 -42.166 13.838 1.00 14.73 387 GLY A N 1
ATOM 3035 C CA . GLY A 1 387 ? -35.698 -41.217 12.753 1.00 15.79 387 GLY A CA 1
ATOM 3036 C C . GLY A 1 387 ? -34.728 -40.087 13.011 1.00 15.38 387 GLY A C 1
ATOM 3037 O O . GLY A 1 387 ? -33.867 -40.174 13.893 1.00 13.14 387 GLY A O 1
ATOM 3038 N N . GLU A 1 388 ? -34.873 -39.022 12.227 1.00 12.46 388 GLU A N 1
ATOM 3039 C CA . GLU A 1 388 ? -34.002 -37.858 12.363 1.00 9.94 388 GLU A CA 1
ATOM 3040 C C . GLU A 1 388 ? -34.488 -36.967 13.497 1.00 12.07 388 GLU A C 1
ATOM 3041 O O . GLU A 1 388 ? -35.676 -36.643 13.579 1.00 14.43 388 GLU A O 1
ATOM 3047 N N . LEU A 1 389 ? -33.564 -36.556 14.364 1.00 10.23 389 LEU A N 1
ATOM 3048 C CA . LEU A 1 389 ? -33.904 -35.700 15.492 1.00 9.74 389 LEU A CA 1
ATOM 3049 C C . LEU A 1 389 ? -33.995 -34.251 15.036 1.00 10.35 389 LEU A C 1
ATOM 3050 O O . LEU A 1 389 ? -33.073 -33.742 14.388 1.00 13.53 389 LEU A O 1
ATOM 3055 N N . CYS A 1 390 ? -35.112 -33.592 15.362 1.00 12.22 390 CYS A N 1
ATOM 3056 C CA . CYS A 1 390 ? -35.333 -32.195 15.007 1.00 13.63 390 CYS A CA 1
ATOM 3057 C C . CYS A 1 390 ? -35.697 -31.417 16.259 1.00 10.64 390 CYS A C 1
ATOM 3058 O O . CYS A 1 390 ? -36.313 -31.965 17.173 1.00 13.32 390 CYS A O 1
ATOM 3061 N N . PHE A 1 391 ? -35.347 -30.129 16.281 1.00 13.39 391 PHE A N 1
ATOM 3062 C CA . PHE A 1 391 ? -35.450 -29.336 17.499 1.00 11.97 391 PHE A CA 1
ATOM 3063 C C . PHE A 1 391 ? -35.954 -27.928 17.209 1.00 16.18 391 PHE A C 1
ATOM 3064 O O . PHE A 1 391 ? -35.698 -27.355 16.148 1.00 13.79 391 PHE A O 1
ATOM 3072 N N . LYS A 1 392 ? -36.642 -27.366 18.198 1.00 13.45 392 LYS A N 1
ATOM 3073 C CA . LYS A 1 392 ? -37.176 -26.012 18.146 1.00 15.09 392 LYS A CA 1
ATOM 3074 C C . LYS A 1 392 ? -37.042 -25.412 19.539 1.00 14.07 392 LYS A C 1
ATOM 3075 O O . LYS A 1 392 ? -37.391 -26.071 20.522 1.00 14.85 392 LYS A O 1
ATOM 3081 N N . GLY A 1 393 ? -36.502 -24.203 19.643 1.00 13.45 393 GLY A N 1
ATOM 3082 C CA . GLY A 1 393 ? -36.346 -23.617 20.962 1.00 14.04 393 GLY A CA 1
ATOM 3083 C C . GLY A 1 393 ? -35.458 -22.391 20.954 1.00 15.75 393 GLY A C 1
ATOM 3084 O O . GLY A 1 393 ? -34.937 -21.975 19.922 1.00 14.17 393 GLY A O 1
ATOM 3085 N N . ASP A 1 394 ? -35.275 -21.826 22.149 1.00 15.11 394 ASP A N 1
ATOM 3086 C CA . ASP A 1 394 ? -34.748 -20.470 22.249 1.00 17.30 394 ASP A CA 1
ATOM 3087 C C . ASP A 1 394 ? -33.224 -20.393 22.188 1.00 13.95 394 ASP A C 1
ATOM 3088 O O . ASP A 1 394 ? -32.685 -19.292 22.329 1.00 13.72 394 ASP A O 1
ATOM 3093 N N . MET A 1 395 ? -32.521 -21.514 21.992 1.00 13.35 395 MET A N 1
ATOM 3094 C CA . MET A 1 395 ? -31.093 -21.481 21.677 1.00 12.56 395 MET A CA 1
ATOM 3095 C C . MET A 1 395 ? -30.793 -21.785 20.219 1.00 13.04 395 MET A C 1
ATOM 3096 O O . MET A 1 395 ? -29.615 -21.853 19.853 1.00 10.69 395 MET A O 1
ATOM 3101 N N . ILE A 1 396 ? -31.810 -21.998 19.380 1.00 11.21 396 ILE A N 1
ATOM 3102 C CA . ILE A 1 396 ? -31.541 -22.177 17.960 1.00 11.26 396 ILE A CA 1
ATOM 3103 C C . ILE A 1 396 ? -30.911 -20.909 17.405 1.00 14.36 396 ILE A C 1
ATOM 3104 O O . ILE A 1 396 ? -31.361 -19.788 17.687 1.00 14.22 396 ILE A O 1
ATOM 3109 N N . MET A 1 397 ? -29.870 -21.095 16.595 1.00 12.44 397 MET A N 1
ATOM 3110 C CA . MET A 1 397 ? -29.099 -19.998 16.028 1.00 13.39 397 MET A CA 1
ATOM 3111 C C . MET A 1 397 ? -29.970 -18.998 15.273 1.00 15.33 397 MET A C 1
ATOM 3112 O O . MET A 1 397 ? -31.038 -19.327 14.746 1.00 14.23 397 MET A O 1
ATOM 3117 N N . LYS A 1 398 ? -29.473 -17.761 15.201 1.00 15.26 398 LYS A N 1
ATOM 3118 C CA . LYS A 1 398 ? -30.075 -16.763 14.322 1.00 14.56 398 LYS A CA 1
ATOM 3119 C C . LYS A 1 398 ? -29.939 -17.172 12.864 1.00 18.36 398 LYS A C 1
ATOM 3120 O O . LYS A 1 398 ? -30.760 -16.783 12.026 1.00 20.28 398 LYS A O 1
ATOM 3126 N N . GLY A 1 399 ? -28.913 -17.956 12.548 1.00 13.15 399 GLY A N 1
ATOM 3127 C CA . GLY A 1 399 ? -28.658 -18.384 11.190 1.00 14.13 399 GLY A CA 1
ATOM 3128 C C . GLY A 1 399 ? -27.178 -18.362 10.877 1.00 14.72 399 GLY A C 1
ATOM 3129 O O . GLY A 1 399 ? -26.353 -18.015 11.735 1.00 12.91 399 GLY A O 1
ATOM 3130 N N . TYR A 1 400 ? -26.831 -18.758 9.655 1.00 13.61 400 TYR A N 1
ATOM 3131 C CA . TYR A 1 400 ? -25.457 -18.717 9.178 1.00 15.64 400 TYR A CA 1
ATOM 3132 C C . TYR A 1 400 ? -25.128 -17.325 8.648 1.00 19.76 400 TYR A C 1
ATOM 3133 O O . TYR A 1 400 ? -25.943 -16.707 7.960 1.00 19.27 400 TYR A O 1
ATOM 3142 N N . VAL A 1 401 ? -23.921 -16.844 8.959 1.00 16.17 401 VAL A N 1
ATOM 3143 C CA . VAL A 1 401 ? -23.493 -15.513 8.523 1.00 15.77 401 VAL A CA 1
ATOM 3144 C C . VAL A 1 401 ? -23.565 -15.409 7.006 1.00 17.05 401 VAL A C 1
ATOM 3145 O O . VAL A 1 401 ? -22.886 -16.154 6.291 1.00 19.16 401 VAL A O 1
ATOM 3149 N N . ASN A 1 402 ? -24.368 -14.458 6.517 1.00 20.98 402 ASN A N 1
ATOM 3150 C CA . ASN A 1 402 ? -24.432 -14.104 5.096 1.00 23.07 402 ASN A CA 1
ATOM 3151 C C . ASN A 1 402 ? -24.681 -15.326 4.220 1.00 27.62 402 ASN A C 1
ATOM 3152 O O . ASN A 1 402 ? -24.159 -15.432 3.111 1.00 27.35 402 ASN A O 1
ATOM 3157 N N . ASN A 1 403 ? -25.481 -16.266 4.731 1.00 20.86 403 ASN A N 1
ATOM 3158 C CA . ASN A 1 403 ? -25.797 -17.497 4.005 1.00 21.15 403 ASN A CA 1
ATOM 3159 C C . ASN A 1 403 ? -27.221 -17.917 4.334 1.00 26.61 403 ASN A C 1
ATOM 3160 O O . ASN A 1 403 ? -27.452 -18.924 5.006 1.00 22.31 403 ASN A O 1
ATOM 3165 N N . PRO A 1 404 ? -28.215 -17.156 3.858 1.00 23.98 404 PRO A N 1
ATOM 3166 C CA . PRO A 1 404 ? -29.607 -17.544 4.128 1.00 24.88 404 PRO A CA 1
ATOM 3167 C C . PRO A 1 404 ? -30.002 -18.838 3.446 1.00 25.38 404 PRO A C 1
ATOM 3168 O O . PRO A 1 404 ? -30.898 -19.535 3.940 1.00 26.82 404 PRO A O 1
ATOM 3172 N N . GLU A 1 405 ? -29.356 -19.192 2.335 1.00 29.45 405 GLU A N 1
ATOM 3173 C CA . GLU A 1 405 ? -29.679 -20.453 1.673 1.00 28.44 405 GLU A CA 1
ATOM 3174 C C . GLU A 1 405 ? -29.321 -21.634 2.563 1.00 26.13 405 GLU A C 1
ATOM 3175 O O . GLU A 1 405 ? -30.133 -22.547 2.758 1.00 24.22 405 GLU A O 1
ATOM 3181 N N . ALA A 1 406 ? -28.109 -21.625 3.130 1.00 22.39 406 ALA A N 1
ATOM 3182 C CA . ALA A 1 406 ? -27.709 -22.713 4.018 1.00 25.54 406 ALA A CA 1
ATOM 3183 C C . ALA A 1 406 ? -28.580 -22.751 5.263 1.00 23.25 406 ALA A C 1
ATOM 3184 O O . ALA A 1 406 ? -28.895 -23.831 5.779 1.00 22.16 406 ALA A O 1
ATOM 3186 N N . THR A 1 407 ? -28.971 -21.578 5.766 1.00 18.20 407 THR A N 1
ATOM 3187 C CA . THR A 1 407 ? -29.843 -21.527 6.934 1.00 19.15 407 THR A CA 1
ATOM 3188 C C . THR A 1 407 ? -31.164 -22.228 6.655 1.00 24.00 407 THR A C 1
ATOM 3189 O O . THR A 1 407 ? -31.641 -23.028 7.467 1.00 18.82 407 THR A O 1
ATOM 3193 N N . LYS A 1 408 ? -31.765 -21.948 5.496 1.00 23.02 408 LYS A N 1
ATOM 3194 C CA . LYS A 1 408 ? -33.048 -22.551 5.161 1.00 23.12 408 LYS A CA 1
ATOM 3195 C C . LYS A 1 408 ? -32.954 -24.053 4.929 1.00 22.33 408 LYS A C 1
ATOM 3196 O O . LYS A 1 408 ? -33.965 -24.744 5.072 1.00 27.41 408 LYS A O 1
ATOM 3202 N N . GLU A 1 409 ? -31.780 -24.574 4.581 1.00 21.48 409 GLU A N 1
ATOM 3203 C CA . GLU A 1 409 ? -31.642 -26.007 4.372 1.00 28.15 409 GLU A CA 1
ATOM 3204 C C . GLU A 1 409 ? -31.597 -26.791 5.680 1.00 26.90 409 GLU A C 1
ATOM 3205 O O . GLU A 1 409 ? -31.872 -27.997 5.668 1.00 30.33 409 GLU A O 1
ATOM 3211 N N . ILE A 1 410 ? -31.264 -26.150 6.802 1.00 16.67 410 ILE A N 1
ATOM 3212 C CA . ILE A 1 410 ? -31.185 -26.871 8.067 1.00 17.67 410 ILE A CA 1
ATOM 3213 C C . ILE A 1 410 ? -32.357 -26.512 8.980 1.00 20.91 410 ILE A C 1
ATOM 3214 O O . ILE A 1 410 ? -32.751 -27.318 9.828 1.00 17.27 410 ILE A O 1
ATOM 3219 N N . ILE A 1 411 ? -32.940 -25.324 8.818 1.00 18.67 411 ILE A N 1
ATOM 3220 C CA . ILE A 1 411 ? -34.141 -24.934 9.557 1.00 18.46 411 ILE A CA 1
ATOM 3221 C C . ILE A 1 411 ? -35.285 -24.857 8.555 1.00 30.23 411 ILE A C 1
ATOM 3222 O O . ILE A 1 411 ? -35.287 -23.991 7.667 1.00 26.43 411 ILE A O 1
ATOM 3227 N N . ASP A 1 412 ? -36.263 -25.752 8.697 1.00 27.43 412 ASP A N 1
ATOM 3228 C CA . ASP A 1 412 ? -37.294 -25.914 7.679 1.00 28.94 412 ASP A CA 1
ATOM 3229 C C . ASP A 1 412 ? -38.331 -24.797 7.782 1.00 31.75 412 ASP A C 1
ATOM 3230 O O . ASP A 1 412 ? -38.287 -23.945 8.676 1.00 31.81 412 ASP A O 1
ATOM 3235 N N . LYS A 1 413 ? -39.281 -24.802 6.840 1.00 50.45 413 LYS A N 1
ATOM 3236 C CA . LYS A 1 413 ? -40.292 -23.750 6.776 1.00 49.34 413 LYS A CA 1
ATOM 3237 C C . LYS A 1 413 ? -41.220 -23.754 7.980 1.00 46.02 413 LYS A C 1
ATOM 3238 O O . LYS A 1 413 ? -41.864 -22.735 8.245 1.00 43.69 413 LYS A O 1
ATOM 3244 N N . ASP A 1 414 ? -41.316 -24.866 8.707 1.00 43.10 414 ASP A N 1
ATOM 3245 C CA . ASP A 1 414 ? -42.102 -24.900 9.935 1.00 42.36 414 ASP A CA 1
ATOM 3246 C C . ASP A 1 414 ? -41.304 -24.474 11.162 1.00 39.57 414 ASP A C 1
ATOM 3247 O O . ASP A 1 414 ? -41.872 -24.394 12.256 1.00 44.43 414 ASP A O 1
ATOM 3252 N N . GLY A 1 415 ? -40.013 -24.190 11.004 1.00 35.76 415 GLY A N 1
ATOM 3253 C CA . GLY A 1 415 ? -39.187 -23.702 12.090 1.00 26.64 415 GLY A CA 1
ATOM 3254 C C . GLY A 1 415 ? -38.354 -24.745 12.813 1.00 25.16 415 GLY A C 1
ATOM 3255 O O . GLY A 1 415 ? -37.720 -24.416 13.820 1.00 25.01 415 GLY A O 1
ATOM 3256 N N . TRP A 1 416 ? -38.322 -25.977 12.325 1.00 22.58 416 TRP A N 1
ATOM 3257 C CA . TRP A 1 416 ? -37.622 -27.064 12.994 1.00 20.10 416 TRP A CA 1
ATOM 3258 C C . TRP A 1 416 ? -36.205 -27.182 12.456 1.00 17.90 416 TRP A C 1
ATOM 3259 O O . TRP A 1 416 ? -36.003 -27.220 11.241 1.00 17.02 416 TRP A O 1
ATOM 3270 N N . LEU A 1 417 ? -35.226 -27.255 13.358 1.00 16.81 417 LEU A N 1
ATOM 3271 C CA . LEU A 1 417 ? -33.860 -27.536 12.943 1.00 15.76 417 LEU A CA 1
ATOM 3272 C C . LEU A 1 417 ? -33.679 -29.039 12.773 1.00 15.64 417 LEU A C 1
ATOM 3273 O O . LEU A 1 417 ? -33.993 -29.815 13.682 1.00 16.64 417 LEU A O 1
ATOM 3278 N N . HIS A 1 418 ? -33.166 -29.451 11.612 1.00 13.77 418 HIS A N 1
ATOM 3279 C CA . HIS A 1 418 ? -32.903 -30.860 11.331 1.00 13.76 418 HIS A CA 1
ATOM 3280 C C . HIS A 1 418 ? -31.452 -31.175 11.675 1.00 13.86 418 HIS A C 1
ATOM 3281 O O . HIS A 1 418 ? -30.534 -30.640 11.043 1.00 13.79 418 HIS A O 1
ATOM 3288 N N . SER A 1 419 ? -31.242 -32.050 12.669 1.00 12.73 419 SER A N 1
ATOM 3289 C CA . SER A 1 419 ? -29.908 -32.245 13.233 1.00 13.83 419 SER A CA 1
ATOM 3290 C C . SER A 1 419 ? -28.986 -33.079 12.359 1.00 14.52 419 SER A C 1
ATOM 3291 O O . SER A 1 419 ? -27.764 -32.974 12.503 1.00 14.64 419 SER A O 1
ATOM 3294 N N . GLY A 1 420 ? -29.530 -33.920 11.483 1.00 12.42 420 GLY A N 1
ATOM 3295 C CA . GLY A 1 420 ? -28.709 -34.874 10.757 1.00 15.34 420 GLY A CA 1
ATOM 3296 C C . GLY A 1 420 ? -28.373 -36.116 11.547 1.00 18.02 420 GLY A C 1
ATOM 3297 O O . GLY A 1 420 ? -27.602 -36.963 11.066 1.00 14.34 420 GLY A O 1
ATOM 3298 N N . ASP A 1 421 ? -28.908 -36.237 12.760 1.00 15.11 421 ASP A N 1
ATOM 3299 C CA . ASP A 1 421 ? -28.661 -37.371 13.637 1.00 12.06 421 ASP A CA 1
ATOM 3300 C C . ASP A 1 421 ? -29.888 -38.268 13.676 1.00 14.32 421 ASP A C 1
ATOM 3301 O O . ASP A 1 421 ? -31.024 -37.782 13.629 1.00 14.11 421 ASP A O 1
ATOM 3306 N N . ILE A 1 422 ? -29.640 -39.575 13.763 1.00 12.50 422 ILE A N 1
ATOM 3307 C CA . ILE A 1 422 ? -30.678 -40.582 13.962 1.00 16.94 422 ILE A CA 1
ATOM 3308 C C . ILE A 1 422 ? -30.766 -40.887 15.448 1.00 13.00 422 ILE A C 1
ATOM 3309 O O . ILE A 1 422 ? -29.735 -41.063 16.112 1.00 13.72 422 ILE A O 1
ATOM 3314 N N . GLY A 1 423 ? -31.988 -40.955 15.969 1.00 12.86 423 GLY A N 1
ATOM 3315 C CA . GLY A 1 423 ? -32.196 -41.273 17.362 1.00 11.82 423 GLY A CA 1
ATOM 3316 C C . GLY A 1 423 ? -33.637 -41.672 17.607 1.00 12.83 423 GLY A C 1
ATOM 3317 O O . GLY A 1 423 ? -34.430 -41.809 16.671 1.00 12.43 423 GLY A O 1
ATOM 3318 N N . TYR A 1 424 ? -33.968 -41.847 18.884 1.00 14.91 424 TYR A N 1
ATOM 3319 C CA . TYR A 1 424 ? -35.330 -42.156 19.303 1.00 12.30 424 TYR A CA 1
ATOM 3320 C C . TYR A 1 424 ? -35.480 -41.745 20.759 1.00 14.03 424 TYR A C 1
ATOM 3321 O O . TYR A 1 424 ? -34.496 -41.463 21.443 1.00 12.86 424 TYR A O 1
ATOM 3330 N N . TYR A 1 425 ? -36.723 -41.735 21.236 1.00 13.04 425 TYR A N 1
ATOM 3331 C CA . TYR A 1 425 ? -36.990 -41.491 22.643 1.00 12.22 425 TYR A CA 1
ATOM 3332 C C . TYR A 1 425 ? -37.889 -42.598 23.186 1.00 15.94 425 TYR A C 1
ATOM 3333 O O . TYR A 1 425 ? -38.694 -43.181 22.450 1.00 16.92 425 TYR A O 1
ATOM 3342 N N . ASP A 1 426 ? -37.738 -42.898 24.476 1.00 13.49 426 ASP A N 1
ATOM 3343 C CA . ASP A 1 426 ? -38.509 -43.983 25.073 1.00 15.40 426 ASP A CA 1
ATOM 3344 C C . ASP A 1 426 ? -39.825 -43.450 25.651 1.00 19.37 426 ASP A C 1
ATOM 3345 O O . ASP A 1 426 ? -40.162 -42.270 25.524 1.00 15.96 426 ASP A O 1
ATOM 3350 N N . GLU A 1 427 ? -40.591 -44.340 26.286 1.00 20.66 427 GLU A N 1
ATOM 3351 C CA . GLU A 1 427 ? -41.916 -43.971 26.780 1.00 22.84 427 GLU A CA 1
ATOM 3352 C C . GLU A 1 427 ? -41.874 -42.900 27.862 1.00 27.45 427 GLU A C 1
ATOM 3353 O O . GLU A 1 427 ? -42.905 -42.273 28.131 1.00 29.69 427 GLU A O 1
ATOM 3359 N N . ASP A 1 428 ? -40.721 -42.673 28.488 1.00 21.04 428 ASP A N 1
ATOM 3360 C CA . ASP A 1 428 ? -40.587 -41.658 29.525 1.00 23.00 428 ASP A CA 1
ATOM 3361 C C . ASP A 1 428 ? -39.920 -40.383 29.031 1.00 18.51 428 ASP A C 1
ATOM 3362 O O . ASP A 1 428 ? -39.708 -39.465 29.827 1.00 21.90 428 ASP A O 1
ATOM 3367 N N . GLY A 1 429 ? -39.588 -40.300 27.747 1.00 17.38 429 GLY A N 1
ATOM 3368 C CA . GLY A 1 429 ? -38.981 -39.104 27.196 1.00 16.62 429 GLY A CA 1
ATOM 3369 C C . GLY A 1 429 ? -37.467 -39.072 27.204 1.00 18.73 429 GLY A C 1
ATOM 3370 O O . GLY A 1 429 ? -36.887 -38.031 26.857 1.00 15.13 429 GLY A O 1
ATOM 3371 N N . HIS A 1 430 ? -36.805 -40.165 27.585 1.00 12.94 430 HIS A N 1
ATOM 3372 C CA . HIS A 1 430 ? -35.349 -40.228 27.475 1.00 14.10 430 HIS A CA 1
ATOM 3373 C C . HIS A 1 430 ? -34.946 -40.414 26.020 1.00 15.23 430 HIS A C 1
ATOM 3374 O O . HIS A 1 430 ? -35.463 -41.300 25.331 1.00 13.01 430 HIS A O 1
ATOM 3381 N N . PHE A 1 431 ? -33.990 -39.610 25.559 1.00 10.93 431 PHE A N 1
ATOM 3382 C CA . PHE A 1 431 ? -33.539 -39.688 24.173 1.00 11.52 431 PHE A CA 1
ATOM 3383 C C . PHE A 1 431 ? -32.264 -40.510 24.047 1.00 10.75 431 PHE A C 1
ATOM 3384 O O . PHE A 1 431 ? -31.399 -40.473 24.923 1.00 11.99 431 PHE A O 1
ATOM 3392 N N . PHE A 1 432 ? -32.150 -41.235 22.932 1.00 11.44 432 PHE A N 1
ATOM 3393 C CA . PHE A 1 432 ? -31.014 -42.096 22.630 1.00 14.26 432 PHE A CA 1
ATOM 3394 C C . PHE A 1 432 ? -30.477 -41.717 21.259 1.00 12.10 432 PHE A C 1
ATOM 3395 O O . PHE A 1 432 ? -31.237 -41.677 20.292 1.00 12.92 432 PHE A O 1
ATOM 3403 N N . ILE A 1 433 ? -29.185 -41.419 21.170 1.00 11.19 433 ILE A N 1
ATOM 3404 C CA . ILE A 1 433 ? -28.577 -41.058 19.890 1.00 10.87 433 ILE A CA 1
ATOM 3405 C C . ILE A 1 433 ? -27.986 -42.310 19.260 1.00 15.07 433 ILE A C 1
ATOM 3406 O O . ILE A 1 433 ? -27.174 -43.003 19.877 1.00 16.49 433 ILE A O 1
ATOM 3411 N N . VAL A 1 434 ? -28.394 -42.602 18.032 1.00 12.31 434 VAL A N 1
ATOM 3412 C CA . VAL A 1 434 ? -27.908 -43.787 17.330 1.00 14.62 434 VAL A CA 1
ATOM 3413 C C . VAL A 1 434 ? -26.586 -43.512 16.622 1.00 17.05 434 VAL A C 1
ATOM 3414 O O . VAL A 1 434 ? -25.594 -44.223 16.828 1.00 17.56 434 VAL A O 1
ATOM 3418 N N . ASP A 1 435 ? -26.562 -42.468 15.791 1.00 12.37 435 ASP A N 1
ATOM 3419 C CA . ASP A 1 435 ? -25.389 -42.044 15.032 1.00 14.35 435 ASP A CA 1
ATOM 3420 C C . ASP A 1 435 ? -25.785 -40.861 14.167 1.00 15.55 435 ASP A C 1
ATOM 3421 O O . ASP A 1 435 ? -26.979 -40.603 13.973 1.00 16.93 435 ASP A O 1
ATOM 3426 N N . ARG A 1 436 ? -24.793 -40.161 13.620 1.00 13.92 436 ARG A N 1
ATOM 3427 C CA . ARG A 1 436 ? -25.031 -39.224 12.529 1.00 17.46 436 ARG A CA 1
ATOM 3428 C C . ARG A 1 436 ? -25.479 -39.997 11.294 1.00 14.32 436 ARG A C 1
ATOM 3429 O O . ARG A 1 436 ? -24.922 -41.052 10.975 1.00 15.04 436 ARG A O 1
ATOM 3437 N N . LEU A 1 437 ? -26.481 -39.474 10.593 1.00 11.08 437 LEU A N 1
ATOM 3438 C CA . LEU A 1 437 ? -27.003 -40.141 9.406 1.00 13.19 437 LEU A CA 1
ATOM 3439 C C . LEU A 1 437 ? -25.906 -40.420 8.378 1.00 15.20 437 LEU A C 1
ATOM 3440 O O . LEU A 1 437 ? -25.859 -41.501 7.777 1.00 14.14 437 LEU A O 1
ATOM 3445 N N . LYS A 1 438 ? -25.002 -39.460 8.182 1.00 15.49 438 LYS A N 1
ATOM 3446 C CA . LYS A 1 438 ? -23.951 -39.631 7.180 1.00 17.02 438 LYS A CA 1
ATOM 3447 C C . LYS A 1 438 ? -22.919 -40.679 7.576 1.00 20.03 438 LYS A C 1
ATOM 3448 O O . LYS A 1 438 ? -22.160 -41.128 6.716 1.00 22.76 438 LYS A O 1
ATOM 3454 N N . SER A 1 439 ? -22.864 -41.063 8.849 1.00 15.23 439 SER A N 1
ATOM 3455 C CA . SER A 1 439 ? -21.939 -42.089 9.312 1.00 17.01 439 SER A CA 1
ATOM 3456 C C . SER A 1 439 ? -22.439 -43.503 9.052 1.00 15.88 439 SER A C 1
ATOM 3457 O O . SER A 1 439 ? -21.645 -44.449 9.149 1.00 15.24 439 SER A O 1
ATOM 3460 N N . LEU A 1 440 ? -23.725 -43.677 8.745 1.00 17.09 440 LEU A N 1
ATOM 3461 C CA . LEU A 1 440 ? -24.267 -45.019 8.575 1.00 17.84 440 LEU A CA 1
ATOM 3462 C C . LEU A 1 440 ? -23.553 -45.728 7.437 1.00 18.04 440 LEU A C 1
ATOM 3463 O O . LEU A 1 440 ? -23.237 -45.127 6.407 1.00 16.94 440 LEU A O 1
ATOM 3468 N N . ILE A 1 441 ? -23.288 -47.010 7.638 1.00 13.82 441 ILE A N 1
ATOM 3469 C CA . ILE A 1 441 ? -22.558 -47.816 6.668 1.00 15.86 441 ILE A CA 1
ATOM 3470 C C . ILE A 1 441 ? -23.547 -48.446 5.700 1.00 18.52 441 ILE A C 1
ATOM 3471 O O . ILE A 1 441 ? -24.553 -49.032 6.118 1.00 17.22 441 ILE A O 1
ATOM 3476 N N . LYS A 1 442 ? -23.259 -48.336 4.404 1.00 15.76 442 LYS A N 1
ATOM 3477 C CA . LYS A 1 442 ? -24.179 -48.791 3.359 1.00 15.86 442 LYS A CA 1
ATOM 3478 C C . LYS A 1 442 ? -23.716 -50.160 2.880 1.00 16.30 442 LYS A C 1
ATOM 3479 O O . LYS A 1 442 ? -23.031 -50.285 1.864 1.00 16.97 442 LYS A O 1
ATOM 3485 N N . TYR A 1 443 ? -24.100 -51.191 3.620 1.00 17.41 443 TYR A N 1
ATOM 3486 C CA . TYR A 1 443 ? -23.808 -52.571 3.261 1.00 17.19 443 TYR A CA 1
ATOM 3487 C C . TYR A 1 443 ? -25.018 -53.090 2.500 1.00 19.51 443 TYR A C 1
ATOM 3488 O O . TYR A 1 443 ? -26.074 -53.319 3.098 1.00 19.17 443 TYR A O 1
ATOM 3497 N N . LYS A 1 444 ? -24.871 -53.254 1.182 1.00 20.93 444 LYS A N 1
ATOM 3498 C CA . LYS A 1 444 ? -25.985 -53.624 0.316 1.00 23.49 444 LYS A CA 1
ATOM 3499 C C . LYS A 1 444 ? -27.133 -52.652 0.547 1.00 18.49 444 LYS A C 1
ATOM 3500 O O . LYS A 1 444 ? -26.927 -51.441 0.471 1.00 22.70 444 LYS A O 1
ATOM 3506 N N . GLY A 1 445 ? -28.328 -53.146 0.842 1.00 23.81 445 GLY A N 1
ATOM 3507 C CA . GLY A 1 445 ? -29.456 -52.298 1.163 1.00 22.50 445 GLY A CA 1
ATOM 3508 C C . GLY A 1 445 ? -29.648 -51.995 2.634 1.00 20.49 445 GLY A C 1
ATOM 3509 O O . GLY A 1 445 ? -30.675 -51.414 2.999 1.00 22.86 445 GLY A O 1
ATOM 3510 N N . TYR A 1 446 ? -28.696 -52.369 3.490 1.00 20.19 446 TYR A N 1
ATOM 3511 C CA . TYR A 1 446 ? -28.763 -52.122 4.924 1.00 19.11 446 TYR A CA 1
ATOM 3512 C C . TYR A 1 446 ? -28.048 -50.826 5.279 1.00 18.91 446 TYR A C 1
ATOM 3513 O O . TYR A 1 446 ? -27.174 -50.353 4.557 1.00 21.02 446 TYR A O 1
ATOM 3522 N N . GLN A 1 447 ? -28.393 -50.280 6.440 1.00 22.04 447 GLN A N 1
ATOM 3523 C CA . GLN A 1 447 ? -27.698 -49.129 7.002 1.00 16.85 447 GLN A CA 1
ATOM 3524 C C . GLN A 1 447 ? -27.273 -49.519 8.408 1.00 17.76 447 GLN A C 1
ATOM 3525 O O . GLN A 1 447 ? -28.122 -49.630 9.293 1.00 23.92 447 GLN A O 1
ATOM 3531 N N . VAL A 1 448 ? -25.980 -49.719 8.611 1.00 15.80 448 VAL A N 1
ATOM 3532 C CA . VAL A 1 448 ? -25.405 -50.174 9.867 1.00 14.04 448 VAL A CA 1
ATOM 3533 C C . VAL A 1 448 ? -24.786 -48.989 10.619 1.00 14.87 448 VAL A C 1
ATOM 3534 O O . VAL A 1 448 ? -24.100 -48.247 10.012 1.00 15.72 448 VAL A O 1
ATOM 3538 N N . ALA A 1 449 ? -25.033 -48.879 11.935 1.00 14.54 449 ALA A N 1
ATOM 3539 C CA . ALA A 1 449 ? -24.578 -47.722 12.695 1.00 11.54 449 ALA A CA 1
ATOM 3540 C C . ALA A 1 449 ? -23.214 -48.007 13.303 1.00 14.78 449 ALA A C 1
ATOM 3541 O O . ALA A 1 449 ? -23.095 -48.944 14.106 1.00 13.63 449 ALA A O 1
ATOM 3543 N N . PRO A 1 450 ? -22.172 -47.244 12.967 1.00 13.65 450 PRO A N 1
ATOM 3544 C CA . PRO A 1 450 ? -20.862 -47.490 13.598 1.00 11.62 450 PRO A CA 1
ATOM 3545 C C . PRO A 1 450 ? -20.916 -47.491 15.116 1.00 12.59 450 PRO A C 1
ATOM 3546 O O . PRO A 1 450 ? -20.226 -48.301 15.741 1.00 12.65 450 PRO A O 1
ATOM 3550 N N . ALA A 1 451 ? -21.709 -46.601 15.727 1.00 11.32 451 ALA A N 1
ATOM 3551 C CA . ALA A 1 451 ? -21.729 -46.515 17.185 1.00 10.69 451 ALA A CA 1
ATOM 3552 C C . ALA A 1 451 ? -22.243 -47.801 17.811 1.00 10.63 451 ALA A C 1
ATOM 3553 O O . ALA A 1 451 ? -21.838 -48.156 18.920 1.00 12.43 451 ALA A O 1
ATOM 3555 N N . GLU A 1 452 ? -23.126 -48.517 17.113 1.00 11.05 452 GLU A N 1
ATOM 3556 C CA . GLU A 1 452 ? -23.597 -49.790 17.647 1.00 13.22 452 GLU A CA 1
ATOM 3557 C C . GLU A 1 452 ? -22.466 -50.812 17.701 1.00 13.97 452 GLU A C 1
ATOM 3558 O O . GLU A 1 452 ? -22.310 -51.535 18.699 1.00 11.37 452 GLU A O 1
ATOM 3564 N N . LEU A 1 453 ? -21.648 -50.864 16.651 1.00 12.07 453 LEU A N 1
ATOM 3565 C CA . LEU A 1 453 ? -20.524 -51.796 16.625 1.00 11.42 453 LEU A CA 1
ATOM 3566 C C . LEU A 1 453 ? -19.398 -51.328 17.539 1.00 12.06 453 LEU A C 1
ATOM 3567 O O . LEU A 1 453 ? -18.741 -52.150 18.202 1.00 10.12 453 LEU A O 1
ATOM 3572 N N . GLU A 1 454 ? -19.162 -50.013 17.589 1.00 11.45 454 GLU A N 1
ATOM 3573 C CA . GLU A 1 454 ? -18.170 -49.478 18.516 1.00 9.82 454 GLU A CA 1
ATOM 3574 C C . GLU A 1 454 ? -18.531 -49.809 19.958 1.00 8.12 454 GLU A C 1
ATOM 3575 O O . GLU A 1 454 ? -17.650 -50.133 20.762 1.00 9.12 454 GLU A O 1
ATOM 3581 N N . SER A 1 455 ? -19.823 -49.755 20.302 1.00 9.80 455 SER A N 1
ATOM 3582 C CA . SER A 1 455 ? -20.215 -50.066 21.676 1.00 11.66 455 SER A CA 1
ATOM 3583 C C . SER A 1 455 ? -19.914 -51.528 22.017 1.00 12.86 455 SER A C 1
ATOM 3584 O O . SER A 1 455 ? -19.372 -51.825 23.087 1.00 10.87 455 SER A O 1
ATOM 3587 N N . ILE A 1 456 ? -20.188 -52.446 21.093 1.00 10.76 456 ILE A N 1
ATOM 3588 C CA . ILE A 1 456 ? -19.875 -53.857 21.336 1.00 11.38 456 ILE A CA 1
ATOM 3589 C C . ILE A 1 456 ? -18.370 -54.053 21.493 1.00 8.54 456 ILE A C 1
ATOM 3590 O O . ILE A 1 456 ? -17.904 -54.732 22.419 1.00 11.28 456 ILE A O 1
ATOM 3595 N N . LEU A 1 457 ? -17.586 -53.449 20.598 1.00 10.28 457 LEU A N 1
ATOM 3596 C CA . LEU A 1 457 ? -16.136 -53.545 20.701 1.00 12.75 457 LEU A CA 1
ATOM 3597 C C . LEU A 1 457 ? -15.636 -53.064 22.060 1.00 8.41 457 LEU A C 1
ATOM 3598 O O . LEU A 1 457 ? -14.775 -53.704 22.674 1.00 10.51 457 LEU A O 1
ATOM 3603 N N . LEU A 1 458 ? -16.194 -51.958 22.565 1.00 9.96 458 LEU A N 1
ATOM 3604 C CA . LEU A 1 458 ? -15.766 -51.411 23.850 1.00 10.37 458 LEU A CA 1
ATOM 3605 C C . LEU A 1 458 ? -16.237 -52.237 25.047 1.00 12.13 458 LEU A C 1
ATOM 3606 O O . LEU A 1 458 ? -15.774 -51.987 26.167 1.00 14.43 458 LEU A O 1
ATOM 3611 N N . GLN A 1 459 ? -17.133 -53.206 24.847 1.00 10.68 459 GLN A N 1
ATOM 3612 C CA . GLN A 1 459 ? -17.458 -54.152 25.908 1.00 12.33 459 GLN A CA 1
ATOM 3613 C C . GLN A 1 459 ? -16.313 -55.121 26.166 1.00 16.33 459 GLN A C 1
ATOM 3614 O O . GLN A 1 459 ? -16.259 -55.725 27.241 1.00 15.69 459 GLN A O 1
ATOM 3620 N N . HIS A 1 460 ? -15.412 -55.281 25.210 1.00 13.93 460 HIS A N 1
ATOM 3621 C CA . HIS A 1 460 ? -14.318 -56.221 25.384 1.00 13.52 460 HIS A CA 1
ATOM 3622 C C . HIS A 1 460 ? -13.301 -55.656 26.368 1.00 12.32 460 HIS A C 1
ATOM 3623 O O . HIS A 1 460 ? -12.888 -54.497 26.233 1.00 12.68 460 HIS A O 1
ATOM 3630 N N . PRO A 1 461 ? -12.876 -56.431 27.367 1.00 16.45 461 PRO A N 1
ATOM 3631 C CA . PRO A 1 461 ? -11.988 -55.867 28.394 1.00 18.69 461 PRO A CA 1
ATOM 3632 C C . PRO A 1 461 ? -10.603 -55.495 27.879 1.00 17.40 461 PRO A C 1
ATOM 3633 O O . PRO A 1 461 ? -9.930 -54.689 28.527 1.00 18.12 461 PRO A O 1
ATOM 3637 N N . SER A 1 462 ? -10.168 -56.011 26.722 1.00 13.53 462 SER A N 1
ATOM 3638 C CA . SER A 1 462 ? -8.871 -55.653 26.164 1.00 14.21 462 SER A CA 1
ATOM 3639 C C . SER A 1 462 ? -8.924 -54.486 25.181 1.00 15.57 462 SER A C 1
ATOM 3640 O O . SER A 1 462 ? -7.874 -54.075 24.675 1.00 16.40 462 SER A O 1
ATOM 3643 N N . ILE A 1 463 ? -10.102 -53.953 24.881 1.00 12.94 463 ILE A N 1
ATOM 3644 C CA . ILE A 1 463 ? -10.248 -52.898 23.886 1.00 9.26 463 ILE A CA 1
ATOM 3645 C C . ILE A 1 463 ? -10.511 -51.583 24.619 1.00 12.61 463 ILE A C 1
ATOM 3646 O O . ILE A 1 463 ? -11.460 -51.487 25.406 1.00 14.91 463 ILE A O 1
ATOM 3651 N N . ILE A 1 464 ? -9.677 -50.575 24.374 1.00 12.99 464 ILE A N 1
ATOM 3652 C CA . ILE A 1 464 ? -9.840 -49.289 25.047 1.00 14.49 464 ILE A CA 1
ATOM 3653 C C . ILE A 1 464 ? -10.372 -48.186 24.135 1.00 13.90 464 ILE A C 1
ATOM 3654 O O . ILE A 1 464 ? -10.832 -47.154 24.648 1.00 14.28 464 ILE A O 1
ATOM 3659 N N . ASP A 1 465 ? -10.324 -48.355 22.816 1.00 11.55 465 ASP A N 1
ATOM 3660 C CA . ASP A 1 465 ? -10.972 -47.411 21.917 1.00 10.90 465 ASP A CA 1
ATOM 3661 C C . ASP A 1 465 ? -11.254 -48.124 20.605 1.00 15.17 465 ASP A C 1
ATOM 3662 O O . ASP A 1 465 ? -10.619 -49.131 20.280 1.00 12.76 465 ASP A O 1
ATOM 3667 N N . ALA A 1 466 ? -12.217 -47.590 19.861 1.00 12.39 466 ALA A N 1
ATOM 3668 C CA . ALA A 1 466 ? -12.654 -48.216 18.623 1.00 11.34 466 ALA A CA 1
ATOM 3669 C C . ALA A 1 466 ? -13.227 -47.163 17.685 1.00 15.77 466 ALA A C 1
ATOM 3670 O O . ALA A 1 466 ? -13.798 -46.159 18.123 1.00 12.78 466 ALA A O 1
ATOM 3672 N N . GLY A 1 467 ? -13.072 -47.410 16.387 1.00 11.21 467 GLY A N 1
ATOM 3673 C CA . GLY A 1 467 ? -13.741 -46.623 15.363 1.00 11.28 467 GLY A CA 1
ATOM 3674 C C . GLY A 1 467 ? -14.113 -47.494 14.178 1.00 13.05 467 GLY A C 1
ATOM 3675 O O . GLY A 1 467 ? -13.276 -48.243 13.658 1.00 12.43 467 GLY A O 1
ATOM 3676 N N . VAL A 1 468 ? -15.373 -47.422 13.757 1.00 9.84 468 VAL A N 1
ATOM 3677 C CA . VAL A 1 468 ? -15.924 -48.291 12.728 1.00 7.52 468 VAL A CA 1
ATOM 3678 C C . VAL A 1 468 ? -16.378 -47.446 11.544 1.00 12.18 468 VAL A C 1
ATOM 3679 O O . VAL A 1 468 ? -16.895 -46.338 11.722 1.00 13.44 468 VAL A O 1
ATOM 3683 N N . THR A 1 469 ? -16.178 -47.965 10.340 1.00 13.54 469 THR A N 1
ATOM 3684 C CA . THR A 1 469 ? -16.717 -47.328 9.139 1.00 12.00 469 THR A CA 1
ATOM 3685 C C . THR A 1 469 ? -16.861 -48.403 8.067 1.00 14.69 469 THR A C 1
ATOM 3686 O O . THR A 1 469 ? -16.583 -49.579 8.299 1.00 16.02 469 THR A O 1
ATOM 3690 N N . GLY A 1 470 ? -17.331 -47.998 6.883 1.00 13.74 470 GLY A N 1
ATOM 3691 C CA . GLY A 1 470 ? -17.445 -48.907 5.753 1.00 14.23 470 GLY A CA 1
ATOM 3692 C C . GLY A 1 470 ? -16.267 -48.733 4.812 1.00 17.68 470 GLY A C 1
ATOM 3693 O O . GLY A 1 470 ? -15.866 -47.608 4.506 1.00 20.21 470 GLY A O 1
ATOM 3694 N N . ILE A 1 471 ? -15.703 -49.853 4.367 1.00 15.39 471 ILE A N 1
ATOM 3695 C CA . ILE A 1 471 ? -14.660 -49.786 3.341 1.00 17.49 471 ILE A CA 1
ATOM 3696 C C . ILE A 1 471 ? -15.292 -50.099 1.991 1.00 19.56 471 ILE A C 1
ATOM 3697 O O . ILE A 1 471 ? -16.249 -50.883 1.918 1.00 16.71 471 ILE A O 1
ATOM 3702 N N . PRO A 1 472 ? -14.795 -49.515 0.903 1.00 21.61 472 PRO A N 1
ATOM 3703 C CA . PRO A 1 472 ? -15.426 -49.738 -0.404 1.00 22.16 472 PRO A CA 1
ATOM 3704 C C . PRO A 1 472 ? -15.392 -51.203 -0.815 1.00 22.18 472 PRO A C 1
ATOM 3705 O O . PRO A 1 472 ? -14.428 -51.927 -0.553 1.00 24.14 472 PRO A O 1
ATOM 3709 N N . ASP A 1 473 ? -16.474 -51.642 -1.458 1.00 21.90 473 ASP A N 1
ATOM 3710 C CA . ASP A 1 473 ? -16.556 -53.012 -1.946 1.00 22.98 473 ASP A CA 1
ATOM 3711 C C . ASP A 1 473 ? -17.323 -53.048 -3.261 1.00 26.13 473 ASP A C 1
ATOM 3712 O O . ASP A 1 473 ? -18.399 -52.447 -3.358 1.00 23.03 473 ASP A O 1
ATOM 3717 N N . GLU A 1 474 ? -16.767 -53.765 -4.251 1.00 30.74 474 GLU A N 1
ATOM 3718 C CA . GLU A 1 474 ? -17.407 -53.916 -5.562 1.00 37.26 474 GLU A CA 1
ATOM 3719 C C . GLU A 1 474 ? -18.850 -54.378 -5.435 1.00 33.19 474 GLU A C 1
ATOM 3720 O O . GLU A 1 474 ? -19.772 -53.739 -5.954 1.00 40.66 474 GLU A O 1
ATOM 3726 N N . ASP A 1 475 ? -19.053 -55.507 -4.763 1.00 37.56 475 ASP A N 1
ATOM 3727 C CA . ASP A 1 475 ? -20.358 -56.154 -4.726 1.00 29.56 475 ASP A CA 1
ATOM 3728 C C . ASP A 1 475 ? -21.298 -55.471 -3.741 1.00 36.94 475 ASP A C 1
ATOM 3729 O O . ASP A 1 475 ? -22.414 -55.082 -4.105 1.00 34.47 475 ASP A O 1
ATOM 3734 N N . ALA A 1 476 ? -20.866 -55.313 -2.490 1.00 27.31 476 ALA A N 1
ATOM 3735 C CA . ALA A 1 476 ? -21.759 -54.884 -1.422 1.00 27.39 476 ALA A CA 1
ATOM 3736 C C . ALA A 1 476 ? -21.831 -53.371 -1.250 1.00 21.91 476 ALA A C 1
ATOM 3737 O O . ALA A 1 476 ? -22.628 -52.897 -0.431 1.00 24.34 476 ALA A O 1
ATOM 3739 N N . GLY A 1 477 ? -21.029 -52.604 -1.982 1.00 21.33 477 GLY A N 1
ATOM 3740 C CA . GLY A 1 477 ? -20.959 -51.173 -1.745 1.00 21.85 477 GLY A CA 1
ATOM 3741 C C . GLY A 1 477 ? -19.964 -50.808 -0.656 1.00 24.06 477 GLY A C 1
ATOM 3742 O O . GLY A 1 477 ? -18.922 -50.203 -0.931 1.00 20.20 477 GLY A O 1
ATOM 3743 N N . GLU A 1 478 ? -20.285 -51.160 0.591 1.00 20.80 478 GLU A N 1
ATOM 3744 C CA . GLU A 1 478 ? -19.419 -50.902 1.737 1.00 17.91 478 GLU A CA 1
ATOM 3745 C C . GLU A 1 478 ? -19.448 -52.110 2.665 1.00 17.46 478 GLU A C 1
ATOM 3746 O O . GLU A 1 478 ? -20.510 -52.694 2.889 1.00 16.63 478 GLU A O 1
ATOM 3752 N N . LEU A 1 479 ? -18.279 -52.480 3.203 1.00 16.14 479 LEU A N 1
ATOM 3753 C CA . LEU A 1 479 ? -18.204 -53.505 4.241 1.00 13.00 479 LEU A CA 1
ATOM 3754 C C . LEU A 1 479 ? -17.865 -52.865 5.576 1.00 9.38 479 LEU A C 1
ATOM 3755 O O . LEU A 1 479 ? -16.889 -52.107 5.649 1.00 14.82 479 LEU A O 1
ATOM 3760 N N . PRO A 1 480 ? -18.616 -53.152 6.645 1.00 12.59 480 PRO A N 1
ATOM 3761 C CA . PRO A 1 480 ? -18.232 -52.650 7.973 1.00 10.66 480 PRO A CA 1
ATOM 3762 C C . PRO A 1 480 ? -16.870 -53.187 8.381 1.00 12.29 480 PRO A C 1
ATOM 3763 O O . PRO A 1 480 ? -16.584 -54.375 8.233 1.00 11.86 480 PRO A O 1
ATOM 3767 N N . ALA A 1 481 ? -16.044 -52.301 8.933 1.00 11.51 481 ALA A N 1
ATOM 3768 C CA . ALA A 1 481 ? -14.671 -52.623 9.311 1.00 10.45 481 ALA A CA 1
ATOM 3769 C C . ALA A 1 481 ? -14.331 -51.794 10.544 1.00 10.91 481 ALA A C 1
ATOM 3770 O O . ALA A 1 481 ? -14.920 -50.734 10.761 1.00 13.94 481 ALA A O 1
ATOM 3772 N N . ALA A 1 482 ? -13.375 -52.266 11.352 1.00 10.90 482 ALA A N 1
ATOM 3773 C CA . ALA A 1 482 ? -13.070 -51.594 12.612 1.00 10.90 482 ALA A CA 1
ATOM 3774 C C . ALA A 1 482 ? -11.575 -51.357 12.800 1.00 14.20 482 ALA A C 1
ATOM 3775 O O . ALA A 1 482 ? -10.747 -52.221 12.494 1.00 12.15 482 ALA A O 1
ATOM 3777 N N . CYS A 1 483 ? -11.238 -50.173 13.311 1.00 11.70 483 CYS A N 1
ATOM 3778 C CA . CYS A 1 483 ? -9.949 -49.915 13.933 1.00 11.51 483 CYS A CA 1
ATOM 3779 C C . CYS A 1 483 ? -10.128 -50.055 15.433 1.00 11.49 483 CYS A C 1
ATOM 3780 O O . CYS A 1 483 ? -11.071 -49.495 15.998 1.00 10.68 483 CYS A O 1
ATOM 3783 N N . VAL A 1 484 ? -9.192 -50.743 16.075 1.00 12.07 484 VAL A N 1
ATOM 3784 C CA . VAL A 1 484 ? -9.254 -51.085 17.494 1.00 14.02 484 VAL A CA 1
ATOM 3785 C C . VAL A 1 484 ? -7.947 -50.696 18.170 1.00 15.11 484 VAL A C 1
ATOM 3786 O O . VAL A 1 484 ? -6.865 -50.991 17.653 1.00 15.40 484 VAL A O 1
ATOM 3790 N N . VAL A 1 485 ? -8.047 -50.057 19.336 1.00 11.06 485 VAL A N 1
ATOM 3791 C CA . VAL A 1 485 ? -6.890 -49.787 20.189 1.00 12.64 485 VAL A CA 1
ATOM 3792 C C . VAL A 1 485 ? -6.924 -50.756 21.355 1.00 15.69 485 VAL A C 1
ATOM 3793 O O . VAL A 1 485 ? -7.924 -50.833 22.076 1.00 11.73 485 VAL A O 1
ATOM 3797 N N . LEU A 1 486 ? -5.829 -51.486 21.544 1.00 12.55 486 LEU A N 1
ATOM 3798 C CA . LEU A 1 486 ? -5.737 -52.472 22.604 1.00 14.22 486 LEU A CA 1
ATOM 3799 C C . LEU A 1 486 ? -5.176 -51.853 23.875 1.00 18.57 486 LEU A C 1
ATOM 3800 O O . LEU A 1 486 ? -4.319 -50.960 23.836 1.00 19.38 486 LEU A O 1
ATOM 3805 N N A GLN A 1 487 ? -5.667 -52.336 25.003 0.62 17.38 487 GLN A N 1
ATOM 3806 N N B GLN A 1 487 ? -5.678 -52.333 25.005 0.38 17.44 487 GLN A N 1
ATOM 3807 C CA A GLN A 1 487 ? -5.065 -51.970 26.271 0.62 21.15 487 GLN A CA 1
ATOM 3808 C CA B GLN A 1 487 ? -5.069 -52.056 26.294 0.38 21.14 487 GLN A CA 1
ATOM 3809 C C A GLN A 1 487 ? -3.616 -52.443 26.294 0.62 23.62 487 GLN A C 1
ATOM 3810 C C B GLN A 1 487 ? -3.595 -52.458 26.262 0.38 23.63 487 GLN A C 1
ATOM 3811 O O A GLN A 1 487 ? -3.340 -53.594 25.926 0.62 20.80 487 GLN A O 1
ATOM 3812 O O B GLN A 1 487 ? -3.276 -53.571 25.820 0.38 20.99 487 GLN A O 1
ATOM 3823 N N . PRO A 1 488 ? -2.674 -51.593 26.690 1.00 26.75 488 PRO A N 1
ATOM 3824 C CA . PRO A 1 488 ? -1.268 -52.008 26.763 1.00 28.39 488 PRO A CA 1
ATOM 3825 C C . PRO A 1 488 ? -1.104 -53.274 27.592 1.00 25.19 488 PRO A C 1
ATOM 3826 O O . PRO A 1 488 ? -1.689 -53.420 28.667 1.00 25.99 488 PRO A O 1
ATOM 3830 N N . GLY A 1 489 ? -0.341 -54.220 27.055 1.00 31.78 489 GLY A N 1
ATOM 3831 C CA . GLY A 1 489 ? -0.173 -55.499 27.704 1.00 28.46 489 GLY A CA 1
ATOM 3832 C C . GLY A 1 489 ? -1.183 -56.558 27.314 1.00 31.86 489 GLY A C 1
ATOM 3833 O O . GLY A 1 489 ? -0.992 -57.727 27.669 1.00 29.76 489 GLY A O 1
ATOM 3834 N N . LYS A 1 490 ? -2.242 -56.197 26.597 1.00 24.65 490 LYS A N 1
ATOM 3835 C CA . LYS A 1 490 ? -3.251 -57.150 26.167 1.00 21.55 490 LYS A CA 1
ATOM 3836 C C . LYS A 1 490 ? -3.091 -57.448 24.682 1.00 24.39 490 LYS A C 1
ATOM 3837 O O . LYS A 1 490 ? -2.491 -56.681 23.928 1.00 29.33 490 LYS A O 1
ATOM 3843 N N . HIS A 1 491 ? -3.647 -58.580 24.265 1.00 23.25 491 HIS A N 1
ATOM 3844 C CA . HIS A 1 491 ? -3.485 -59.055 22.898 1.00 26.36 491 HIS A CA 1
ATOM 3845 C C . HIS A 1 491 ? -4.790 -59.633 22.387 1.00 21.12 491 HIS A C 1
ATOM 3846 O O . HIS A 1 491 ? -5.493 -60.334 23.115 1.00 16.65 491 HIS A O 1
ATOM 3853 N N . LEU A 1 492 ? -5.116 -59.303 21.139 1.00 21.34 492 LEU A N 1
ATOM 3854 C CA . LEU A 1 492 ? -6.254 -59.868 20.435 1.00 19.33 492 LEU A CA 1
ATOM 3855 C C . LEU A 1 492 ? -5.887 -60.026 18.972 1.00 18.09 492 LEU A C 1
ATOM 3856 O O . LEU A 1 492 ? -5.186 -59.187 18.403 1.00 21.18 492 LEU A O 1
ATOM 3861 N N . THR A 1 493 ? -6.399 -61.082 18.356 1.00 14.10 493 THR A N 1
ATOM 3862 C CA . THR A 1 493 ? -6.254 -61.225 16.917 1.00 16.43 493 THR A CA 1
ATOM 3863 C C . THR A 1 493 ? -7.470 -60.638 16.210 1.00 13.63 493 THR A C 1
ATOM 3864 O O . THR A 1 493 ? -8.530 -60.443 16.809 1.00 14.22 493 THR A O 1
ATOM 3868 N N . GLU A 1 494 ? -7.303 -60.369 14.911 1.00 13.13 494 GLU A N 1
ATOM 3869 C CA . GLU A 1 494 ? -8.433 -59.945 14.090 1.00 12.26 494 GLU A CA 1
ATOM 3870 C C . GLU A 1 494 ? -9.595 -60.938 14.197 1.00 14.58 494 GLU A C 1
ATOM 3871 O O . GLU A 1 494 ? -10.758 -60.545 14.363 1.00 13.17 494 GLU A O 1
ATOM 3877 N N . LYS A 1 495 ? -9.295 -62.234 14.106 1.00 12.75 495 LYS A N 1
ATOM 3878 C CA . LYS A 1 495 ? -10.353 -63.241 14.162 1.00 14.46 495 LYS A CA 1
ATOM 3879 C C . LYS A 1 495 ? -11.119 -63.184 15.484 1.00 12.56 495 LYS A C 1
ATOM 3880 O O . LYS A 1 495 ? -12.353 -63.271 15.500 1.00 14.17 495 LYS A O 1
ATOM 3886 N N . GLU A 1 496 ? -10.410 -63.031 16.604 1.00 15.32 496 GLU A N 1
ATOM 3887 C CA . GLU A 1 496 ? -11.093 -62.913 17.893 1.00 11.80 496 GLU A CA 1
ATOM 3888 C C . GLU A 1 496 ? -12.066 -61.746 17.908 1.00 11.69 496 GLU A C 1
ATOM 3889 O O . GLU A 1 496 ? -13.169 -61.860 18.453 1.00 11.98 496 GLU A O 1
ATOM 3895 N N . VAL A 1 497 ? -11.644 -60.592 17.378 1.00 10.80 497 VAL A N 1
ATOM 3896 C CA . VAL A 1 497 ? -12.513 -59.420 17.384 1.00 13.12 497 VAL A CA 1
ATOM 3897 C C . VAL A 1 497 ? -13.726 -59.646 16.489 1.00 12.39 497 VAL A C 1
ATOM 3898 O O . VAL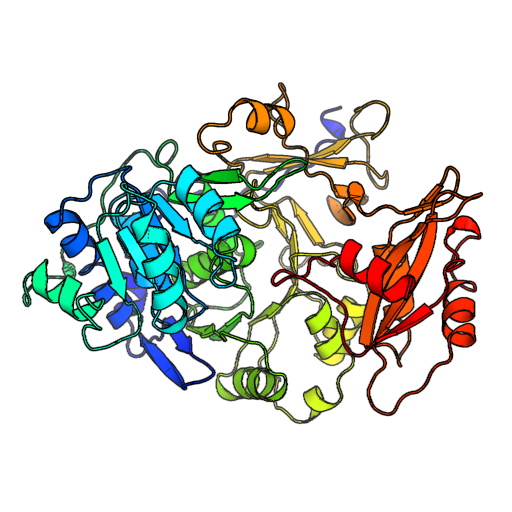 A 1 497 ? -14.860 -59.313 16.853 1.00 10.83 497 VAL A O 1
ATOM 3902 N N . ILE A 1 498 ? -13.500 -60.190 15.294 1.00 12.11 498 ILE A N 1
ATOM 3903 C CA . ILE A 1 498 ? -14.592 -60.431 14.352 1.00 11.64 498 ILE A CA 1
ATOM 3904 C C . ILE A 1 498 ? -15.615 -61.391 14.951 1.00 11.61 498 ILE A C 1
ATOM 3905 O O . ILE A 1 498 ? -16.829 -61.168 14.862 1.00 11.84 498 ILE A O 1
ATOM 3910 N N . ASP A 1 499 ? -15.138 -62.481 15.568 1.00 12.89 499 ASP A N 1
ATOM 3911 C CA . ASP A 1 499 ? -16.051 -63.464 16.146 1.00 12.99 499 ASP A CA 1
ATOM 3912 C C . ASP A 1 499 ? -16.777 -62.898 17.359 1.00 13.77 499 ASP A C 1
ATOM 3913 O O . ASP A 1 499 ? -17.948 -63.217 17.593 1.00 12.80 499 ASP A O 1
ATOM 3918 N N . TYR A 1 500 ? -16.091 -62.076 18.158 1.00 11.60 500 TYR A N 1
ATOM 3919 C CA . TYR A 1 500 ? -16.749 -61.423 19.285 1.00 13.47 500 TYR A CA 1
ATOM 3920 C C . TYR A 1 500 ? -17.954 -60.617 18.816 1.00 14.37 500 TYR A C 1
ATOM 3921 O O . TYR A 1 500 ? -19.042 -60.699 19.401 1.00 14.08 500 TYR A O 1
ATOM 3930 N N . VAL A 1 501 ? -17.777 -59.827 17.756 1.00 12.30 501 VAL A N 1
ATOM 3931 C CA . VAL A 1 501 ? -18.883 -59.021 17.251 1.00 12.85 501 VAL A CA 1
ATOM 3932 C C . VAL A 1 501 ? -19.954 -59.908 16.631 1.00 13.54 501 VAL A C 1
ATOM 3933 O O . VAL A 1 501 ? -21.152 -59.688 16.834 1.00 11.53 501 VAL A O 1
ATOM 3937 N N . ALA A 1 502 ? -19.541 -60.939 15.887 1.00 13.25 502 ALA A N 1
ATOM 3938 C CA . ALA A 1 502 ? -20.507 -61.778 15.180 1.00 16.85 502 ALA A CA 1
ATOM 3939 C C . ALA A 1 502 ? -21.443 -62.495 16.146 1.00 14.38 502 ALA A C 1
ATOM 3940 O O . ALA A 1 502 ? -22.616 -62.729 15.820 1.00 13.88 502 ALA A O 1
ATOM 3942 N N A SER A 1 503 ? -20.953 -62.855 17.330 0.50 13.71 503 SER A N 1
ATOM 3943 N N B SER A 1 503 ? -20.947 -62.844 17.337 0.50 13.71 503 SER A N 1
ATOM 3944 C CA A SER A 1 503 ? -21.805 -63.535 18.297 0.50 14.84 503 SER A CA 1
ATOM 3945 C CA B SER A 1 503 ? -21.782 -63.499 18.342 0.50 14.86 503 SER A CA 1
ATOM 3946 C C A SER A 1 503 ? -22.916 -62.644 18.844 0.50 14.97 503 SER A C 1
ATOM 3947 C C B SER A 1 503 ? -22.973 -62.643 18.749 0.50 14.93 503 SER A C 1
ATOM 3948 O O A SER A 1 503 ? -23.842 -63.168 19.475 0.50 14.88 503 SER A O 1
ATOM 3949 O O B SER A 1 503 ? -23.991 -63.175 19.206 0.50 15.31 503 SER A O 1
ATOM 3954 N N . GLN A 1 504 ? -22.861 -61.322 18.621 1.00 12.91 504 GLN A N 1
ATOM 3955 C CA . GLN A 1 504 ? -23.843 -60.411 19.196 1.00 11.90 504 GLN A CA 1
ATOM 3956 C C . GLN A 1 504 ? -24.700 -59.656 18.189 1.00 13.99 504 GLN A C 1
ATOM 3957 O O . GLN A 1 504 ? -25.663 -59.008 18.610 1.00 20.78 504 GLN A O 1
ATOM 3963 N N . VAL A 1 505 ? -24.374 -59.682 16.895 1.00 11.33 505 VAL A N 1
ATOM 3964 C CA . VAL A 1 505 ? -25.068 -58.852 15.916 1.00 12.13 505 VAL A CA 1
ATOM 3965 C C . VAL A 1 505 ? -25.699 -59.711 14.829 1.00 13.79 505 VAL A C 1
ATOM 3966 O O . VAL A 1 505 ? -25.265 -60.830 14.544 1.00 15.46 505 VAL A O 1
ATOM 3970 N N . SER A 1 506 ? -26.707 -59.132 14.178 1.00 14.91 506 SER A N 1
ATOM 3971 C CA . SER A 1 506 ? -27.298 -59.744 12.999 1.00 14.69 506 SER A CA 1
ATOM 3972 C C . SER A 1 506 ? -26.291 -59.777 11.854 1.00 22.10 506 SER A C 1
ATOM 3973 O O . SER A 1 506 ? -25.280 -59.072 11.855 1.00 17.58 506 SER A O 1
ATOM 3976 N N . SER A 1 507 ? -26.595 -60.614 10.861 1.00 16.67 507 SER A N 1
ATOM 3977 C CA . SER A 1 507 ? -25.635 -60.907 9.803 1.00 17.37 507 SER A CA 1
ATOM 3978 C C . SER A 1 507 ? -25.153 -59.644 9.094 1.00 15.86 507 SER A C 1
ATOM 3979 O O . SER A 1 507 ? -23.967 -59.523 8.769 1.00 18.07 507 SER A O 1
ATOM 3982 N N . ALA A 1 508 ? -26.053 -58.689 8.852 1.00 14.18 508 ALA A N 1
ATOM 3983 C CA . ALA A 1 508 ? -25.683 -57.510 8.072 1.00 19.69 508 ALA A CA 1
ATOM 3984 C C . ALA A 1 508 ? -24.657 -56.630 8.775 1.00 15.26 508 ALA A C 1
ATOM 3985 O O . ALA A 1 508 ? -23.938 -55.875 8.102 1.00 18.47 508 ALA A O 1
ATOM 3987 N N . LYS A 1 509 ? -24.565 -56.710 10.102 1.00 13.86 509 LYS A N 1
ATOM 3988 C CA . LYS A 1 509 ? -23.695 -55.846 10.883 1.00 14.35 509 LYS A CA 1
ATOM 3989 C C . LYS A 1 509 ? -22.311 -56.442 11.116 1.00 14.83 509 LYS A C 1
ATOM 3990 O O . LYS A 1 509 ? -21.479 -55.804 11.774 1.00 15.88 509 LYS A O 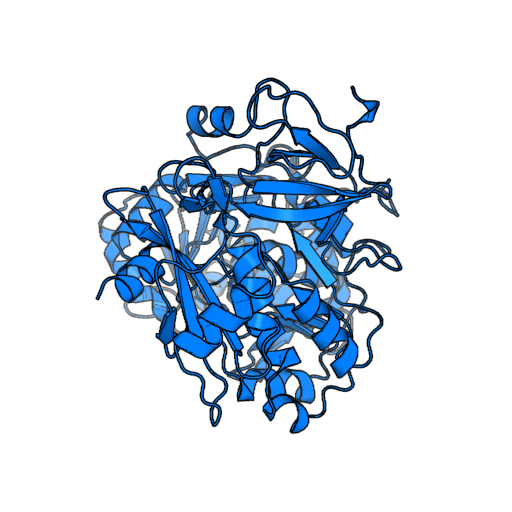1
ATOM 3996 N N . ARG A 1 510 ? -22.038 -57.629 10.575 1.00 12.33 510 ARG A N 1
ATOM 3997 C CA . ARG A 1 510 ? -20.746 -58.266 10.799 1.00 13.27 510 ARG A CA 1
ATOM 3998 C C . ARG A 1 510 ? -19.617 -57.433 10.194 1.00 14.13 510 ARG A C 1
ATOM 3999 O O . ARG A 1 510 ? -19.790 -56.733 9.189 1.00 13.47 510 ARG A O 1
ATOM 4007 N N . LEU A 1 511 ? -18.440 -57.538 10.814 1.00 11.55 511 LEU A N 1
ATOM 4008 C CA . LEU A 1 511 ? -17.237 -56.821 10.377 1.00 7.93 511 LEU A CA 1
ATOM 4009 C C . LEU A 1 511 ? -16.585 -57.547 9.200 1.00 12.20 511 LEU A C 1
ATOM 4010 O O . LEU A 1 511 ? -15.461 -58.050 9.271 1.00 15.78 511 LEU A O 1
ATOM 4015 N N . ARG A 1 512 ? -17.313 -57.557 8.082 1.00 11.56 512 ARG A N 1
ATOM 4016 C CA . ARG A 1 512 ? -16.843 -58.211 6.864 1.00 13.12 512 ARG A CA 1
ATOM 4017 C C . ARG A 1 512 ? -15.628 -57.525 6.266 1.00 16.33 512 ARG A C 1
ATOM 4018 O O . ARG A 1 512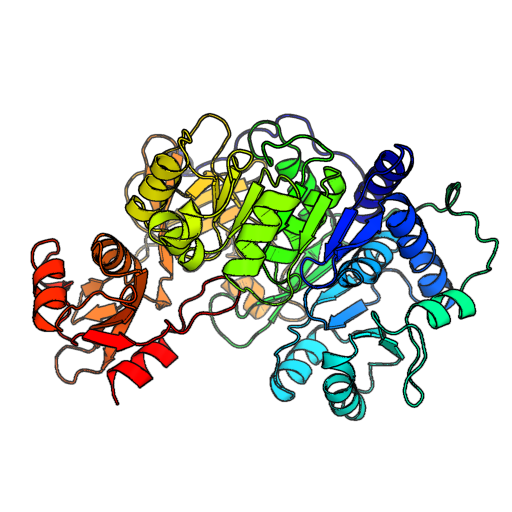 ? -14.894 -58.159 5.496 1.00 15.79 512 ARG A O 1
ATOM 4026 N N . GLY A 1 513 ? -15.417 -56.247 6.581 1.00 13.15 513 GLY A N 1
ATOM 4027 C CA . GLY A 1 513 ? -14.254 -55.502 6.152 1.00 14.72 513 GLY A CA 1
ATOM 4028 C C . GLY A 1 513 ? -13.003 -55.699 6.974 1.00 16.45 513 GLY A C 1
ATOM 4029 O O . GLY A 1 513 ? -11.955 -55.160 6.608 1.00 16.43 513 GLY A O 1
ATOM 4030 N N . GLY A 1 514 ? -13.072 -56.445 8.077 1.00 14.10 514 GLY A N 1
ATOM 4031 C CA . GLY A 1 514 ? -11.894 -56.785 8.857 1.00 12.97 514 GLY A CA 1
ATOM 4032 C C . GLY A 1 514 ? -11.621 -55.799 9.982 1.00 15.67 514 GLY A C 1
ATOM 4033 O O . GLY A 1 514 ? -12.369 -54.851 10.233 1.00 12.09 514 GLY A O 1
ATOM 4034 N N . VAL A 1 515 ? -10.505 -56.042 10.665 1.00 13.86 515 VAL A N 1
ATOM 4035 C CA . VAL A 1 515 ? -10.099 -55.282 11.840 1.00 12.98 515 VAL A CA 1
ATOM 4036 C C . VAL A 1 515 ? -8.626 -54.929 11.711 1.00 15.95 515 VAL A C 1
ATOM 4037 O O . VAL A 1 515 ? -7.808 -55.777 11.339 1.00 19.80 515 VAL A O 1
ATOM 4041 N N . ARG A 1 516 ? -8.286 -53.682 12.026 1.00 13.21 516 ARG A N 1
ATOM 4042 C CA . ARG A 1 516 ? -6.897 -53.250 12.135 1.00 15.88 516 ARG A CA 1
ATOM 4043 C C . ARG A 1 516 ? -6.650 -52.725 13.538 1.00 16.77 516 ARG A C 1
ATOM 4044 O O . ARG A 1 516 ? -7.507 -52.052 14.112 1.00 15.89 516 ARG A O 1
ATOM 4052 N N . PHE A 1 517 ? -5.478 -53.038 14.083 1.00 16.38 517 PHE A N 1
ATOM 4053 C CA . PHE A 1 517 ? -5.093 -52.608 15.418 1.00 15.10 517 PHE A CA 1
ATOM 4054 C C . PHE A 1 517 ? -4.171 -51.407 15.309 1.00 16.53 517 PHE A C 1
ATOM 4055 O O . PHE A 1 517 ? -3.177 -51.442 14.574 1.00 18.74 517 PHE A O 1
ATOM 4063 N N . VAL A 1 518 ? -4.520 -50.337 16.018 1.00 15.15 518 VAL A N 1
ATOM 4064 C CA . VAL A 1 518 ? -3.860 -49.048 15.866 1.00 16.11 518 VAL A CA 1
ATOM 4065 C C . VAL A 1 518 ? -3.555 -48.486 17.246 1.00 15.28 518 VAL A C 1
ATOM 4066 O O . VAL A 1 518 ? -4.104 -48.922 18.256 1.00 14.76 518 VAL A O 1
ATOM 4070 N N . ASP A 1 519 ? -2.667 -47.490 17.279 1.00 20.22 519 ASP A N 1
ATOM 4071 C CA . ASP A 1 519 ? -2.277 -46.910 18.557 1.00 19.29 519 ASP A CA 1
ATOM 4072 C C . ASP A 1 519 ? -3.252 -45.848 19.036 1.00 14.76 519 ASP A C 1
ATOM 4073 O O . ASP A 1 519 ? -3.270 -45.537 20.232 1.00 21.25 519 ASP A O 1
ATOM 4078 N N . GLU A 1 520 ? -4.078 -45.315 18.145 1.00 16.24 520 GLU A N 1
ATOM 4079 C CA . GLU A 1 520 ? -5.058 -44.301 18.503 1.00 22.26 520 GLU A CA 1
ATOM 4080 C C . GLU A 1 520 ? -6.104 -44.222 17.402 1.00 17.48 520 GLU A C 1
ATOM 4081 O O . GLU A 1 520 ? -5.789 -44.410 16.224 1.00 16.90 520 GLU A O 1
ATOM 4087 N N . ILE A 1 521 ? -7.342 -43.959 17.794 1.00 15.00 521 ILE A N 1
ATOM 4088 C CA . ILE A 1 521 ? -8.417 -43.732 16.829 1.00 13.21 521 ILE A CA 1
ATOM 4089 C C . ILE A 1 521 ? -8.358 -42.279 16.371 1.00 15.01 521 ILE A C 1
ATOM 4090 O O . ILE A 1 521 ? -8.289 -41.375 17.221 1.00 14.45 521 ILE A O 1
ATOM 4095 N N . PRO A 1 522 ? -8.383 -42.011 15.066 1.00 15.90 522 PRO A N 1
ATOM 4096 C CA . PRO A 1 522 ? -8.425 -40.616 14.613 1.00 17.61 522 PRO A CA 1
ATOM 4097 C C . PRO A 1 522 ? -9.745 -39.945 14.960 1.00 14.81 522 PRO A C 1
ATOM 4098 O O . PRO A 1 522 ? -10.795 -40.293 14.411 1.00 14.92 522 PRO A O 1
ATOM 4102 N N . LYS A 1 523 ? -9.698 -38.993 15.889 1.00 16.24 523 LYS A N 1
ATOM 4103 C CA . LYS A 1 523 ? -10.883 -38.267 16.321 1.00 17.16 523 LYS A CA 1
ATOM 4104 C C . LYS A 1 523 ? -10.541 -36.792 16.469 1.00 19.59 523 LYS A C 1
ATOM 4105 O O . LYS A 1 523 ? -9.401 -36.435 16.780 1.00 21.49 523 LYS A O 1
ATOM 4111 N N . GLY A 1 524 ? -11.551 -35.943 16.254 1.00 19.49 524 GLY A N 1
ATOM 4112 C CA . GLY A 1 524 ? -11.432 -34.517 16.486 1.00 20.12 524 GLY A CA 1
ATOM 4113 C C . GLY A 1 524 ? -11.494 -34.150 17.965 1.00 22.14 524 GLY A C 1
ATOM 4114 O O . GLY A 1 524 ? -11.679 -34.986 18.853 1.00 20.72 524 GLY A O 1
ATOM 4115 N N . SER A 1 525 ? -11.342 -32.850 18.225 1.00 22.88 525 SER A N 1
ATOM 4116 C CA . SER A 1 525 ? -11.210 -32.360 19.594 1.00 25.79 525 SER A CA 1
ATOM 4117 C C . SER A 1 525 ? -12.521 -32.361 20.377 1.00 22.22 525 SER A C 1
ATOM 4118 O O . SER A 1 525 ? -12.483 -32.142 21.595 1.00 26.46 525 SER A O 1
ATOM 4121 N N . THR A 1 526 ? -13.670 -32.592 19.728 1.00 20.32 526 THR A N 1
ATOM 4122 C CA . THR A 1 526 ? -14.926 -32.802 20.445 1.00 15.57 526 THR A CA 1
ATOM 4123 C C . THR A 1 526 ? -15.437 -34.238 20.320 1.00 16.98 526 THR A C 1
ATOM 4124 O O . THR A 1 526 ? -16.609 -34.500 20.611 1.00 18.78 526 THR A O 1
ATOM 4128 N N . GLY A 1 527 ? -14.572 -35.179 19.918 1.00 15.96 527 GLY A N 1
ATOM 4129 C CA . GLY A 1 527 ? -14.897 -36.593 19.912 1.00 17.44 527 GLY A CA 1
ATOM 4130 C C . GLY A 1 527 ? -15.392 -37.135 18.589 1.00 16.65 527 GLY A C 1
ATOM 4131 O O . GLY A 1 527 ? -15.749 -38.319 18.517 1.00 14.36 527 GLY A O 1
ATOM 4132 N N . LYS A 1 528 ? -15.435 -36.312 17.550 1.00 16.49 528 LYS A N 1
ATOM 4133 C CA . LYS A 1 528 ? -15.953 -36.755 16.268 1.00 18.47 528 LYS A CA 1
ATOM 4134 C C . LYS A 1 528 ? -14.954 -37.707 15.632 1.00 16.25 528 LYS A C 1
ATOM 4135 O O . LYS A 1 528 ? -13.789 -37.349 15.442 1.00 18.17 528 LYS A O 1
ATOM 4141 N N . ILE A 1 529 ? -15.405 -38.913 15.313 1.00 15.94 529 ILE A N 1
ATOM 4142 C CA . ILE A 1 529 ? -14.536 -39.905 14.690 1.00 17.15 529 ILE A CA 1
ATOM 4143 C C . ILE A 1 529 ? -14.353 -39.540 13.223 1.00 16.67 529 ILE A C 1
ATOM 4144 O O . ILE A 1 529 ? -15.328 -39.282 12.509 1.00 17.89 529 ILE A O 1
ATOM 4149 N N . ASP A 1 530 ? -13.101 -39.517 12.772 1.00 14.69 530 ASP A N 1
ATOM 4150 C CA . ASP A 1 530 ? -12.765 -39.173 11.388 1.00 15.01 530 ASP A CA 1
ATOM 4151 C C . ASP A 1 530 ? -12.920 -40.431 10.538 1.00 14.50 530 ASP A C 1
ATOM 4152 O O . ASP A 1 530 ? -12.017 -41.269 10.492 1.00 17.84 530 ASP A O 1
ATOM 4157 N N . ARG A 1 531 ? -14.073 -40.570 9.869 1.00 15.93 531 ARG A N 1
ATOM 4158 C CA . ARG A 1 531 ? -14.347 -41.784 9.105 1.00 14.33 531 ARG A CA 1
ATOM 4159 C C . ARG A 1 531 ? -13.423 -41.909 7.903 1.00 18.54 531 ARG A C 1
ATOM 4160 O O . ARG A 1 531 ? -13.050 -43.025 7.523 1.00 18.45 531 ARG A O 1
ATOM 4168 N N . LYS A 1 532 ? -13.051 -40.784 7.289 1.00 20.28 532 LYS A N 1
ATOM 4169 C CA . LYS A 1 532 ? -12.130 -40.849 6.157 1.00 22.37 532 LYS A CA 1
ATOM 4170 C C . LYS A 1 532 ? -10.753 -41.340 6.590 1.00 22.54 532 LYS A C 1
ATOM 4171 O O . LYS A 1 532 ? -10.129 -42.154 5.894 1.00 20.71 532 LYS A O 1
ATOM 4177 N N . ALA A 1 533 ? -10.260 -40.852 7.734 1.00 17.80 533 ALA A N 1
ATOM 4178 C CA . ALA A 1 533 ? -8.995 -41.348 8.263 1.00 16.83 533 ALA A CA 1
ATOM 4179 C C . ALA A 1 533 ? -9.076 -42.837 8.589 1.00 23.05 533 ALA A C 1
ATOM 4180 O O . ALA A 1 533 ? -8.114 -43.585 8.361 1.00 20.13 533 ALA A O 1
ATOM 4182 N N . LEU A 1 534 ? -10.216 -43.289 9.126 1.00 15.42 534 LEU A N 1
ATOM 4183 C CA . LEU A 1 534 ? -10.408 -44.718 9.361 1.00 14.06 534 LEU A CA 1
ATOM 4184 C C . LEU A 1 534 ? -10.292 -45.511 8.063 1.00 12.46 534 LEU A C 1
ATOM 4185 O O . LEU A 1 534 ? -9.620 -46.545 8.018 1.00 18.18 534 LEU A O 1
ATOM 4190 N N . ARG A 1 535 ? -10.980 -45.063 7.001 1.00 17.60 535 ARG A N 1
ATOM 4191 C CA . ARG A 1 535 ? -10.935 -45.797 5.736 1.00 17.95 535 ARG A CA 1
ATOM 4192 C C . ARG A 1 535 ? -9.515 -45.880 5.199 1.00 21.74 535 ARG A C 1
ATOM 4193 O O . ARG A 1 535 ? -9.113 -46.908 4.644 1.00 22.38 535 ARG A O 1
ATOM 4201 N N . GLN A 1 536 ? -8.742 -44.802 5.345 1.00 20.56 536 GLN A N 1
ATOM 4202 C CA . GLN A 1 536 ? -7.369 -44.819 4.853 1.00 25.26 536 GLN A CA 1
ATOM 4203 C C . GLN A 1 536 ? -6.537 -45.868 5.577 1.00 26.42 536 GLN A C 1
ATOM 4204 O O . GLN A 1 536 ? -5.771 -46.601 4.945 1.00 29.50 536 GLN A O 1
ATOM 4210 N N . ILE A 1 537 ? -6.686 -45.969 6.904 1.00 21.05 537 ILE A N 1
ATOM 4211 C CA . ILE A 1 537 ? -6.014 -47.031 7.651 1.00 25.17 537 ILE A CA 1
ATOM 4212 C C . ILE A 1 537 ? -6.508 -48.397 7.188 1.00 22.59 537 ILE A C 1
ATOM 4213 O O . ILE A 1 537 ? -5.716 -49.318 6.954 1.00 25.23 537 ILE A O 1
ATOM 4218 N N . LEU A 1 538 ? -7.826 -48.547 7.045 1.00 21.72 538 LEU A N 1
ATOM 4219 C CA . LEU A 1 538 ? -8.435 -49.844 6.771 1.00 22.78 538 LEU A CA 1
ATOM 4220 C C . LEU A 1 538 ? -8.274 -50.280 5.325 1.00 41.33 538 LEU A C 1
ATOM 4221 O O . LEU A 1 538 ? -8.718 -51.381 4.980 1.00 39.25 538 LEU A O 1
ATOM 4226 N N . GLN A 1 539 ? -7.666 -49.440 4.483 1.00 38.39 539 GLN A N 1
ATOM 4227 C CA . GLN A 1 539 ? -7.305 -49.780 3.110 1.00 49.88 539 GLN A CA 1
ATOM 4228 C C . GLN A 1 539 ? -5.844 -50.187 2.975 1.00 51.59 539 GLN A C 1
ATOM 4229 O O . GLN A 1 539 ? -5.551 -51.223 2.373 1.00 62.18 539 GLN A O 1
ATOM 4235 N N . LYS A 1 540 ? -4.927 -49.397 3.535 1.00 48.46 540 LYS A N 1
ATOM 4236 C CA . LYS A 1 540 ? -3.476 -49.648 3.540 1.00 53.76 540 LYS A CA 1
ATOM 4237 C C . LYS A 1 540 ? -3.071 -51.120 3.671 1.00 61.97 540 LYS A C 1
ATOM 4238 O O . LYS A 1 540 ? -3.585 -51.848 4.523 1.00 69.36 540 LYS A O 1
#

B-factor: mean 20.39, std 10.86, range [6.42, 74.15]

Secondary structure (DSSP, 8-state):
-GGG-EE----SSPPPPS-HHHHHHHHHHHHHTSTT-EEEEETTT--EEEHHHHHHHHHHHHHHHHHHT--TT-EEEEE--S-TTTHHHHHHHHHHT-EEEE--TT--HHHHHHHHHHH--SEEEE-TTTHHHHHHHHTT-TT--EEEETT-SS-BTTBEEHHHHHHHHS-TT--GGG--PPP--TTTSEEEEEEE-TTSSS-EEEEEEHHHHHHHHHHHT-TTTS-SS-TT-EEEE-S-TTSHHHHHHHHHHHHTT-EEEE-SS--HHHHHHHHHHTT--EEEE-HHHHHHHHH-GGGGGS--TT--EEEE-SS---HHHHHHHHHHTT-S--EEEEE-GGGSSEEEE--TT---TT--BEEPTTEEEEEE-TTT--B--TT--EEEEEEETTS-SEETT-HHHHHHHB-TTS-EEEEEEEEE-TTS-EEEEEEGGG-EEETTEEE-HHHHHHHHHHSTTEEEEEEEEEEETTTEEEEEEEEEEPTT----HHHHHHHHHTTS-GGGS-TT-EEE-SS--B-TTS-B-HHHHHHHHH-

Foldseek 3Di:
DCVFWAAADAFPDDFDDFFLLQLLLVLLVVQLPPPPFWAEAELVVRDTQHSVNLLVLLLLVLQLCVQVPDAAAAEEEEQEFDDRQRCSVLSSCSLHNYAYEYDYNPDDLVSVVVSCVQRLHQEYEYEPSSVVSVVVNCVVRVSHNAYEYRPDPAADPPHHYSVVSSPVRGPPPDDSVPRGGDTDDQLPRFRYFAWDCALHDDIFTFTWTSQLLSVLLSQQPGQWRHDPDAAAAEEEEAFTCRHLANVNVSSSNSSRNYHYYYYSHDDPVSVQVVLQVSLHAAYEEAQLVLLCLLAPPVNVVGPNLSHAEYEYEQFFHFLVSFVSNCVVNVYPTYKYFYDHVQLSYGQAIATPPHDDRQFRHAGHHFKMKFFAAPPPRDTDHAPDKHWIKMAGRNGTPATRVCVPVRCVQQDPVGIGTRQWIWGAHPVGTIHTQGRVVQFEQFAPDTHGQVVLQSLLSVDNFFSGKTWGFAQDPPGGTAIEMETETDVPDDDDQVRSQVSSVVPDDPSHGRPLTYHYDNDFDADSSGHGDRVVVNVVSPD

Nearest PDB structures (foldseek):
  6k4c-assembly1_A  TM=1.001E+00  e=0.000E+00  Lampyridae
  6q2m-assembly1_A  TM=9.682E-01  e=1.132E-93  Photinus pyralis
  2d1s-assembly1_A  TM=9.719E-01  e=3.694E-92  Nipponoluciola cruciata
  6hps-assembly1_A  TM=9.779E-01  e=8.828E-92  Photinus pyralis
  2d1t-assembly1_A  TM=9.710E-01  e=1.489E-91  Nipponoluciola cruciata